Protein AF-A0A7J7FI60-F1 (afdb_monomer_lite)

Foldseek 3Di:
DVVVVVVVVVVVVVVVVVVVVVVVVVVVVVVVVVVVVVVVVVVVVVVVLVVLCVQPQDPLSLLSLLLVLVVVLVVQLVVLVVPDDDPVSVVSVVVSVVVSVVSVVVSVVSHVVSVVVVVVVVLLVLLCVQLFFDWDADPVRDIDTDDDPLSVLSVLLSVLLVQLPDLDDDPVSNLVSLVSLLVLLVVDDDPLSVVLNVLSVVVNVCVVVVNDSVVCVVSSVVSSVSSSVQSCDCVSRVSNVVVDPDDPDPVVQVVAWDAAQPVRDTDGVVQFDVPLQDPDGHHGPVVVVVCCSPPVSDNLVLLVVQLVLQVVVLVVVVPPFDQSVVDDSVLSVCLCCPLVVCAALPPRHNPSNQKHKDFCDPVDGDHSLRIGIHGPVVVVVSVPDPDNPVVDDPVSVVSSNVSSVVSCVRNCSRVVSVVVDDPPVVVVVVVVPDPDPDDPDDDDDDDDD

Radius of gyration: 32.78 Å; chains: 1; bounding box: 99×105×75 Å

Secondary structure (DSSP, 8-state):
-HHHHHHHHHHHHHHHHHHHHHHHHHHHHHHHHHHHHHHHHHHHHHHHHHHHHHS--SHHHHHHHHHHHHHHHHHHHHHHHHH--HHHHHHHHHHHHHHHHHHHHHHHHHHHHHHHHHHHHHHHHHHHHHHSPEEEE-TTS-EEEE--HHHHHHHHHHHHHHHHH-SS--HHHHHHHHHHHHHHHTTS-SHHHHHHHHHHHHHHHHHHTT--GGGGHHHHHHHHHHHHHHHTSTTT-GGGGGT----S-THHHHTTEEE-TTT--EEEGGGB---TT-S---SBHHHHHHHHHHHT----HHHHHHHHHHHHHHHTT-S---HHHH--HHHHHHIIIIISTTS-TTT----TTTEEEEESSTTS---TTSEEEEEHHHHHHHTT-S-HHHHS-HHHHHHHHHHHHHHHHHHTTSHHHHTTS-TTHHHHHHHHH----------------

InterPro domains:
  IPR037695 IQ motif and ubiquitin-like domain-containing protein [PTHR21074] (1-423)
  IPR057887 IQ motif and ubiquitin-like domain-containing protein, helical domain [PF25805] (118-252)

Structure (mmCIF, N/CA/C/O backbone):
data_AF-A0A7J7FI60-F1
#
_entry.id   AF-A0A7J7FI60-F1
#
loop_
_atom_site.group_PDB
_atom_site.id
_atom_site.type_symbol
_atom_site.label_atom_id
_atom_site.label_alt_id
_atom_site.label_comp_id
_atom_site.label_asym_id
_atom_site.label_entity_id
_atom_site.label_seq_id
_atom_site.pdbx_PDB_ins_code
_atom_site.Cartn_x
_atom_site.Cartn_y
_atom_site.Cartn_z
_atom_site.occupancy
_atom_site.B_iso_or_equiv
_atom_site.auth_seq_id
_atom_site.auth_comp_id
_atom_site.auth_asym_id
_atom_site.auth_atom_id
_atom_site.pdbx_PDB_model_num
ATOM 1 N N . VAL A 1 1 ? -60.691 -37.041 34.403 1.00 71.81 1 VAL A N 1
ATOM 2 C CA . VAL A 1 1 ? -60.273 -35.761 33.769 1.00 71.81 1 VAL A CA 1
ATOM 3 C C . VAL A 1 1 ? -59.019 -35.169 34.418 1.00 71.81 1 VAL A C 1
ATOM 5 O O . VAL A 1 1 ? -58.030 -35.018 33.716 1.00 71.81 1 VAL A O 1
ATOM 8 N N . LEU A 1 2 ? -58.993 -34.920 35.737 1.00 80.50 2 LEU A N 1
ATOM 9 C CA . LEU A 1 2 ? -57.826 -34.335 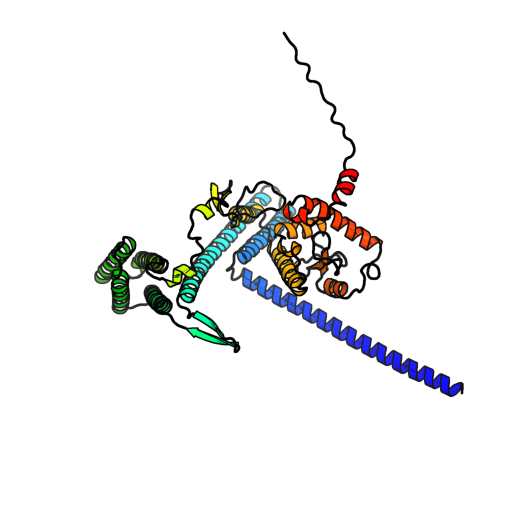36.432 1.00 80.50 2 LEU A CA 1
ATOM 10 C C . LEU A 1 2 ? -56.526 -35.156 36.303 1.00 80.50 2 LEU A C 1
ATOM 12 O O . LEU A 1 2 ? -55.473 -34.584 36.047 1.00 80.50 2 LEU A O 1
ATOM 16 N N . VAL A 1 3 ? -56.607 -36.489 36.393 1.00 85.00 3 VAL A N 1
ATOM 17 C CA . VAL A 1 3 ? -55.444 -37.394 36.257 1.00 85.00 3 VAL A CA 1
ATOM 18 C C . VAL A 1 3 ? -54.824 -37.338 34.851 1.00 85.00 3 VAL A C 1
ATOM 20 O O . VAL A 1 3 ? -53.610 -37.311 34.694 1.00 85.00 3 VAL A O 1
ATOM 23 N N . LEU A 1 4 ? -55.644 -37.255 33.800 1.00 84.19 4 LEU A N 1
ATOM 24 C CA . LEU A 1 4 ? -55.147 -37.105 32.426 1.00 84.19 4 LEU A CA 1
ATOM 25 C C . LEU A 1 4 ? -54.473 -35.740 32.218 1.00 84.19 4 LEU A C 1
ATOM 27 O O . LEU A 1 4 ? -53.428 -35.656 31.576 1.00 84.19 4 LEU A O 1
ATOM 31 N N . GLN A 1 5 ? -55.028 -34.674 32.804 1.00 86.38 5 GLN A N 1
ATOM 32 C CA . GLN A 1 5 ? -54.446 -33.332 32.733 1.00 86.38 5 GLN A CA 1
ATOM 33 C C . GLN A 1 5 ? -53.103 -33.229 33.473 1.00 86.38 5 GLN A C 1
ATOM 35 O O . GLN A 1 5 ? -52.203 -32.539 32.990 1.00 86.38 5 GLN A O 1
ATOM 40 N N . THR A 1 6 ? -52.922 -33.917 34.606 1.00 87.56 6 THR A N 1
ATOM 41 C CA . THR A 1 6 ? -51.631 -33.948 35.315 1.00 87.56 6 THR A CA 1
ATOM 42 C C . THR A 1 6 ? -50.560 -34.689 34.518 1.00 87.56 6 THR A C 1
ATOM 44 O O . THR A 1 6 ? -49.467 -34.145 34.345 1.00 87.56 6 THR A O 1
ATOM 47 N N . TYR A 1 7 ? -50.869 -35.861 33.951 1.00 90.94 7 TYR A N 1
ATOM 48 C CA . TYR A 1 7 ? -49.926 -36.578 33.082 1.00 90.94 7 TYR A CA 1
ATOM 49 C C . TYR A 1 7 ? -49.580 -35.788 31.811 1.00 90.94 7 TYR A C 1
ATOM 51 O O . TYR A 1 7 ? -48.410 -35.739 31.427 1.00 90.94 7 TYR A O 1
ATOM 59 N N . TYR A 1 8 ? -50.551 -35.101 31.198 1.00 92.31 8 TYR A N 1
ATOM 60 C CA . TYR A 1 8 ? -50.300 -34.235 30.042 1.00 92.31 8 TYR A CA 1
ATOM 61 C C . TYR A 1 8 ? -49.379 -33.054 30.387 1.00 92.31 8 TYR A C 1
ATOM 63 O O . TYR A 1 8 ? -48.394 -32.820 29.688 1.00 92.31 8 TYR A O 1
ATOM 71 N N . ARG A 1 9 ? -49.628 -32.346 31.502 1.00 92.38 9 ARG A N 1
ATOM 72 C CA . ARG A 1 9 ? -48.747 -31.259 31.977 1.00 92.38 9 ARG A CA 1
ATOM 73 C C . ARG A 1 9 ? -47.333 -31.762 32.271 1.00 92.38 9 ARG A C 1
ATOM 75 O O . ARG A 1 9 ? -46.365 -31.097 31.908 1.00 92.38 9 ARG A O 1
ATOM 82 N N . GLN A 1 10 ? -47.200 -32.946 32.872 1.00 92.50 10 GLN A N 1
ATOM 83 C CA . GLN A 1 10 ? -45.899 -33.557 33.151 1.00 92.50 10 GLN A CA 1
ATOM 84 C C . GLN A 1 10 ? -45.151 -33.938 31.862 1.00 92.50 10 GLN A C 1
ATOM 86 O O . GLN A 1 10 ? -43.949 -33.693 31.752 1.00 92.50 10 GLN A O 1
ATOM 91 N N . TRP A 1 11 ? -45.842 -34.514 30.876 1.00 93.75 11 TRP A N 1
ATOM 92 C CA . TRP A 1 11 ? -45.273 -34.824 29.562 1.00 93.75 11 TRP A CA 1
ATOM 93 C C . TRP A 1 11 ? -44.848 -33.554 28.813 1.00 93.75 11 TRP A C 1
ATOM 95 O O . TRP A 1 11 ? -43.715 -33.477 28.333 1.00 93.75 11 TRP A O 1
ATOM 105 N N . HIS A 1 12 ? -45.696 -32.523 28.802 1.00 93.62 12 HIS A N 1
ATOM 106 C CA . HIS A 1 12 ? -45.396 -31.234 28.182 1.00 93.62 12 HIS A CA 1
ATOM 107 C C . HIS A 1 12 ? -44.174 -30.566 28.834 1.00 93.62 12 HIS A C 1
ATOM 109 O O . HIS A 1 12 ? -43.252 -30.147 28.136 1.00 93.62 12 HIS A O 1
ATOM 115 N N . ALA A 1 13 ? -44.091 -30.554 30.170 1.00 92.75 13 ALA A N 1
ATOM 116 C CA . ALA A 1 13 ? -42.923 -30.047 30.892 1.00 92.75 13 ALA A CA 1
ATOM 117 C C . ALA A 1 13 ? -41.638 -30.819 30.538 1.00 92.75 13 ALA A C 1
ATOM 119 O O . ALA A 1 13 ? -40.593 -30.207 30.312 1.00 92.75 13 ALA A O 1
ATOM 120 N N . LYS A 1 14 ? -41.704 -32.153 30.411 1.00 93.38 14 LYS A N 1
ATOM 121 C CA . LYS A 1 14 ? -40.562 -32.974 29.965 1.00 93.38 14 LYS A CA 1
ATOM 122 C C . LYS A 1 14 ? -40.108 -32.606 28.548 1.00 93.38 14 LYS A C 1
ATOM 124 O O . LYS A 1 14 ? -38.901 -32.542 28.310 1.00 93.38 14 LYS A O 1
ATOM 129 N N . ILE A 1 15 ? -41.034 -32.335 27.626 1.00 94.06 15 ILE A N 1
ATOM 130 C CA . ILE A 1 15 ? -40.707 -31.890 26.262 1.00 94.06 15 ILE A CA 1
ATOM 131 C C . ILE A 1 15 ? -40.047 -30.515 26.276 1.00 94.06 15 ILE A C 1
ATOM 133 O O . ILE A 1 15 ? -38.989 -30.357 25.666 1.00 94.06 15 ILE A O 1
ATOM 137 N N . VAL A 1 16 ? -40.610 -29.550 27.008 1.00 94.44 16 VAL A N 1
ATOM 138 C CA . VAL A 1 16 ? -40.039 -28.200 27.135 1.00 94.44 16 VAL A CA 1
ATOM 139 C C . VAL A 1 16 ? -38.621 -28.270 27.703 1.00 94.44 16 VAL A C 1
ATOM 141 O O . VAL A 1 16 ? -37.694 -27.733 27.100 1.00 94.44 16 VAL A O 1
ATOM 144 N N . VAL A 1 17 ? -38.403 -29.016 28.793 1.00 94.94 17 VAL A N 1
ATOM 145 C CA . VAL A 1 17 ? -37.067 -29.194 29.391 1.00 94.94 17 VAL A CA 1
ATOM 146 C C . VAL A 1 17 ? -36.099 -29.884 28.424 1.00 94.94 17 VAL A C 1
ATOM 148 O O . VAL A 1 17 ? -34.936 -29.489 28.339 1.00 94.94 17 VAL A O 1
ATOM 151 N N . LYS A 1 18 ? -36.547 -30.890 27.660 1.00 94.25 18 LYS A N 1
ATOM 152 C CA . LYS A 1 18 ? -35.716 -31.542 26.633 1.00 94.25 18 LYS A CA 1
ATOM 153 C C . LYS A 1 18 ? -35.315 -30.555 25.532 1.00 94.25 18 LYS A C 1
ATOM 155 O O . LYS A 1 18 ? -34.154 -30.553 25.121 1.00 94.25 18 LYS A O 1
ATOM 160 N N . ASN A 1 19 ? -36.237 -29.698 25.095 1.00 93.62 19 ASN A N 1
ATOM 161 C CA . ASN A 1 19 ? -35.963 -28.673 24.089 1.00 93.62 19 ASN A CA 1
ATOM 162 C C . ASN A 1 19 ? -34.992 -27.606 24.618 1.00 93.62 19 ASN A C 1
ATOM 164 O O . ASN A 1 19 ? -34.019 -27.290 23.938 1.00 93.62 19 ASN A O 1
ATOM 168 N N . LEU A 1 20 ? -35.172 -27.144 25.860 1.00 92.56 20 LEU A N 1
ATOM 169 C CA . LEU A 1 20 ? -34.253 -26.213 26.527 1.00 92.56 20 LEU A CA 1
ATOM 170 C C . LEU A 1 20 ? -32.849 -26.811 26.695 1.00 92.56 20 LEU A C 1
ATOM 172 O O . LEU A 1 20 ? -31.855 -26.138 26.432 1.00 92.56 20 LEU A O 1
ATOM 176 N N . ARG A 1 21 ? -32.737 -28.096 27.062 1.00 93.44 21 ARG A N 1
ATOM 177 C CA . ARG A 1 21 ? -31.442 -28.801 27.110 1.00 93.44 21 ARG A CA 1
ATOM 178 C C . ARG A 1 21 ? -30.783 -28.871 25.732 1.00 93.44 21 ARG A C 1
ATOM 180 O O . ARG A 1 21 ? -29.576 -28.660 25.638 1.00 93.44 21 ARG A O 1
ATOM 187 N N . ARG A 1 22 ? -31.555 -29.126 24.667 1.00 92.56 22 ARG A N 1
ATOM 188 C CA . ARG A 1 22 ? -31.052 -29.124 23.283 1.00 92.56 22 ARG A CA 1
ATOM 189 C C . ARG A 1 22 ? -30.558 -27.738 22.872 1.00 92.56 22 ARG A C 1
ATOM 191 O O . ARG A 1 22 ? -29.455 -27.632 22.352 1.00 92.56 22 ARG A O 1
ATOM 198 N N . GLN A 1 23 ? -31.335 -26.692 23.144 1.00 89.19 23 GLN A N 1
ATOM 199 C CA . GLN A 1 23 ? -30.949 -25.305 22.870 1.00 89.19 23 GLN A CA 1
ATOM 200 C C . GLN A 1 23 ? -29.691 -24.905 23.648 1.00 89.19 23 GLN A C 1
ATOM 202 O O . GLN A 1 23 ? -28.764 -24.369 23.050 1.00 89.19 23 GLN A O 1
ATOM 207 N N . LYS A 1 24 ? -29.600 -25.246 24.943 1.00 92.38 24 LYS A N 1
ATOM 208 C CA . LYS A 1 24 ? -28.391 -25.022 25.752 1.00 92.38 24 LYS A CA 1
ATOM 209 C C . LYS A 1 24 ? -27.176 -25.746 25.167 1.00 92.38 24 LYS A C 1
ATOM 211 O O . LYS A 1 24 ? -26.115 -25.147 25.064 1.00 92.38 24 LYS A O 1
ATOM 216 N N . MET A 1 25 ? -27.320 -27.009 24.755 1.00 93.56 25 MET A N 1
ATOM 217 C CA . MET A 1 25 ? -26.232 -27.764 24.121 1.00 93.56 25 MET A CA 1
ATOM 218 C C . MET A 1 25 ? -25.783 -27.121 22.803 1.00 93.56 25 MET A C 1
ATOM 220 O O . MET A 1 25 ? -24.586 -26.998 22.572 1.00 93.56 25 MET A O 1
ATOM 224 N N . LEU A 1 26 ? -26.724 -26.720 21.942 1.00 91.06 26 LEU A N 1
ATOM 225 C CA . LEU A 1 26 ? -26.414 -26.053 20.674 1.00 91.06 26 LEU A CA 1
ATOM 226 C C . LEU A 1 26 ? -25.708 -24.716 20.907 1.00 91.06 26 LEU A C 1
ATOM 228 O O . LEU A 1 26 ? -24.706 -24.453 20.255 1.00 91.06 26 LEU A O 1
ATOM 232 N N . ARG A 1 27 ? -26.179 -23.925 21.878 1.00 87.38 27 ARG A N 1
ATOM 233 C CA . ARG A 1 27 ? -25.546 -22.668 22.280 1.00 87.38 27 ARG A CA 1
ATOM 234 C C . ARG A 1 27 ? -24.112 -22.884 22.766 1.00 87.38 27 ARG A C 1
ATOM 236 O O . ARG A 1 27 ? -23.219 -22.233 22.253 1.00 87.38 27 ARG A O 1
ATOM 243 N N . LEU A 1 28 ? -23.880 -23.835 23.675 1.00 90.69 28 LEU A N 1
ATOM 244 C CA . LEU A 1 28 ? -22.532 -24.142 24.177 1.00 90.69 28 LEU A CA 1
ATOM 245 C C . LEU A 1 28 ? -21.598 -24.650 23.068 1.00 90.69 28 LEU A C 1
ATOM 247 O O . LEU A 1 28 ? -20.424 -24.299 23.042 1.00 90.69 28 LEU A O 1
ATOM 251 N N . LYS A 1 29 ? -22.107 -25.470 22.137 1.00 91.81 29 LYS A N 1
ATOM 252 C CA . LYS A 1 29 ? -21.335 -25.915 20.965 1.00 91.81 29 LYS A CA 1
ATOM 253 C C . LYS A 1 29 ? -20.978 -24.748 20.050 1.00 91.81 29 LYS A C 1
ATOM 255 O O . LYS A 1 29 ? -19.856 -24.702 19.565 1.00 91.81 29 LYS A O 1
ATOM 260 N N . TRP A 1 30 ? -21.921 -23.839 19.822 1.00 84.81 30 TRP A N 1
ATOM 261 C CA . TRP A 1 30 ? -21.699 -22.639 19.025 1.00 84.81 30 TRP A CA 1
ATOM 262 C C . TRP A 1 30 ? -20.681 -21.704 19.694 1.00 84.81 30 TRP A C 1
ATOM 264 O O . TRP A 1 30 ? -19.717 -21.327 19.045 1.00 84.81 30 TRP A O 1
ATOM 274 N N . GLU A 1 31 ? -20.810 -21.437 20.999 1.00 84.38 31 GLU A N 1
ATOM 275 C CA . GLU A 1 31 ? -19.842 -20.649 21.783 1.00 84.38 31 GLU A CA 1
ATOM 276 C C . GLU A 1 31 ? -18.433 -21.266 21.710 1.00 84.38 31 GLU A C 1
ATOM 278 O O . GLU A 1 31 ? -17.467 -20.572 21.410 1.00 84.38 31 GLU A O 1
ATOM 283 N N . ALA A 1 32 ? -18.307 -22.587 21.881 1.00 89.75 32 ALA A N 1
ATOM 284 C CA . ALA A 1 32 ? -17.020 -23.275 21.766 1.00 89.75 32 ALA A CA 1
ATOM 285 C C . ALA A 1 32 ? -16.422 -23.211 20.347 1.00 89.75 32 ALA A C 1
ATOM 287 O O . ALA A 1 32 ? -15.210 -23.067 20.198 1.00 89.75 32 ALA A O 1
ATOM 288 N N . GLN A 1 33 ? -17.251 -23.324 19.303 1.00 88.00 33 GLN A N 1
ATOM 289 C CA . GLN A 1 33 ? -16.813 -23.184 17.909 1.00 88.00 33 GLN A CA 1
ATOM 290 C C . GLN A 1 33 ? -16.363 -21.757 17.591 1.00 88.00 33 GLN A C 1
ATOM 292 O O . GLN A 1 33 ? -15.381 -21.583 16.869 1.00 88.00 33 GLN A O 1
ATOM 297 N N . GLU A 1 34 ? -17.056 -20.760 18.135 1.00 82.31 34 GLU A N 1
ATOM 298 C CA . GLU A 1 34 ? -16.745 -19.346 17.947 1.00 82.31 34 GLU A CA 1
ATOM 299 C C . GLU A 1 34 ? -15.419 -18.975 18.621 1.00 82.31 34 GLU A C 1
ATOM 301 O O . GLU A 1 34 ? -14.564 -18.356 17.989 1.00 82.31 34 GLU A O 1
ATOM 306 N N . GLU A 1 35 ? -15.183 -19.443 19.850 1.00 85.31 35 GLU A N 1
ATOM 307 C CA . GLU A 1 35 ? -13.891 -19.282 20.530 1.00 85.31 35 GLU A CA 1
ATOM 308 C C . GLU A 1 35 ? -12.750 -19.937 19.738 1.00 85.31 35 GLU A C 1
ATOM 310 O O . GLU A 1 35 ? -11.699 -19.332 19.524 1.00 85.31 35 GLU A O 1
ATOM 315 N N . LEU A 1 36 ? -12.972 -21.138 19.197 1.00 89.19 36 LEU A N 1
ATOM 316 C CA . LEU A 1 36 ? -12.005 -21.802 18.316 1.00 89.19 36 LEU A CA 1
ATOM 317 C C . LEU A 1 36 ? -11.753 -21.014 17.024 1.00 89.19 36 LEU A C 1
ATOM 319 O O . LEU A 1 36 ? -10.621 -20.972 16.540 1.00 89.19 36 LEU A O 1
ATOM 323 N N . ARG A 1 37 ? -12.788 -20.383 16.451 1.00 87.06 37 ARG A N 1
ATOM 324 C CA . ARG A 1 37 ? -12.640 -19.503 15.285 1.00 87.06 37 ARG A CA 1
ATOM 325 C C . ARG A 1 37 ? -11.774 -18.295 15.632 1.00 87.06 37 ARG A C 1
ATOM 327 O O . ARG A 1 37 ? -10.806 -18.053 14.921 1.00 87.06 37 ARG A O 1
ATOM 334 N N . LYS A 1 38 ? -12.047 -17.620 16.751 1.00 82.81 38 LYS A N 1
ATOM 335 C CA . LYS A 1 38 ? -11.263 -16.470 17.233 1.00 82.81 38 LYS A CA 1
ATOM 336 C C . LYS A 1 38 ? -9.806 -16.830 17.496 1.00 82.81 38 LYS A C 1
ATOM 338 O O . LYS A 1 38 ? -8.918 -16.075 17.112 1.00 82.81 38 LYS A O 1
ATOM 343 N N . MET A 1 39 ? -9.547 -17.982 18.114 1.00 84.69 39 MET A N 1
ATOM 344 C CA . MET A 1 39 ? -8.180 -18.454 18.344 1.00 84.69 39 MET A CA 1
ATOM 345 C C . MET A 1 39 ? -7.440 -18.691 17.025 1.00 84.69 39 MET A C 1
ATOM 347 O O . MET A 1 39 ? -6.325 -18.201 16.865 1.00 84.69 39 MET A O 1
ATOM 351 N N . ARG A 1 40 ? -8.078 -19.347 16.045 1.00 89.00 40 ARG A N 1
ATOM 352 C CA . ARG A 1 40 ? -7.484 -19.552 14.713 1.00 89.00 40 ARG A CA 1
ATOM 353 C C . ARG A 1 40 ? -7.231 -18.243 13.971 1.00 89.00 40 ARG A C 1
ATOM 355 O O . ARG A 1 40 ? -6.133 -18.058 13.463 1.00 89.00 40 ARG A O 1
ATOM 362 N N . GLU A 1 41 ? -8.194 -17.324 13.956 1.00 85.06 41 GLU A N 1
ATOM 363 C CA . GLU A 1 41 ? -8.031 -16.003 13.329 1.00 85.06 41 GLU A CA 1
ATOM 364 C C . GLU A 1 41 ? -6.865 -15.225 13.961 1.00 85.06 41 GLU A C 1
ATOM 366 O O . GLU A 1 41 ? -6.048 -14.638 13.250 1.00 85.06 41 GLU A O 1
ATOM 371 N N . LYS A 1 42 ? -6.735 -15.263 15.295 1.00 82.75 42 LYS A N 1
ATOM 372 C CA . LYS A 1 42 ? -5.606 -14.647 16.010 1.00 82.75 42 LYS A CA 1
ATOM 373 C C . LYS A 1 42 ? -4.277 -15.310 15.660 1.00 82.75 42 LYS A C 1
ATOM 375 O O . LYS A 1 42 ? -3.297 -14.608 15.428 1.00 82.75 42 LYS A O 1
ATOM 380 N N . GLU A 1 43 ? -4.224 -16.637 15.594 1.00 87.81 43 GLU A N 1
ATOM 381 C CA . GLU A 1 43 ? -3.020 -17.373 15.193 1.00 87.81 43 GLU A CA 1
ATOM 382 C C . GLU A 1 43 ? -2.599 -17.074 13.752 1.00 87.81 43 GLU A C 1
ATOM 384 O O . GLU A 1 43 ? -1.416 -16.862 13.486 1.00 87.81 43 GLU A O 1
ATOM 389 N N . GLU A 1 44 ? -3.546 -17.041 12.818 1.00 87.19 44 GLU A N 1
ATOM 390 C CA . GLU A 1 44 ? -3.302 -16.675 11.421 1.00 87.19 44 GLU A CA 1
ATOM 391 C C . GLU A 1 44 ? -2.789 -15.241 11.309 1.00 87.19 44 GLU A C 1
ATOM 393 O O . GLU A 1 44 ? -1.817 -14.984 10.596 1.00 87.19 44 GLU A O 1
ATOM 398 N N . TRP A 1 45 ? -3.379 -14.319 12.069 1.00 82.56 45 TRP A N 1
ATOM 399 C CA . TRP A 1 45 ? -2.926 -12.937 12.115 1.00 82.56 45 TRP A CA 1
ATOM 400 C C . TRP A 1 45 ? -1.512 -12.814 12.693 1.00 82.56 45 TRP A C 1
ATOM 402 O O . TRP A 1 45 ? -0.677 -12.132 12.104 1.00 82.56 45 TRP A O 1
ATOM 412 N N . MET A 1 46 ? -1.202 -13.525 13.785 1.00 84.50 46 MET A N 1
ATOM 413 C CA . MET A 1 46 ? 0.150 -13.571 14.359 1.00 84.50 46 MET A CA 1
ATOM 414 C C . MET A 1 46 ? 1.174 -14.136 13.367 1.00 84.50 46 MET A C 1
ATOM 416 O O . MET A 1 46 ? 2.267 -13.589 13.232 1.00 84.50 46 MET A O 1
ATOM 420 N N . LYS A 1 47 ? 0.820 -15.196 12.629 1.00 88.56 47 LYS A N 1
ATOM 421 C CA . LYS A 1 47 ? 1.671 -15.763 11.569 1.00 88.56 47 LYS A CA 1
ATOM 422 C C . LYS A 1 47 ? 1.907 -14.762 10.440 1.00 88.56 47 LYS A C 1
ATOM 424 O O . LYS A 1 47 ? 3.032 -14.643 9.957 1.00 88.56 47 LYS A O 1
ATOM 429 N N . LEU A 1 48 ? 0.868 -14.039 10.026 1.00 86.00 48 LEU A N 1
ATOM 430 C CA . LEU A 1 48 ? 0.974 -13.027 8.980 1.00 86.00 48 LEU A CA 1
ATOM 431 C C . LEU A 1 48 ? 1.829 -11.837 9.432 1.00 86.00 48 LEU A C 1
ATOM 433 O O . LEU A 1 48 ? 2.696 -11.402 8.679 1.00 86.00 48 LEU A O 1
ATOM 437 N N . ASP A 1 49 ? 1.624 -11.332 10.648 1.00 84.81 49 ASP A N 1
ATOM 438 C CA . ASP A 1 49 ? 2.434 -10.253 11.223 1.00 84.81 49 ASP A CA 1
ATOM 439 C C . ASP A 1 49 ? 3.910 -10.667 11.312 1.00 84.81 49 ASP A C 1
ATOM 441 O O . ASP A 1 49 ? 4.789 -9.943 10.840 1.00 84.81 49 ASP A O 1
ATOM 445 N N . TYR A 1 50 ? 4.180 -11.884 11.794 1.00 86.88 50 TYR A N 1
ATOM 446 C CA . TYR A 1 50 ? 5.521 -12.465 11.813 1.00 86.88 50 TYR A CA 1
ATOM 447 C C . TYR A 1 50 ? 6.143 -12.513 10.410 1.00 86.88 50 TYR A C 1
ATOM 449 O O . TYR A 1 50 ? 7.256 -12.025 10.203 1.00 86.88 50 TYR A O 1
ATOM 457 N N . TYR A 1 51 ? 5.412 -13.035 9.421 1.00 89.44 51 TYR A N 1
ATOM 458 C CA . TYR A 1 51 ? 5.889 -13.108 8.042 1.00 89.44 51 TYR A CA 1
ATOM 459 C C . TYR A 1 51 ? 6.194 -11.721 7.456 1.00 89.44 51 TYR A C 1
ATOM 461 O O . TYR A 1 51 ? 7.239 -11.540 6.833 1.00 89.44 51 TYR A O 1
ATOM 469 N N . ARG A 1 52 ? 5.323 -10.729 7.686 1.00 89.88 52 ARG A N 1
ATOM 470 C CA . ARG A 1 52 ? 5.496 -9.351 7.191 1.00 89.88 52 ARG A CA 1
ATOM 471 C C . ARG A 1 52 ? 6.700 -8.652 7.816 1.00 89.88 52 ARG A C 1
ATOM 473 O O . ARG A 1 52 ? 7.394 -7.914 7.121 1.00 89.88 52 ARG A O 1
ATOM 480 N N . ARG A 1 53 ? 6.986 -8.907 9.097 1.00 87.50 53 ARG A N 1
ATOM 481 C CA . ARG A 1 53 ? 8.188 -8.386 9.770 1.00 87.50 53 ARG A CA 1
ATOM 482 C C . ARG A 1 53 ? 9.469 -9.044 9.264 1.00 87.50 53 ARG A C 1
ATOM 484 O O . ARG A 1 53 ? 10.484 -8.367 9.133 1.00 87.50 53 ARG A O 1
ATOM 491 N N . HIS A 1 54 ? 9.424 -10.341 8.964 1.00 87.44 54 HIS A N 1
ATOM 492 C CA . HIS A 1 54 ? 10.572 -11.063 8.413 1.00 87.44 54 HIS A CA 1
ATOM 493 C C . HIS A 1 54 ? 10.845 -10.728 6.942 1.00 87.44 54 HIS A C 1
ATOM 495 O O . HIS A 1 54 ? 12.003 -10.681 6.534 1.00 87.44 54 HIS A O 1
ATOM 501 N N . ASN A 1 55 ? 9.796 -10.470 6.158 1.00 89.56 55 ASN A N 1
ATOM 502 C CA . ASN A 1 55 ? 9.879 -10.216 4.721 1.00 89.56 55 ASN A CA 1
ATOM 503 C C . ASN A 1 55 ? 9.148 -8.914 4.336 1.00 89.56 55 ASN A C 1
ATOM 505 O O . ASN A 1 55 ? 8.132 -8.973 3.637 1.00 89.56 55 ASN A O 1
ATOM 509 N N . PRO A 1 56 ? 9.634 -7.735 4.765 1.00 93.31 56 PRO A N 1
ATOM 510 C CA . PRO A 1 56 ? 8.966 -6.470 4.480 1.00 93.31 56 PRO A CA 1
ATOM 511 C C . PRO A 1 56 ? 9.101 -6.096 2.998 1.00 93.31 56 PRO A C 1
ATOM 513 O O . PRO A 1 56 ? 10.209 -6.008 2.468 1.00 93.31 56 PRO A O 1
ATOM 516 N N . GLN A 1 57 ? 7.976 -5.859 2.322 1.00 91.06 57 GLN A N 1
ATOM 517 C CA . GLN A 1 57 ? 7.943 -5.524 0.890 1.00 91.06 57 GLN A CA 1
ATOM 518 C C . GLN A 1 57 ? 7.249 -4.189 0.626 1.00 91.06 57 GLN A C 1
ATOM 520 O O . GLN A 1 57 ? 7.661 -3.413 -0.239 1.00 91.06 57 GLN A O 1
ATOM 525 N N . THR A 1 58 ? 6.183 -3.917 1.367 1.00 90.00 58 THR A N 1
ATOM 526 C CA . THR A 1 58 ? 5.330 -2.740 1.203 1.00 90.00 58 THR A CA 1
ATOM 527 C C . THR A 1 58 ? 5.733 -1.628 2.165 1.00 90.00 58 THR A C 1
ATOM 529 O O . THR A 1 58 ? 6.430 -1.858 3.151 1.00 90.00 58 THR A O 1
ATOM 532 N N . LYS A 1 59 ? 5.286 -0.393 1.900 1.00 87.19 59 LYS A N 1
ATOM 533 C CA . LYS A 1 59 ? 5.543 0.743 2.807 1.00 87.19 59 LYS A CA 1
ATOM 534 C C . LYS A 1 59 ? 4.956 0.481 4.193 1.00 87.19 59 LYS A C 1
ATOM 536 O O . LYS A 1 59 ? 5.572 0.817 5.195 1.00 87.19 59 LYS A O 1
ATOM 541 N N . GLU A 1 60 ? 3.800 -0.164 4.209 1.00 86.88 60 GLU A N 1
ATOM 542 C CA . GLU A 1 60 ? 3.085 -0.617 5.388 1.00 86.88 60 GLU A CA 1
ATOM 543 C C . GLU A 1 60 ? 3.909 -1.615 6.219 1.00 86.88 60 GLU A C 1
ATOM 545 O O . GLU A 1 60 ? 3.921 -1.534 7.442 1.00 86.88 60 GLU A O 1
ATOM 550 N N . ASP A 1 61 ? 4.637 -2.535 5.585 1.00 90.81 61 ASP A N 1
ATOM 551 C CA . ASP A 1 61 ? 5.492 -3.479 6.321 1.00 90.81 61 ASP A CA 1
ATOM 552 C C . ASP A 1 61 ? 6.645 -2.760 7.032 1.00 90.81 61 ASP A C 1
ATOM 554 O O . ASP A 1 61 ? 6.969 -3.074 8.174 1.00 90.81 61 ASP A O 1
ATOM 558 N N . PHE A 1 62 ? 7.240 -1.751 6.389 1.00 91.38 62 PHE A N 1
ATOM 559 C CA . PHE A 1 62 ? 8.288 -0.943 7.020 1.00 91.38 62 PHE A CA 1
ATOM 560 C C . PHE A 1 62 ? 7.747 -0.082 8.164 1.00 91.38 62 PHE A C 1
ATOM 562 O O . PHE A 1 62 ? 8.425 0.082 9.174 1.00 91.38 62 PHE A O 1
ATOM 569 N N . GLU A 1 63 ? 6.519 0.418 8.048 1.00 89.44 63 GLU A N 1
ATOM 570 C CA . GLU A 1 63 ? 5.835 1.125 9.131 1.00 89.44 63 GLU A CA 1
ATOM 571 C C . GLU A 1 63 ? 5.622 0.225 10.363 1.00 89.44 63 GLU A C 1
ATOM 573 O O . GLU A 1 63 ? 5.853 0.674 11.485 1.00 89.44 63 GLU A O 1
ATOM 578 N N . LEU A 1 64 ? 5.277 -1.060 10.174 1.00 88.81 64 LEU A N 1
ATOM 579 C CA . LEU A 1 64 ? 5.227 -2.041 11.273 1.00 88.81 64 LEU A CA 1
ATOM 580 C C . LEU A 1 64 ? 6.580 -2.196 11.966 1.00 88.81 64 LEU A C 1
ATOM 582 O O . LEU A 1 64 ? 6.636 -2.251 13.192 1.00 88.81 64 LEU A O 1
ATOM 586 N N . LEU A 1 65 ? 7.668 -2.264 11.195 1.00 92.12 65 LEU A N 1
ATOM 587 C CA . LEU A 1 65 ? 9.014 -2.419 11.745 1.00 92.12 65 LEU A CA 1
ATOM 588 C C . LEU A 1 65 ? 9.447 -1.199 12.562 1.00 92.12 65 LEU A C 1
ATOM 590 O O . LEU A 1 65 ? 9.970 -1.366 13.662 1.00 92.12 65 LEU A O 1
ATOM 594 N N . TYR A 1 66 ? 9.194 0.015 12.066 1.00 92.81 66 TYR A N 1
ATOM 595 C CA . TYR A 1 66 ? 9.483 1.237 12.820 1.00 92.81 66 TYR A CA 1
ATOM 596 C C . TYR A 1 66 ? 8.622 1.353 14.081 1.00 92.81 66 TYR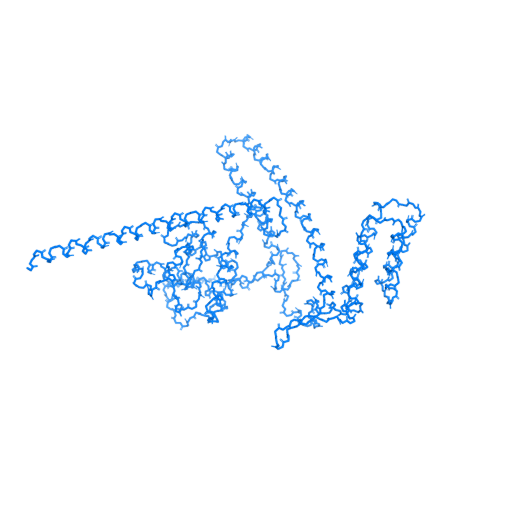 A C 1
ATOM 598 O O . TYR A 1 66 ? 9.134 1.742 15.129 1.00 92.81 66 TYR A O 1
ATOM 606 N N . ASN A 1 67 ? 7.347 0.966 14.017 1.00 91.06 67 ASN A N 1
ATOM 607 C CA . ASN A 1 67 ? 6.483 0.960 15.193 1.00 91.06 67 ASN A CA 1
ATOM 608 C C . ASN A 1 67 ? 6.923 -0.073 16.241 1.00 91.06 67 ASN A C 1
ATOM 610 O O . ASN A 1 67 ? 6.944 0.227 17.432 1.00 91.06 67 ASN A O 1
ATOM 614 N N . ALA A 1 68 ? 7.334 -1.268 15.810 1.00 91.06 68 ALA A N 1
ATOM 615 C CA . ALA A 1 68 ? 7.895 -2.280 16.699 1.00 91.06 68 ALA A CA 1
ATOM 616 C C . ALA A 1 68 ? 9.203 -1.812 17.357 1.00 91.06 68 ALA A C 1
ATOM 618 O O . ALA A 1 68 ? 9.401 -2.043 18.549 1.00 91.06 68 ALA A O 1
ATOM 619 N N . LEU A 1 69 ? 10.065 -1.121 16.600 1.00 93.31 69 LEU A N 1
ATOM 620 C CA . LEU A 1 69 ? 11.280 -0.497 17.126 1.00 93.31 69 LEU A CA 1
ATOM 621 C C . LEU A 1 69 ? 10.952 0.542 18.207 1.00 93.31 69 LEU A C 1
ATOM 623 O O . LEU A 1 69 ? 11.609 0.567 19.241 1.00 93.31 69 LEU A O 1
ATOM 627 N N . GLU A 1 70 ? 9.932 1.371 17.993 1.00 93.62 70 GLU A N 1
ATOM 628 C CA . GLU A 1 70 ? 9.511 2.389 18.960 1.00 93.62 70 GLU A CA 1
ATOM 629 C C . GLU A 1 70 ? 8.956 1.786 20.254 1.00 93.62 70 GLU A C 1
ATOM 631 O O . GLU A 1 70 ? 9.280 2.256 21.344 1.00 93.62 70 GLU A O 1
ATOM 636 N N . LEU A 1 71 ? 8.154 0.723 20.152 1.00 91.69 71 LEU A N 1
ATOM 637 C CA . LEU A 1 71 ? 7.656 -0.005 21.322 1.00 91.69 71 LEU A CA 1
ATOM 638 C C . LEU A 1 71 ? 8.812 -0.588 22.140 1.00 91.69 71 LEU A C 1
ATOM 640 O O . LEU A 1 71 ? 8.904 -0.325 23.338 1.00 91.69 71 LEU A O 1
ATOM 644 N N . TRP A 1 72 ? 9.736 -1.290 21.478 1.00 94.81 72 TRP A N 1
ATOM 645 C CA . TRP A 1 72 ? 10.938 -1.820 22.123 1.00 94.81 72 TRP A CA 1
ATOM 646 C C . TRP A 1 72 ? 11.779 -0.711 22.769 1.00 94.81 72 TRP A C 1
ATOM 648 O O . TRP A 1 72 ? 12.203 -0.844 23.917 1.00 94.81 72 TRP A O 1
ATOM 658 N N . HIS A 1 73 ? 11.976 0.408 22.068 1.00 94.62 73 HIS A N 1
ATOM 659 C CA . HIS A 1 73 ? 12.739 1.542 22.578 1.00 94.62 73 HIS A CA 1
ATOM 660 C C . HIS A 1 73 ? 12.099 2.130 23.847 1.00 94.62 73 HIS A C 1
ATOM 662 O O . HIS A 1 73 ? 12.802 2.374 24.826 1.00 94.62 73 HIS A O 1
ATOM 668 N N . ARG A 1 74 ? 10.768 2.300 23.884 1.00 94.00 74 ARG A N 1
ATOM 669 C CA . ARG A 1 74 ? 10.045 2.778 25.080 1.00 94.00 74 ARG A CA 1
ATOM 670 C C . ARG A 1 74 ? 10.161 1.814 26.257 1.00 94.00 74 ARG A C 1
ATOM 672 O O . ARG A 1 74 ? 10.381 2.263 27.381 1.00 94.00 74 ARG A O 1
ATOM 679 N N . GLU A 1 75 ? 10.026 0.514 26.012 1.00 95.06 75 GLU A N 1
ATOM 680 C CA . GLU A 1 75 ? 10.153 -0.525 27.041 1.00 95.06 75 GLU A CA 1
ATOM 681 C C . GLU A 1 75 ? 11.571 -0.583 27.628 1.00 95.06 75 GLU A C 1
ATOM 683 O O . GLU A 1 75 ? 11.744 -0.640 28.848 1.00 95.06 75 GLU A O 1
ATOM 688 N N . GLU A 1 76 ? 12.599 -0.531 26.777 1.00 95.44 76 GLU A N 1
ATOM 689 C CA . GLU A 1 76 ? 13.999 -0.522 27.207 1.00 95.44 76 GLU A CA 1
ATOM 690 C C . GLU A 1 76 ? 14.347 0.773 27.947 1.00 95.44 76 GLU A C 1
ATOM 692 O O . GLU A 1 76 ? 14.945 0.732 29.020 1.00 95.44 76 GLU A O 1
ATOM 697 N N . LEU A 1 77 ? 13.898 1.925 27.446 1.00 95.19 77 LEU A N 1
ATOM 698 C CA . LEU A 1 77 ? 14.100 3.214 28.103 1.00 95.19 77 LEU A CA 1
ATOM 699 C C . LEU A 1 77 ? 13.436 3.251 29.487 1.00 95.19 77 LEU A C 1
ATOM 701 O O . LEU A 1 77 ? 14.035 3.749 30.442 1.00 95.19 77 LEU A O 1
ATOM 705 N N . ALA A 1 78 ? 12.224 2.702 29.625 1.00 96.12 78 ALA A N 1
ATOM 706 C CA . ALA A 1 78 ? 11.545 2.587 30.912 1.00 96.12 78 ALA A CA 1
ATOM 707 C C . ALA A 1 78 ? 12.329 1.699 31.889 1.00 96.12 78 ALA A C 1
ATOM 709 O O . ALA A 1 78 ? 12.553 2.101 33.032 1.00 96.12 78 ALA A O 1
ATOM 710 N N . ARG A 1 79 ? 12.809 0.538 31.429 1.00 96.19 79 ARG A N 1
ATOM 711 C CA . ARG A 1 79 ? 13.645 -0.372 32.223 1.00 96.19 79 ARG A CA 1
ATOM 712 C C . ARG A 1 79 ? 14.959 0.282 32.651 1.00 96.19 79 ARG A C 1
ATOM 714 O O . ARG A 1 79 ? 15.277 0.262 33.834 1.00 96.19 79 ARG A O 1
ATOM 721 N N . ILE A 1 80 ? 15.680 0.938 31.741 1.00 95.62 80 ILE A N 1
ATOM 722 C CA . ILE A 1 80 ? 16.934 1.639 32.060 1.00 95.62 80 ILE A CA 1
ATOM 723 C C . ILE A 1 80 ? 16.701 2.736 33.102 1.00 95.62 80 ILE A C 1
ATOM 725 O O . ILE A 1 80 ? 17.475 2.858 34.050 1.00 95.62 80 ILE A O 1
ATOM 729 N N . ASN A 1 81 ? 15.627 3.516 32.955 1.00 94.62 81 ASN A N 1
ATOM 730 C CA . ASN A 1 81 ? 15.289 4.575 33.906 1.00 94.62 81 ASN A CA 1
ATOM 731 C C . ASN A 1 81 ? 14.917 4.041 35.297 1.00 94.62 81 ASN A C 1
ATOM 733 O O . ASN A 1 81 ? 15.101 4.760 36.275 1.00 94.62 81 ASN A O 1
ATOM 737 N N . GLN A 1 82 ? 14.386 2.819 35.390 1.00 95.19 82 GLN A N 1
ATOM 738 C CA . GLN A 1 82 ? 14.073 2.168 36.664 1.00 95.19 82 GLN A CA 1
ATOM 739 C C . GLN A 1 82 ? 15.303 1.509 37.301 1.00 95.19 82 GLN A C 1
ATOM 741 O O . GLN A 1 82 ? 15.429 1.518 38.522 1.00 95.19 82 GLN A O 1
ATOM 746 N N . SER A 1 83 ? 16.195 0.926 36.495 1.00 94.62 83 SER A N 1
ATOM 747 C CA . SER A 1 83 ? 17.312 0.106 36.983 1.00 94.62 83 SER A CA 1
ATOM 748 C C . SER A 1 83 ? 18.605 0.879 37.238 1.00 94.62 83 SER A C 1
ATOM 750 O O . SER A 1 83 ? 19.365 0.488 38.118 1.00 94.62 83 SER A O 1
ATOM 752 N N . PHE A 1 84 ? 18.875 1.955 36.494 1.00 94.06 84 PHE A N 1
ATOM 753 C CA . PHE A 1 84 ? 20.167 2.645 36.531 1.00 94.06 84 PHE A CA 1
ATOM 754 C C . PHE A 1 84 ? 20.023 4.136 36.827 1.00 94.06 84 PHE A C 1
ATOM 756 O O . PHE A 1 84 ? 19.062 4.795 36.426 1.00 94.06 84 PHE A O 1
ATOM 763 N N . THR A 1 85 ? 21.044 4.715 37.461 1.00 94.06 85 THR A N 1
ATOM 764 C CA . THR A 1 85 ? 21.130 6.162 37.713 1.00 94.06 85 THR A CA 1
ATOM 765 C C . THR A 1 85 ? 22.521 6.704 37.362 1.00 94.06 85 THR A C 1
ATOM 767 O O . THR A 1 85 ? 23.455 5.951 37.092 1.00 94.06 85 THR A O 1
ATOM 770 N N . GLY A 1 86 ? 22.663 8.032 37.281 1.00 94.69 86 GLY A N 1
ATOM 771 C CA . GLY A 1 86 ? 23.965 8.683 37.085 1.00 94.69 86 GLY A CA 1
ATOM 772 C C . GLY A 1 86 ? 24.710 8.264 35.807 1.00 94.69 86 GLY A C 1
ATOM 773 O O . GLY A 1 86 ? 24.175 8.367 34.702 1.00 94.69 86 GLY A O 1
ATOM 774 N N . ALA A 1 87 ? 25.975 7.861 35.959 1.00 94.31 87 ALA A N 1
ATOM 775 C CA . ALA A 1 87 ? 26.860 7.498 34.850 1.00 94.31 87 ALA A CA 1
ATOM 776 C C . ALA A 1 87 ? 26.480 6.162 34.190 1.00 94.31 87 ALA A C 1
ATOM 778 O O . ALA A 1 87 ? 26.506 6.066 32.966 1.00 94.31 87 ALA A O 1
ATOM 779 N N . GLU A 1 88 ? 26.054 5.171 34.976 1.00 93.06 88 GLU A N 1
ATOM 780 C CA . GLU A 1 88 ? 25.630 3.856 34.472 1.00 93.06 88 GLU A CA 1
ATOM 781 C C . GLU A 1 88 ? 24.401 3.975 33.570 1.00 93.06 88 GLU A C 1
ATOM 783 O O . GLU A 1 88 ? 24.364 3.408 32.481 1.00 93.06 88 GLU A O 1
ATOM 788 N N . ARG A 1 89 ? 23.436 4.821 33.958 1.00 96.00 89 ARG A N 1
ATOM 789 C CA . ARG A 1 89 ? 22.278 5.141 33.113 1.00 96.00 89 ARG A CA 1
ATOM 790 C C . ARG A 1 89 ? 22.701 5.743 31.778 1.00 96.00 89 ARG A C 1
ATOM 792 O O . ARG A 1 89 ? 22.147 5.384 30.747 1.00 96.00 89 ARG A O 1
ATOM 799 N N . LYS A 1 90 ? 23.665 6.668 31.782 1.00 95.12 90 LYS A N 1
ATOM 800 C CA . LYS A 1 90 ? 24.166 7.279 30.540 1.00 95.12 90 LYS A CA 1
ATOM 801 C C . LYS A 1 90 ? 24.824 6.235 29.639 1.00 95.12 90 LYS A C 1
ATOM 803 O O . LYS A 1 90 ? 24.547 6.240 28.448 1.00 95.12 90 LYS A O 1
ATOM 808 N N . ALA A 1 91 ? 25.627 5.333 30.202 1.00 96.12 91 ALA A N 1
ATOM 809 C CA . ALA A 1 91 ? 26.238 4.241 29.448 1.00 96.12 91 ALA A CA 1
ATOM 810 C C . ALA A 1 91 ? 25.177 3.308 28.832 1.00 96.12 91 ALA A C 1
ATOM 812 O O . ALA A 1 91 ? 25.225 3.047 27.633 1.00 96.12 91 ALA A O 1
ATOM 813 N N . ALA A 1 92 ? 24.169 2.902 29.612 1.00 95.31 92 ALA A N 1
ATOM 814 C CA . ALA A 1 92 ? 23.067 2.069 29.127 1.00 95.31 92 ALA A CA 1
ATOM 815 C C . ALA A 1 92 ? 22.234 2.761 28.030 1.00 95.31 92 ALA A C 1
ATOM 817 O O . ALA A 1 92 ? 21.832 2.124 27.058 1.00 95.31 92 ALA A O 1
ATOM 818 N N . LEU A 1 93 ? 21.998 4.074 28.143 1.00 95.56 93 LEU A N 1
ATOM 819 C CA . LEU A 1 93 ? 21.313 4.852 27.103 1.00 95.56 93 LEU A CA 1
ATOM 820 C C . LEU A 1 93 ? 22.144 4.973 25.816 1.00 95.56 93 LEU A C 1
ATOM 822 O O . LEU A 1 93 ? 21.571 4.940 24.730 1.00 95.56 93 LEU A O 1
ATOM 826 N N . CYS A 1 94 ? 23.473 5.086 25.913 1.00 96.38 94 CYS A N 1
ATOM 827 C CA . CYS A 1 94 ? 24.346 5.040 24.737 1.00 96.38 94 CYS A CA 1
ATOM 828 C C . CYS A 1 94 ? 24.268 3.676 24.040 1.00 96.38 94 CYS A C 1
ATOM 830 O O . CYS A 1 94 ? 24.104 3.628 22.825 1.00 96.38 94 CYS A O 1
ATOM 832 N N . GLU A 1 95 ? 24.306 2.577 24.797 1.00 96.56 95 GLU A N 1
ATOM 833 C CA . GLU A 1 95 ? 24.164 1.227 24.237 1.00 96.56 95 GLU A CA 1
ATOM 834 C C . GLU A 1 95 ? 22.789 1.022 23.574 1.00 96.56 95 GLU A C 1
ATOM 836 O O . GLU A 1 95 ? 22.688 0.431 22.496 1.00 96.56 95 GLU A O 1
ATOM 841 N N . LEU A 1 96 ? 21.718 1.545 24.186 1.00 96.56 96 LEU A N 1
ATOM 842 C CA . LEU A 1 96 ? 20.377 1.547 23.598 1.00 96.56 96 LEU A CA 1
ATOM 843 C C . LEU A 1 96 ? 20.357 2.290 22.254 1.00 96.56 96 LEU A C 1
ATOM 845 O O . LEU A 1 96 ? 19.843 1.756 21.270 1.00 96.56 96 LEU A O 1
ATOM 849 N N . LEU A 1 97 ? 20.960 3.479 22.190 1.00 95.94 97 LEU A N 1
ATOM 850 C CA . LEU A 1 97 ? 21.061 4.261 20.957 1.00 95.94 97 LEU A CA 1
ATOM 851 C C . LEU A 1 97 ? 21.870 3.526 19.876 1.00 95.94 97 LEU A C 1
ATOM 853 O O . LEU A 1 97 ? 21.481 3.513 18.710 1.00 95.94 97 LEU A O 1
ATOM 857 N N . GLU A 1 98 ? 22.977 2.877 20.237 1.00 97.19 98 GLU A N 1
ATOM 858 C CA . GLU A 1 98 ? 23.770 2.078 19.295 1.00 97.19 98 GLU A CA 1
ATOM 859 C C . GLU A 1 98 ? 22.951 0.926 18.698 1.00 97.19 98 GLU A C 1
ATOM 861 O O . GLU A 1 98 ? 22.951 0.726 17.479 1.00 97.19 98 GLU A O 1
ATOM 866 N N . LYS A 1 99 ? 22.199 0.204 19.537 1.00 97.44 99 LYS A N 1
ATOM 867 C CA . LYS A 1 99 ? 21.280 -0.856 19.095 1.00 97.44 99 LYS A CA 1
ATOM 868 C C . LYS A 1 99 ? 20.184 -0.306 18.181 1.00 97.44 99 LYS A C 1
ATOM 870 O O . LYS A 1 99 ? 19.905 -0.897 17.137 1.00 97.44 99 LYS A O 1
ATOM 875 N N . GLU A 1 100 ? 19.599 0.838 18.523 1.00 95.62 100 GLU A N 1
ATOM 876 C CA . GLU A 1 100 ? 18.602 1.512 17.690 1.00 95.62 100 GLU A CA 1
ATOM 877 C C . GLU A 1 100 ? 19.164 1.846 16.298 1.00 95.62 100 GLU A C 1
ATOM 879 O O . GLU A 1 100 ? 18.552 1.502 15.283 1.00 95.62 100 GLU A O 1
ATOM 884 N N . ILE A 1 101 ? 20.359 2.442 16.226 1.00 95.50 101 ILE A N 1
ATOM 885 C CA . ILE A 1 101 ? 21.033 2.778 14.962 1.00 95.50 101 ILE A CA 1
ATOM 886 C C . ILE A 1 101 ? 21.262 1.522 14.111 1.00 95.50 101 ILE A C 1
ATOM 888 O O . ILE A 1 101 ? 21.017 1.538 12.898 1.00 95.50 101 ILE A O 1
ATOM 892 N N . GLN A 1 102 ? 21.700 0.419 14.724 1.00 96.81 102 GLN A N 1
ATOM 893 C CA . GLN A 1 102 ? 21.898 -0.853 14.024 1.00 96.81 102 GLN A CA 1
ATOM 894 C C . GLN A 1 102 ? 20.588 -1.389 13.432 1.00 96.81 102 GLN A C 1
ATOM 896 O O . GLN A 1 102 ? 20.571 -1.822 12.273 1.00 96.81 102 GLN A O 1
ATOM 901 N N . ILE A 1 103 ? 19.485 -1.320 14.183 1.00 94.94 103 ILE A N 1
ATOM 902 C CA . ILE A 1 103 ? 18.168 -1.757 13.706 1.00 94.94 103 ILE A CA 1
ATOM 903 C C . ILE A 1 103 ? 17.679 -0.848 12.573 1.00 94.94 103 ILE A C 1
ATOM 905 O O . ILE A 1 103 ? 17.291 -1.362 11.525 1.00 94.94 103 ILE A O 1
ATOM 909 N N . ILE A 1 104 ? 17.767 0.479 12.714 1.00 94.75 104 ILE A N 1
ATOM 910 C CA . ILE A 1 104 ? 17.382 1.435 11.659 1.00 94.75 104 ILE A CA 1
ATOM 911 C C . ILE A 1 104 ? 18.184 1.183 10.377 1.00 94.75 104 ILE A C 1
ATOM 913 O O . ILE A 1 104 ? 17.613 1.148 9.285 1.00 94.75 104 ILE A O 1
ATOM 917 N N . SER A 1 105 ? 19.493 0.949 10.494 1.00 95.62 105 SER A N 1
ATOM 918 C CA . SER A 1 105 ? 20.354 0.596 9.360 1.00 95.62 105 SER A CA 1
ATOM 919 C C . SER A 1 105 ? 19.923 -0.720 8.702 1.00 95.62 105 SER A C 1
ATOM 921 O O . SER A 1 105 ? 19.859 -0.822 7.474 1.00 95.62 105 SER A O 1
ATOM 923 N N . SER A 1 106 ? 19.559 -1.727 9.501 1.00 95.56 106 SER A N 1
ATOM 924 C CA . SER A 1 106 ? 19.020 -2.996 9.001 1.00 95.56 106 SER A CA 1
ATOM 925 C C . SER A 1 106 ? 17.697 -2.816 8.250 1.00 95.56 106 SER A C 1
ATOM 927 O O . SER A 1 106 ? 17.557 -3.297 7.123 1.00 95.56 106 SER A O 1
ATOM 929 N N . ILE A 1 107 ? 16.757 -2.052 8.820 1.00 94.56 107 ILE A N 1
ATOM 930 C CA . ILE A 1 107 ? 15.483 -1.700 8.176 1.00 94.56 107 ILE A CA 1
ATOM 931 C C . ILE A 1 107 ? 15.751 -0.979 6.849 1.00 94.56 107 ILE A C 1
ATOM 933 O O . ILE A 1 107 ? 15.160 -1.327 5.826 1.00 94.56 107 ILE A O 1
ATOM 937 N N . GLY A 1 108 ? 16.691 -0.029 6.829 1.00 93.56 108 GLY A N 1
ATOM 938 C CA . GLY A 1 108 ? 17.107 0.684 5.621 1.00 93.56 108 GLY A CA 1
ATOM 939 C C . GLY A 1 108 ? 17.641 -0.242 4.522 1.00 93.56 108 GLY A C 1
ATOM 940 O O . GLY A 1 108 ? 17.252 -0.104 3.361 1.00 93.56 108 GLY A O 1
ATOM 941 N N . ARG A 1 109 ? 18.470 -1.236 4.877 1.00 94.62 109 ARG A N 1
ATOM 942 C CA . ARG A 1 109 ? 18.961 -2.259 3.933 1.00 94.62 109 ARG A CA 1
ATOM 943 C C . ARG A 1 109 ? 17.819 -3.084 3.344 1.00 94.62 109 ARG A C 1
ATOM 945 O O . ARG A 1 109 ? 17.759 -3.246 2.126 1.00 94.62 109 ARG A O 1
ATOM 952 N N . HIS A 1 110 ? 16.885 -3.552 4.173 1.00 94.62 110 HIS A N 1
ATOM 953 C CA . HIS A 1 110 ? 15.707 -4.277 3.687 1.00 94.62 110 HIS A CA 1
ATOM 954 C C . HIS A 1 110 ? 14.820 -3.407 2.792 1.00 94.62 110 HIS A C 1
ATOM 956 O O . HIS A 1 110 ? 14.375 -3.872 1.745 1.00 94.62 110 HIS A O 1
ATOM 962 N N . ARG A 1 111 ? 14.633 -2.128 3.139 1.00 94.50 111 ARG A N 1
ATOM 963 C CA . ARG A 1 111 ? 13.884 -1.163 2.324 1.00 94.50 111 ARG A CA 1
ATOM 964 C C . ARG A 1 111 ? 14.506 -0.973 0.950 1.00 94.50 111 ARG A C 1
ATOM 966 O O . ARG A 1 111 ? 13.777 -0.928 -0.037 1.00 94.50 111 ARG A O 1
ATOM 973 N N . TYR A 1 112 ? 15.832 -0.907 0.872 1.00 93.38 112 TYR A N 1
ATOM 974 C CA . TYR A 1 112 ? 16.543 -0.835 -0.401 1.00 93.38 112 TYR A CA 1
ATOM 975 C C . TYR A 1 112 ? 16.351 -2.106 -1.241 1.00 93.38 112 TYR A C 1
ATOM 977 O O . TYR A 1 112 ? 16.007 -2.009 -2.417 1.00 93.38 112 TYR A O 1
ATOM 985 N N . ILE A 1 113 ? 16.503 -3.292 -0.643 1.00 94.06 113 ILE A N 1
ATOM 986 C CA . ILE A 1 113 ? 16.306 -4.574 -1.342 1.00 94.06 113 ILE A CA 1
ATOM 987 C C . ILE A 1 113 ? 14.870 -4.688 -1.874 1.00 94.06 113 ILE A C 1
ATOM 989 O O . ILE A 1 113 ? 14.676 -4.961 -3.059 1.00 94.06 113 ILE A O 1
ATOM 993 N N . ALA A 1 114 ? 13.872 -4.416 -1.029 1.00 94.50 114 ALA A N 1
ATOM 994 C CA . ALA A 1 114 ? 12.463 -4.424 -1.414 1.00 94.50 114 ALA A CA 1
ATOM 995 C C . ALA A 1 114 ? 12.168 -3.387 -2.504 1.00 94.50 114 ALA A C 1
ATOM 997 O O . ALA A 1 114 ? 11.452 -3.675 -3.457 1.00 94.50 114 ALA A O 1
ATOM 998 N N . TYR A 1 115 ? 12.747 -2.185 -2.415 1.00 93.69 115 TYR A N 1
ATOM 999 C CA . TYR A 1 115 ? 12.610 -1.163 -3.451 1.00 93.69 115 TYR A CA 1
ATOM 1000 C C . TYR A 1 115 ? 13.136 -1.650 -4.807 1.00 93.69 115 TYR A C 1
ATOM 1002 O O . TYR A 1 115 ? 12.432 -1.512 -5.806 1.00 93.69 115 TYR A O 1
ATOM 1010 N N . MET A 1 116 ? 14.326 -2.256 -4.844 1.00 91.31 116 MET A N 1
ATOM 1011 C CA . MET A 1 116 ? 14.913 -2.783 -6.080 1.00 91.31 116 MET A CA 1
ATOM 1012 C C . MET A 1 116 ? 14.056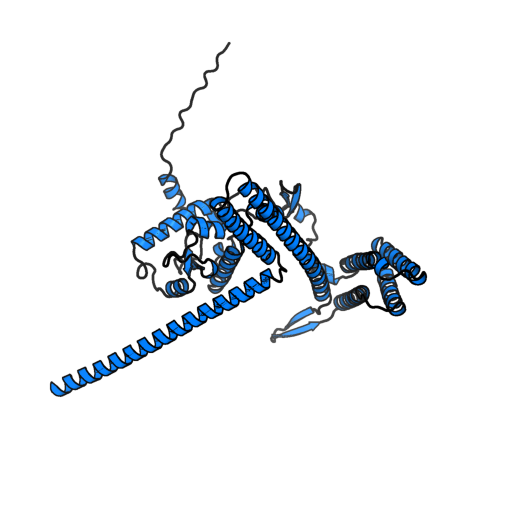 -3.906 -6.681 1.00 91.31 116 MET A C 1
ATOM 1014 O O . MET A 1 116 ? 13.749 -3.862 -7.873 1.00 91.31 116 MET A O 1
ATOM 1018 N N . ALA A 1 117 ? 13.602 -4.858 -5.859 1.00 92.81 117 ALA A N 1
ATOM 1019 C CA . ALA A 1 117 ? 12.730 -5.950 -6.298 1.00 92.81 117 ALA A CA 1
ATOM 1020 C C . ALA A 1 117 ? 11.368 -5.438 -6.803 1.00 92.81 117 ALA A C 1
ATOM 1022 O O . ALA A 1 117 ? 10.904 -5.829 -7.873 1.00 92.81 117 ALA A O 1
ATOM 1023 N N . ASN A 1 118 ? 10.749 -4.500 -6.080 1.00 93.12 118 ASN A N 1
ATOM 1024 C CA . ASN A 1 118 ? 9.491 -3.871 -6.482 1.00 93.12 118 ASN A CA 1
ATOM 1025 C C . ASN A 1 118 ? 9.637 -3.051 -7.769 1.00 93.12 118 ASN A C 1
ATOM 1027 O O . ASN A 1 118 ? 8.710 -2.999 -8.578 1.00 93.12 118 ASN A O 1
ATOM 1031 N N . GLN A 1 119 ? 10.781 -2.393 -7.974 1.00 91.25 119 GLN A N 1
ATOM 1032 C CA . GLN A 1 119 ? 11.064 -1.663 -9.205 1.00 91.25 119 GLN A CA 1
ATOM 1033 C C . GLN A 1 119 ? 11.155 -2.622 -10.398 1.00 91.25 119 GLN A C 1
ATOM 1035 O O . GLN A 1 119 ? 10.535 -2.356 -11.427 1.00 91.25 119 GLN A O 1
ATOM 1040 N N . GLU A 1 120 ? 11.868 -3.739 -10.254 1.00 90.81 120 GLU A N 1
ATOM 1041 C CA . GLU A 1 120 ? 11.964 -4.784 -11.280 1.00 90.81 120 GLU A CA 1
ATOM 1042 C C . GLU A 1 120 ? 10.590 -5.402 -11.587 1.00 90.81 120 GLU A C 1
ATOM 1044 O O . GLU A 1 120 ? 10.176 -5.443 -12.746 1.00 90.81 120 GLU A O 1
ATOM 1049 N N . ALA A 1 121 ? 9.821 -5.756 -10.554 1.00 93.25 121 ALA A N 1
ATOM 1050 C CA . ALA A 1 121 ? 8.459 -6.267 -10.702 1.00 93.25 121 ALA A CA 1
ATOM 1051 C C . ALA A 1 121 ? 7.518 -5.253 -11.378 1.00 93.25 121 ALA A C 1
ATOM 1053 O O . ALA A 1 121 ? 6.703 -5.625 -12.218 1.00 93.25 121 ALA A O 1
ATOM 1054 N N . SER A 1 122 ? 7.645 -3.961 -11.061 1.00 91.69 122 SER A N 1
ATOM 1055 C CA . SER A 1 122 ? 6.857 -2.884 -11.674 1.00 91.69 122 SER A CA 1
ATOM 1056 C C . SER A 1 122 ? 7.199 -2.681 -13.152 1.00 91.69 122 SER A C 1
ATOM 1058 O O . SER A 1 122 ? 6.303 -2.479 -13.974 1.00 91.69 122 SER A O 1
ATOM 1060 N N . ILE A 1 123 ? 8.484 -2.771 -13.511 1.00 91.88 123 ILE A N 1
ATOM 1061 C CA . ILE A 1 123 ? 8.931 -2.754 -14.908 1.00 91.88 123 ILE A CA 1
ATOM 1062 C C . ILE A 1 123 ? 8.331 -3.945 -15.655 1.00 91.88 123 ILE A C 1
ATOM 1064 O O . ILE A 1 123 ? 7.727 -3.754 -16.710 1.00 91.88 123 ILE A O 1
ATOM 1068 N N . GLN A 1 124 ? 8.439 -5.148 -15.091 1.00 92.81 124 GLN A N 1
ATOM 1069 C CA . GLN A 1 124 ? 7.917 -6.361 -15.709 1.00 92.81 124 GLN A CA 1
ATOM 1070 C C . GLN A 1 124 ? 6.392 -6.294 -15.881 1.00 92.81 124 GLN A C 1
ATOM 1072 O O . GLN A 1 124 ? 5.904 -6.456 -16.996 1.00 92.81 124 GLN A O 1
ATOM 1077 N N . ALA A 1 125 ? 5.656 -5.910 -14.834 1.00 93.62 125 ALA A N 1
ATOM 1078 C CA . ALA A 1 125 ? 4.207 -5.725 -14.885 1.00 93.62 125 ALA A CA 1
ATOM 1079 C C . ALA A 1 125 ? 3.781 -4.662 -15.911 1.00 93.62 125 ALA A C 1
ATOM 1081 O O . ALA A 1 125 ? 2.756 -4.810 -16.576 1.00 93.62 125 ALA A O 1
ATOM 1082 N N . PHE A 1 126 ? 4.558 -3.585 -16.070 1.00 92.69 126 PHE A N 1
ATOM 1083 C CA . PHE A 1 126 ? 4.310 -2.585 -17.107 1.00 92.69 126 PHE A CA 1
ATOM 1084 C C . PHE A 1 126 ? 4.479 -3.169 -18.516 1.00 92.69 126 PHE A C 1
ATOM 1086 O O . PHE A 1 126 ? 3.633 -2.926 -19.376 1.00 92.69 126 PHE A O 1
ATOM 1093 N N . LEU A 1 127 ? 5.535 -3.951 -18.752 1.00 92.75 127 LEU A N 1
ATOM 1094 C CA . LEU A 1 127 ? 5.773 -4.606 -20.040 1.00 92.75 127 LEU A CA 1
ATOM 1095 C C . LEU A 1 127 ? 4.711 -5.672 -20.348 1.00 92.75 127 LEU A C 1
ATOM 1097 O O . LEU A 1 127 ? 4.226 -5.738 -21.477 1.00 92.75 127 LEU A O 1
ATOM 1101 N N . ASP A 1 128 ? 4.309 -6.462 -19.350 1.00 93.19 128 ASP A N 1
ATOM 1102 C CA . ASP A 1 128 ? 3.233 -7.453 -19.479 1.00 93.19 128 ASP A CA 1
ATOM 1103 C C . ASP A 1 128 ? 1.907 -6.770 -19.823 1.00 93.19 128 ASP A C 1
ATOM 1105 O O . ASP A 1 128 ? 1.187 -7.205 -20.715 1.00 93.19 128 ASP A O 1
ATOM 1109 N N . LYS A 1 129 ? 1.622 -5.621 -19.202 1.00 91.00 129 LYS A N 1
ATOM 1110 C CA . LYS A 1 129 ? 0.421 -4.841 -19.509 1.00 91.00 129 LYS A CA 1
ATOM 1111 C C . LYS A 1 129 ? 0.398 -4.318 -20.950 1.00 91.00 129 LYS A C 1
ATOM 1113 O O . LYS A 1 129 ? -0.663 -4.318 -21.561 1.00 91.00 129 LYS A O 1
ATOM 1118 N N . CYS A 1 130 ? 1.541 -3.882 -21.484 1.00 89.62 130 CYS A N 1
ATOM 1119 C CA . CYS A 1 130 ? 1.631 -3.372 -22.859 1.00 89.62 130 CYS A CA 1
ATOM 1120 C C . CYS A 1 130 ? 1.568 -4.486 -23.918 1.00 89.62 130 CYS A C 1
ATOM 1122 O O . CYS A 1 130 ? 1.137 -4.240 -25.040 1.00 89.62 130 CYS A O 1
ATOM 1124 N N . SER A 1 131 ? 2.045 -5.685 -23.583 1.00 91.38 131 SER A N 1
ATOM 1125 C CA . SER A 1 131 ? 2.120 -6.839 -24.493 1.00 91.38 131 SER A CA 1
ATOM 1126 C C . SER A 1 131 ? 0.899 -7.763 -24.421 1.00 91.38 131 SER A C 1
ATOM 1128 O O . SER A 1 131 ? 0.751 -8.654 -25.267 1.00 91.38 131 SER A O 1
ATOM 1130 N N . ALA A 1 132 ? 0.028 -7.562 -23.428 1.00 91.31 132 ALA A N 1
ATOM 1131 C CA . ALA A 1 132 ? -1.203 -8.318 -23.263 1.00 91.31 132 ALA A CA 1
ATOM 1132 C C . ALA A 1 132 ? -2.172 -8.087 -24.440 1.00 91.31 132 ALA A C 1
ATOM 1134 O O . ALA A 1 132 ? -2.304 -6.953 -24.919 1.00 91.31 132 ALA A O 1
ATOM 1135 N N . PRO A 1 133 ? -2.876 -9.137 -24.901 1.00 90.81 133 PRO A N 1
ATOM 1136 C CA . PRO A 1 133 ? -3.909 -8.988 -25.914 1.00 90.81 133 PRO A CA 1
ATOM 1137 C C . PRO A 1 133 ? -5.065 -8.141 -25.374 1.00 90.81 133 PRO A C 1
ATOM 1139 O O . PRO A 1 133 ? -5.331 -8.080 -24.169 1.00 90.81 133 PRO A O 1
ATOM 1142 N N . LYS A 1 134 ? -5.797 -7.490 -26.278 1.00 86.75 134 LYS A N 1
ATOM 1143 C CA . LYS A 1 134 ? -7.029 -6.794 -25.902 1.00 86.75 134 LYS A CA 1
ATOM 1144 C C . LYS A 1 134 ? -8.100 -7.812 -25.563 1.00 86.75 134 LYS A C 1
ATOM 1146 O O . LYS A 1 134 ? -8.363 -8.688 -26.378 1.00 86.75 134 LYS A O 1
ATOM 1151 N N . THR A 1 135 ? -8.760 -7.640 -24.422 1.00 89.75 135 THR A N 1
ATOM 1152 C CA . THR A 1 135 ? -9.856 -8.510 -23.998 1.00 89.75 135 THR A CA 1
ATOM 1153 C C . THR A 1 135 ? -11.154 -7.725 -23.852 1.00 89.75 135 THR A C 1
ATOM 1155 O O . THR A 1 135 ? -11.183 -6.627 -23.292 1.00 89.75 135 THR A O 1
ATOM 1158 N N . TRP A 1 136 ? -12.247 -8.270 -24.382 1.00 89.81 136 TRP A N 1
ATOM 1159 C CA . TRP A 1 136 ? -13.594 -7.747 -24.155 1.00 89.81 136 TRP A CA 1
ATOM 1160 C C . TRP A 1 136 ? -14.601 -8.885 -24.032 1.00 89.81 136 TRP A C 1
ATOM 1162 O O . TRP A 1 136 ? -14.407 -9.981 -24.560 1.00 89.81 136 TRP A O 1
ATOM 1172 N N . ARG A 1 137 ? -15.689 -8.621 -23.304 1.00 90.56 137 ARG A N 1
ATOM 1173 C CA . ARG A 1 137 ? -16.814 -9.549 -23.186 1.00 90.56 137 ARG A CA 1
ATOM 1174 C C . ARG A 1 137 ? -17.799 -9.276 -24.314 1.00 90.56 137 ARG A C 1
ATOM 1176 O O . ARG A 1 137 ? -18.224 -8.140 -24.507 1.00 90.56 137 ARG A O 1
ATOM 1183 N N . THR A 1 138 ? -18.132 -10.316 -25.063 1.00 87.00 138 THR A N 1
ATOM 1184 C CA . THR A 1 138 ? -19.236 -10.284 -26.030 1.00 87.00 138 THR A CA 1
ATOM 1185 C C . THR A 1 138 ? -20.582 -10.297 -25.306 1.00 87.00 138 THR A C 1
ATOM 1187 O O . THR A 1 138 ? -20.652 -10.625 -24.121 1.00 87.00 138 THR A O 1
ATOM 1190 N N . PHE A 1 139 ? -21.653 -9.945 -26.024 1.00 82.81 139 PHE A N 1
ATOM 1191 C CA . PHE A 1 139 ? -23.026 -9.974 -25.507 1.00 82.81 139 PHE A CA 1
ATOM 1192 C C . PHE A 1 139 ? -23.411 -11.358 -24.946 1.00 82.81 139 PHE A C 1
ATOM 1194 O O . PHE A 1 139 ? -24.090 -11.442 -23.930 1.00 82.81 139 PHE A O 1
ATOM 1201 N N . ASP A 1 140 ? -22.856 -12.429 -25.521 1.00 84.44 140 ASP A N 1
ATOM 1202 C CA . ASP A 1 140 ? -23.055 -13.819 -25.082 1.00 84.44 140 ASP A CA 1
ATOM 1203 C C . ASP A 1 140 ? -22.204 -14.217 -23.854 1.00 84.44 140 ASP A C 1
ATOM 1205 O O . ASP A 1 140 ? -22.109 -15.393 -23.505 1.00 84.44 140 ASP A O 1
ATOM 1209 N N . GLY A 1 141 ? -21.507 -13.267 -23.221 1.00 87.88 141 GLY A N 1
ATOM 1210 C CA . GLY A 1 141 ? -20.674 -13.498 -22.036 1.00 87.88 141 GLY A CA 1
ATOM 1211 C C . GLY A 1 141 ? -19.301 -14.128 -22.305 1.00 87.88 141 GLY A C 1
ATOM 1212 O O . GLY A 1 141 ? -18.512 -14.280 -21.371 1.00 87.88 141 GLY A O 1
ATOM 1213 N N . LYS A 1 142 ? -18.961 -14.457 -23.559 1.00 89.56 142 LYS A N 1
ATOM 1214 C CA . LYS A 1 142 ? -17.641 -15.002 -23.925 1.00 89.56 142 LYS A CA 1
ATOM 1215 C C . LYS A 1 142 ? -16.583 -13.897 -23.955 1.00 89.56 142 LYS A C 1
ATOM 1217 O O . LYS A 1 142 ? -16.822 -12.812 -24.491 1.00 89.56 142 LYS A O 1
ATOM 1222 N N . ILE A 1 143 ? -15.403 -14.180 -23.406 1.00 90.06 143 ILE A N 1
ATOM 1223 C CA . ILE A 1 143 ? -14.241 -13.286 -23.476 1.00 90.06 143 ILE A CA 1
ATOM 1224 C C . ILE A 1 143 ? -13.532 -13.544 -24.807 1.00 90.06 143 ILE A C 1
ATOM 1226 O O . ILE A 1 143 ? -13.168 -14.681 -25.095 1.00 90.06 143 ILE A O 1
ATOM 1230 N N . VAL A 1 144 ? -13.364 -12.500 -25.615 1.00 88.56 144 VAL A N 1
ATOM 1231 C CA . VAL A 1 144 ? -12.593 -12.545 -26.863 1.00 88.56 144 VAL A CA 1
ATOM 1232 C C . VAL A 1 144 ? -11.274 -11.824 -26.635 1.00 88.56 144 VAL A C 1
ATOM 1234 O O . VAL A 1 144 ? -11.264 -10.721 -26.087 1.00 88.56 144 VAL A O 1
ATOM 1237 N N . GLU A 1 145 ? -10.181 -12.454 -27.060 1.00 92.25 145 GLU A N 1
ATOM 1238 C CA . GLU A 1 145 ? -8.837 -11.885 -27.029 1.00 92.25 145 GLU A CA 1
ATOM 1239 C C . GLU A 1 145 ? -8.388 -11.541 -28.451 1.00 92.25 145 GLU A C 1
ATOM 1241 O O . GLU A 1 145 ? -8.578 -12.329 -29.379 1.00 92.25 145 GLU A O 1
ATOM 1246 N N . MET A 1 146 ? -7.796 -10.363 -28.636 1.00 89.75 146 MET A N 1
ATOM 1247 C CA . MET A 1 146 ? -7.290 -9.917 -29.931 1.00 89.75 146 MET A CA 1
ATOM 1248 C C . MET A 1 146 ? -5.907 -9.305 -29.793 1.00 89.75 146 MET A C 1
ATOM 1250 O O . MET A 1 146 ? -5.707 -8.318 -29.076 1.00 89.75 146 MET A O 1
ATOM 1254 N N . ASP A 1 147 ? -4.981 -9.841 -30.578 1.00 90.00 147 ASP A N 1
ATOM 1255 C CA . ASP A 1 147 ? -3.712 -9.191 -30.844 1.00 90.00 147 ASP A CA 1
ATOM 1256 C C . ASP A 1 147 ? -3.852 -8.138 -31.946 1.00 90.00 147 ASP A C 1
ATOM 1258 O O . ASP A 1 147 ? -4.491 -8.330 -32.979 1.00 90.00 147 ASP A O 1
ATOM 1262 N N . THR A 1 148 ? -3.230 -6.991 -31.704 1.00 91.19 148 THR A N 1
ATOM 1263 C CA . THR A 1 148 ? -3.083 -5.902 -32.666 1.00 91.19 148 THR A CA 1
ATOM 1264 C C . THR A 1 148 ? -1.619 -5.803 -33.072 1.00 91.19 148 THR A C 1
ATOM 1266 O O . THR A 1 148 ? -0.737 -6.253 -32.343 1.00 91.19 148 THR A O 1
ATOM 1269 N N . GLN A 1 149 ? -1.324 -5.143 -34.191 1.00 91.69 149 GLN A N 1
ATOM 1270 C CA . GLN A 1 149 ? 0.066 -4.877 -34.584 1.00 91.69 149 GLN A CA 1
ATOM 1271 C C . GLN A 1 149 ? 0.854 -4.164 -33.471 1.00 91.69 149 GLN A C 1
ATOM 1273 O O . GLN A 1 149 ? 2.039 -4.422 -33.279 1.00 91.69 149 GLN A O 1
ATOM 1278 N N . PHE A 1 150 ? 0.184 -3.318 -32.682 1.00 91.62 150 PHE A N 1
ATOM 1279 C CA . PHE A 1 150 ? 0.815 -2.610 -31.574 1.00 91.62 150 PHE A CA 1
ATOM 1280 C C . PHE A 1 150 ? 1.110 -3.523 -30.370 1.00 91.62 150 PHE A C 1
ATOM 1282 O O . PHE A 1 150 ? 2.184 -3.401 -29.785 1.00 91.62 150 PHE A O 1
ATOM 1289 N N . THR A 1 151 ? 0.217 -4.461 -30.016 1.00 92.62 151 THR A N 1
ATOM 1290 C CA . THR A 1 151 ? 0.473 -5.434 -28.928 1.00 92.62 151 THR A CA 1
ATOM 1291 C C . THR A 1 151 ? 1.548 -6.448 -29.324 1.00 92.62 151 THR A C 1
ATOM 1293 O O . THR A 1 151 ? 2.385 -6.800 -28.493 1.00 92.62 151 THR A O 1
ATOM 1296 N N . ILE A 1 152 ? 1.597 -6.848 -30.601 1.00 92.69 152 ILE A N 1
ATOM 1297 C CA . ILE A 1 152 ? 2.671 -7.687 -31.159 1.00 92.69 152 ILE A CA 1
ATOM 1298 C C . ILE A 1 152 ? 4.015 -6.957 -31.060 1.00 92.69 152 ILE A C 1
ATOM 1300 O O . ILE A 1 152 ? 4.956 -7.491 -30.475 1.00 92.69 152 ILE A O 1
ATOM 1304 N N . ARG A 1 153 ? 4.091 -5.700 -31.517 1.00 93.19 153 ARG A N 1
ATOM 1305 C CA . ARG A 1 153 ? 5.312 -4.889 -31.399 1.00 93.19 153 ARG A CA 1
ATOM 1306 C C . ARG A 1 153 ? 5.742 -4.697 -29.941 1.00 93.19 153 ARG A C 1
ATOM 1308 O O . ARG A 1 153 ? 6.923 -4.813 -29.622 1.00 93.19 153 ARG A O 1
ATOM 1315 N N . ALA A 1 154 ? 4.804 -4.440 -29.030 1.00 93.56 154 ALA A N 1
ATOM 1316 C CA . ALA A 1 154 ? 5.105 -4.334 -27.603 1.00 93.56 154 ALA A CA 1
ATOM 1317 C C . ALA A 1 154 ? 5.684 -5.643 -27.030 1.00 93.56 154 ALA A C 1
ATOM 1319 O O . ALA A 1 154 ? 6.590 -5.599 -26.196 1.00 93.56 154 ALA A O 1
ATOM 1320 N N . ARG A 1 155 ? 5.201 -6.800 -27.502 1.00 94.75 155 ARG A N 1
ATOM 1321 C CA . ARG A 1 155 ? 5.705 -8.130 -27.131 1.00 94.75 155 ARG A CA 1
ATOM 1322 C C . ARG A 1 155 ? 7.110 -8.390 -27.673 1.00 94.75 155 ARG A C 1
ATOM 1324 O O . ARG A 1 155 ? 7.957 -8.879 -26.931 1.00 94.75 155 ARG A O 1
ATOM 1331 N N . GLU A 1 156 ? 7.394 -8.008 -28.916 1.00 94.31 156 GLU A N 1
ATOM 1332 C CA . GLU A 1 156 ? 8.746 -8.073 -29.493 1.00 94.31 156 GLU A CA 1
ATOM 1333 C C . GLU A 1 156 ? 9.745 -7.255 -28.663 1.00 94.31 156 GLU A C 1
ATOM 1335 O O . GLU A 1 156 ? 10.775 -7.771 -28.225 1.00 94.31 156 GLU A O 1
ATOM 1340 N N . LEU A 1 157 ? 9.403 -5.998 -28.365 1.00 95.38 157 LEU A N 1
ATOM 1341 C CA . LEU A 1 157 ? 10.231 -5.110 -27.549 1.00 95.38 157 LEU A CA 1
ATOM 1342 C C . LEU A 1 157 ? 10.434 -5.649 -26.126 1.00 95.38 157 LEU A C 1
ATOM 1344 O O . LEU A 1 157 ? 11.537 -5.569 -25.578 1.00 95.38 157 LEU A O 1
ATOM 1348 N N . GLN A 1 158 ? 9.390 -6.231 -25.531 1.00 95.06 158 GLN A N 1
ATOM 1349 C CA . GLN A 1 158 ? 9.489 -6.900 -24.238 1.00 95.06 158 GLN A CA 1
ATOM 1350 C C . GLN A 1 158 ? 10.457 -8.089 -24.289 1.00 95.06 158 GLN A C 1
ATOM 1352 O O . GLN A 1 158 ? 11.269 -8.244 -23.377 1.00 95.06 158 GLN A O 1
ATOM 1357 N N . ASN A 1 159 ? 10.384 -8.925 -25.325 1.00 95.56 159 ASN A N 1
ATOM 1358 C CA . ASN A 1 159 ? 11.261 -10.087 -25.467 1.00 95.56 159 ASN A CA 1
ATOM 1359 C C . ASN A 1 159 ? 12.727 -9.659 -25.575 1.00 95.56 159 ASN A C 1
ATOM 1361 O O . ASN A 1 159 ? 13.572 -10.199 -24.864 1.00 95.56 159 ASN A O 1
ATOM 1365 N N . ILE A 1 160 ? 13.019 -8.620 -26.361 1.00 95.06 160 ILE A N 1
ATOM 1366 C CA . ILE A 1 160 ? 14.370 -8.048 -26.454 1.00 95.06 160 ILE A CA 1
ATOM 1367 C C . ILE A 1 160 ? 14.833 -7.535 -25.085 1.00 95.06 160 ILE A C 1
ATOM 1369 O O . ILE A 1 160 ? 15.959 -7.808 -24.671 1.00 95.06 160 ILE A O 1
ATOM 1373 N N . TYR A 1 161 ? 13.963 -6.843 -24.340 1.00 95.69 161 TYR A N 1
ATOM 1374 C CA . TYR A 1 161 ? 14.290 -6.357 -22.997 1.00 95.69 161 TYR A CA 1
ATOM 1375 C C . TYR A 1 161 ? 14.628 -7.502 -22.035 1.00 95.69 161 TYR A C 1
ATOM 1377 O O . TYR A 1 161 ? 15.635 -7.433 -21.327 1.00 95.69 161 TYR A O 1
ATOM 1385 N N . LYS A 1 162 ? 13.831 -8.579 -22.050 1.00 94.19 162 LYS A N 1
ATOM 1386 C CA . LYS A 1 162 ? 14.088 -9.794 -21.263 1.00 94.19 162 LYS A CA 1
ATOM 1387 C C . LYS A 1 162 ? 15.441 -10.407 -21.628 1.00 94.19 162 LYS A C 1
ATOM 1389 O O . LYS A 1 162 ? 16.218 -10.702 -20.726 1.00 94.19 162 LYS A O 1
ATOM 1394 N N . CYS A 1 163 ? 15.771 -10.507 -22.917 1.00 93.88 163 CYS A N 1
ATOM 1395 C CA . CYS A 1 163 ? 17.071 -11.007 -23.369 1.00 93.88 163 CYS A CA 1
ATOM 1396 C C . CYS A 1 163 ? 18.243 -10.132 -22.894 1.00 93.88 163 CYS A C 1
ATOM 1398 O O . CYS A 1 163 ? 19.281 -10.654 -22.492 1.00 93.88 163 CYS A O 1
ATOM 1400 N N . ILE A 1 164 ? 18.086 -8.803 -22.879 1.00 92.94 164 ILE A N 1
ATOM 1401 C CA . ILE A 1 164 ? 19.129 -7.883 -22.395 1.00 92.94 164 ILE A CA 1
ATOM 1402 C C . ILE A 1 164 ? 19.404 -8.070 -20.897 1.00 92.94 164 ILE A C 1
ATOM 1404 O O . ILE A 1 164 ? 20.546 -7.881 -20.474 1.00 92.94 164 ILE A O 1
ATOM 1408 N N . MET A 1 165 ? 18.378 -8.427 -20.117 1.00 91.62 165 MET A N 1
ATOM 1409 C CA . MET A 1 165 ? 18.446 -8.636 -18.665 1.00 91.62 165 MET A CA 1
ATOM 1410 C C . MET A 1 165 ? 19.116 -9.950 -18.243 1.00 91.62 165 MET A C 1
ATOM 1412 O O . MET A 1 165 ? 19.496 -10.087 -17.077 1.00 91.62 165 MET A O 1
ATOM 1416 N N . LEU A 1 166 ? 19.273 -10.916 -19.152 1.00 91.19 166 LEU A N 1
ATOM 1417 C CA . LEU A 1 166 ? 19.874 -12.210 -18.833 1.00 91.19 166 LEU A CA 1
ATOM 1418 C C . LEU A 1 166 ? 21.351 -12.044 -18.434 1.00 91.19 166 LEU A C 1
ATOM 1420 O O . LEU A 1 166 ? 22.156 -11.467 -19.165 1.00 91.19 166 LEU A O 1
ATOM 1424 N N . LYS A 1 167 ? 21.713 -12.552 -17.249 1.00 84.88 167 LYS A N 1
ATOM 1425 C CA . LYS A 1 167 ? 23.060 -12.389 -16.664 1.00 84.88 167 LYS A CA 1
ATOM 1426 C C . LYS A 1 167 ? 24.057 -13.460 -17.114 1.00 84.88 167 LYS A C 1
ATOM 1428 O O . LYS A 1 167 ? 25.243 -13.164 -17.226 1.00 84.88 167 LYS A O 1
ATOM 1433 N N . ASN A 1 168 ? 23.574 -14.670 -17.390 1.00 83.69 168 ASN A N 1
ATOM 1434 C CA . ASN A 1 168 ? 24.395 -15.857 -17.641 1.00 83.69 168 ASN A CA 1
ATOM 1435 C C . ASN A 1 168 ? 24.377 -16.233 -19.127 1.00 83.69 168 ASN A C 1
ATOM 1437 O O . ASN A 1 168 ? 23.990 -17.342 -19.476 1.00 83.69 168 ASN A O 1
ATOM 1441 N N . LEU A 1 169 ? 24.733 -15.280 -19.986 1.00 87.62 169 LEU A N 1
ATOM 1442 C CA . LEU A 1 169 ? 24.869 -15.506 -21.423 1.00 87.62 169 LEU A CA 1
ATOM 1443 C C . LEU A 1 169 ? 26.331 -15.770 -21.771 1.00 87.62 169 LEU A C 1
ATOM 1445 O O . LEU A 1 169 ? 27.230 -15.126 -21.218 1.00 87.62 169 LEU A O 1
ATOM 1449 N N . SER A 1 170 ? 26.555 -16.669 -22.724 1.00 90.69 170 SER A N 1
ATOM 1450 C CA . SER A 1 170 ? 27.837 -16.773 -23.416 1.00 90.69 170 SER A CA 1
ATOM 1451 C C . SER A 1 170 ? 28.141 -15.489 -24.200 1.00 90.69 170 SER A C 1
ATOM 1453 O O . SER A 1 170 ? 27.274 -14.635 -24.422 1.00 90.69 170 SER A O 1
ATOM 1455 N N . GLN A 1 171 ? 29.401 -15.323 -24.605 1.00 89.81 171 GLN A N 1
ATOM 1456 C CA . GLN A 1 171 ? 29.814 -14.170 -25.403 1.00 89.81 171 GLN A CA 1
ATOM 1457 C C . GLN A 1 171 ? 29.041 -14.095 -26.728 1.00 89.81 171 GLN A C 1
ATOM 1459 O O . GLN A 1 171 ? 28.569 -13.013 -27.071 1.00 89.81 171 GLN A O 1
ATOM 1464 N N . ASP A 1 172 ? 28.850 -15.228 -27.404 1.00 92.06 172 ASP A N 1
ATOM 1465 C CA . ASP A 1 172 ? 28.160 -15.302 -28.696 1.00 92.06 172 ASP A CA 1
ATOM 1466 C C . ASP A 1 172 ? 26.663 -14.998 -28.553 1.00 92.06 172 ASP A C 1
ATOM 1468 O O . ASP A 1 172 ? 26.150 -14.102 -29.220 1.00 92.06 172 ASP A O 1
ATOM 1472 N N . GLU A 1 173 ? 25.978 -15.617 -27.582 1.00 93.75 173 GLU A N 1
ATOM 1473 C CA . GLU A 1 173 ? 24.566 -15.312 -27.300 1.00 93.75 173 GLU A CA 1
ATOM 1474 C C . GLU A 1 173 ? 24.366 -13.831 -26.952 1.00 93.75 173 GLU A C 1
ATOM 1476 O O . GLU A 1 173 ? 23.383 -13.202 -27.349 1.00 93.75 173 GLU A O 1
ATOM 1481 N N . ARG A 1 174 ? 25.305 -13.232 -26.205 1.00 94.31 174 ARG A N 1
ATOM 1482 C CA . ARG A 1 174 ? 25.232 -11.806 -25.875 1.00 94.31 174 ARG A CA 1
ATOM 1483 C C . ARG A 1 174 ? 25.412 -10.933 -27.116 1.00 94.31 174 ARG A C 1
ATOM 1485 O O . ARG A 1 174 ? 24.718 -9.920 -27.220 1.00 94.31 174 ARG A O 1
ATOM 1492 N N . LEU A 1 175 ? 26.310 -11.298 -28.031 1.00 94.06 175 LEU A N 1
ATOM 1493 C CA . LEU A 1 175 ? 26.484 -10.591 -29.301 1.00 94.06 175 LEU A CA 1
ATOM 1494 C C . LEU A 1 175 ? 25.202 -10.648 -30.140 1.00 94.06 175 LEU A C 1
ATOM 1496 O O . LEU A 1 175 ? 24.772 -9.605 -30.630 1.00 94.06 175 LEU A O 1
ATOM 1500 N N . ASP A 1 176 ? 24.528 -11.796 -30.208 1.00 94.94 176 ASP A N 1
ATOM 1501 C CA . ASP A 1 176 ? 23.255 -11.943 -30.926 1.00 94.94 176 ASP A CA 1
ATOM 1502 C C . ASP A 1 176 ? 22.144 -11.058 -30.343 1.00 94.94 176 ASP A C 1
ATOM 1504 O O . ASP A 1 176 ? 21.408 -10.380 -31.075 1.00 94.94 176 ASP A O 1
ATOM 1508 N N . VAL A 1 177 ? 22.050 -10.982 -29.010 1.00 95.12 177 VAL A N 1
ATOM 1509 C CA . VAL A 1 177 ? 21.111 -10.074 -28.330 1.00 95.12 177 VAL A CA 1
ATOM 1510 C C . VAL A 1 177 ? 21.421 -8.613 -28.664 1.00 95.12 177 VAL A C 1
ATOM 1512 O O . VAL A 1 177 ? 20.509 -7.840 -28.970 1.00 95.12 177 VAL A O 1
ATOM 1515 N N . LEU A 1 178 ? 22.698 -8.221 -28.635 1.00 95.19 178 LEU A N 1
ATOM 1516 C CA . LEU A 1 178 ? 23.128 -6.859 -28.963 1.00 95.19 178 LEU A CA 1
ATOM 1517 C C . LEU A 1 178 ? 22.887 -6.514 -30.436 1.00 95.19 178 LEU A C 1
ATOM 1519 O O . LEU A 1 178 ? 22.475 -5.393 -30.735 1.00 95.19 178 LEU A O 1
ATOM 1523 N N . LEU A 1 179 ? 23.082 -7.464 -31.350 1.00 95.44 179 LEU A N 1
ATOM 1524 C CA . LEU A 1 179 ? 22.764 -7.306 -32.767 1.00 95.44 179 LEU A CA 1
ATOM 1525 C C . LEU A 1 179 ? 21.259 -7.127 -32.978 1.00 95.44 179 LEU A C 1
ATOM 1527 O O . LEU A 1 179 ? 20.857 -6.210 -33.696 1.00 95.44 179 LEU A O 1
ATOM 1531 N N . THR A 1 180 ? 20.427 -7.931 -32.318 1.00 95.44 180 THR A N 1
ATOM 1532 C CA . THR A 1 180 ? 18.960 -7.805 -32.376 1.00 95.44 180 THR A CA 1
ATOM 1533 C C . THR A 1 180 ? 18.504 -6.434 -31.866 1.00 95.44 180 THR A C 1
ATOM 1535 O O . THR A 1 180 ? 17.718 -5.735 -32.512 1.00 95.44 180 THR A O 1
ATOM 1538 N N . LEU A 1 181 ? 19.060 -5.988 -30.736 1.00 95.31 181 LEU A N 1
ATOM 1539 C CA . LEU A 1 181 ? 18.809 -4.655 -30.192 1.00 95.31 181 LEU A CA 1
ATOM 1540 C C . LEU A 1 181 ? 19.264 -3.548 -31.161 1.00 95.31 181 LEU A C 1
ATOM 1542 O O . LEU A 1 181 ? 18.538 -2.583 -31.392 1.00 95.31 181 LEU A O 1
ATOM 1546 N N . LYS A 1 182 ? 20.446 -3.692 -31.765 1.00 94.31 182 LYS A N 1
ATOM 1547 C CA . LYS A 1 182 ? 20.989 -2.732 -32.733 1.00 94.31 182 LYS A CA 1
ATOM 1548 C C . LYS A 1 182 ? 20.083 -2.581 -33.955 1.00 94.31 182 LYS A C 1
ATOM 1550 O O . LYS A 1 182 ? 19.893 -1.461 -34.417 1.00 94.31 182 LYS A O 1
ATOM 1555 N N . HIS A 1 183 ? 19.517 -3.673 -34.468 1.00 94.19 183 HIS A N 1
ATOM 1556 C CA . HIS A 1 183 ? 18.604 -3.626 -35.614 1.00 94.19 183 HIS A CA 1
ATOM 1557 C C . HIS A 1 183 ? 17.280 -2.938 -35.272 1.00 94.19 183 HIS A C 1
ATOM 1559 O O . HIS A 1 183 ? 16.854 -2.063 -36.017 1.00 94.19 183 HIS A O 1
ATOM 1565 N N . THR A 1 184 ? 16.677 -3.256 -34.125 1.00 93.38 184 THR A N 1
ATOM 1566 C CA . THR A 1 184 ? 15.392 -2.650 -33.724 1.00 93.38 184 THR A CA 1
ATOM 1567 C C . THR A 1 184 ? 15.502 -1.158 -33.419 1.00 93.38 184 THR A C 1
ATOM 1569 O O . THR A 1 184 ? 14.644 -0.367 -33.800 1.00 93.38 184 THR A O 1
ATOM 1572 N N . VAL A 1 185 ? 16.592 -0.731 -32.780 1.00 92.69 185 VAL A N 1
ATOM 1573 C CA . VAL A 1 185 ? 16.815 0.679 -32.429 1.00 92.69 185 VAL A CA 1
ATOM 1574 C C . VAL A 1 185 ? 17.154 1.538 -33.656 1.00 92.69 185 VAL A C 1
ATOM 1576 O O . VAL A 1 185 ? 16.846 2.728 -33.664 1.00 92.69 185 VAL A O 1
ATOM 1579 N N . LYS A 1 186 ? 17.732 0.946 -34.712 1.00 91.56 186 LYS A N 1
ATOM 1580 C CA . LYS A 1 186 ? 18.044 1.630 -35.982 1.00 91.56 186 LYS A CA 1
ATOM 1581 C C . LYS A 1 186 ? 16.819 2.054 -36.792 1.00 91.56 186 LYS A C 1
ATOM 1583 O O . LYS A 1 186 ? 16.965 2.877 -37.685 1.00 91.56 186 LYS A O 1
ATOM 1588 N N . GLU A 1 187 ? 15.634 1.533 -36.486 1.00 88.31 187 GLU A N 1
ATOM 1589 C CA . GLU A 1 187 ? 14.390 1.920 -37.166 1.00 88.31 187 GLU A CA 1
ATOM 1590 C C . GLU A 1 187 ? 14.056 3.415 -36.993 1.00 88.31 187 GLU A C 1
ATOM 1592 O O . GLU A 1 187 ? 13.313 3.983 -37.793 1.00 88.31 187 GLU A O 1
ATOM 1597 N N . HIS A 1 188 ? 14.616 4.071 -35.966 1.00 86.31 188 HIS A N 1
ATOM 1598 C CA . HIS A 1 188 ? 14.388 5.486 -35.691 1.00 86.31 188 HIS A CA 1
ATOM 1599 C C . HIS A 1 188 ? 15.685 6.227 -35.368 1.00 86.31 188 HIS A C 1
ATOM 1601 O O . HIS A 1 188 ? 16.438 5.845 -34.470 1.00 86.31 188 HIS A O 1
ATOM 1607 N N . GLU A 1 189 ? 15.911 7.359 -36.030 1.00 87.88 189 GLU A N 1
ATOM 1608 C CA . GLU A 1 189 ? 17.070 8.213 -35.774 1.00 87.88 189 GLU A CA 1
ATOM 1609 C C . GLU A 1 189 ? 16.719 9.332 -34.787 1.00 87.88 189 GLU A C 1
ATOM 1611 O O . GLU A 1 189 ? 16.021 10.292 -35.113 1.00 87.88 189 GLU A O 1
ATOM 1616 N N . CYS A 1 190 ? 17.198 9.219 -33.548 1.00 91.88 190 CYS A N 1
ATOM 1617 C CA . CYS A 1 190 ? 17.114 10.287 -32.560 1.00 91.88 190 CYS A CA 1
ATOM 1618 C C . CYS A 1 190 ? 18.259 10.185 -31.543 1.00 91.88 190 CYS A C 1
ATOM 1620 O O . CYS A 1 190 ? 18.994 9.200 -31.493 1.00 91.88 190 CYS A O 1
ATOM 1622 N N . LYS A 1 191 ? 18.401 11.199 -30.683 1.00 92.69 191 LYS A N 1
ATOM 1623 C CA . LYS A 1 191 ? 19.465 11.232 -29.668 1.00 92.69 191 LYS A CA 1
ATOM 1624 C C . LYS A 1 191 ? 19.470 9.984 -28.770 1.00 92.69 191 LYS A C 1
ATOM 1626 O O . LYS A 1 191 ? 20.531 9.442 -28.483 1.00 92.69 191 LYS A O 1
ATOM 1631 N N . LEU A 1 192 ? 18.292 9.503 -28.364 1.00 92.38 192 LEU A N 1
ATOM 1632 C CA . LEU A 1 192 ? 18.171 8.312 -27.517 1.00 92.38 192 LEU A CA 1
ATOM 1633 C C . LEU A 1 192 ? 18.691 7.053 -28.227 1.00 92.38 192 LEU A C 1
ATOM 1635 O O . LEU A 1 192 ? 19.424 6.274 -27.623 1.00 92.38 192 LEU A O 1
ATOM 1639 N N . THR A 1 193 ? 18.334 6.855 -29.500 1.00 93.50 193 THR A N 1
ATOM 1640 C CA . THR A 1 193 ? 18.772 5.682 -30.268 1.00 93.50 193 THR A CA 1
ATOM 1641 C C . THR A 1 193 ? 20.267 5.741 -30.568 1.00 93.50 193 THR A C 1
ATOM 1643 O O . THR A 1 193 ? 20.951 4.734 -30.407 1.00 93.50 193 THR A O 1
ATOM 1646 N N . GLN A 1 194 ? 20.814 6.922 -30.871 1.00 94.19 194 GLN A N 1
ATOM 1647 C CA . GLN A 1 194 ? 22.259 7.134 -31.026 1.00 94.19 194 GLN A CA 1
ATOM 1648 C C . GLN A 1 194 ? 23.045 6.799 -29.751 1.00 94.19 194 GLN A C 1
ATOM 1650 O O . GLN A 1 194 ? 24.063 6.112 -29.824 1.00 94.19 194 GLN A O 1
ATOM 1655 N N . GLU A 1 195 ? 22.570 7.234 -28.580 1.00 95.75 195 GLU A N 1
ATOM 1656 C CA . GLU A 1 195 ? 23.206 6.896 -27.302 1.00 95.75 195 GLU A CA 1
ATOM 1657 C C . GLU A 1 195 ? 23.189 5.383 -27.040 1.00 95.75 195 GLU A C 1
ATOM 1659 O O . GLU A 1 195 ? 24.203 4.822 -26.629 1.00 95.75 195 GLU A O 1
ATOM 1664 N N . ILE A 1 196 ? 22.070 4.703 -27.317 1.00 95.62 196 ILE A N 1
ATOM 1665 C CA . ILE A 1 196 ? 21.979 3.241 -27.192 1.00 95.62 196 ILE A CA 1
ATOM 1666 C C . ILE A 1 196 ? 22.986 2.559 -28.127 1.00 95.62 196 ILE A C 1
ATOM 1668 O O . ILE A 1 196 ? 23.734 1.693 -27.677 1.00 95.62 196 ILE A O 1
ATOM 1672 N N . LEU A 1 197 ? 23.052 2.973 -29.396 1.00 95.69 197 LEU A N 1
ATOM 1673 C CA . LEU A 1 197 ? 23.970 2.407 -30.390 1.00 95.69 197 LEU A CA 1
ATOM 1674 C C . LEU A 1 197 ? 25.439 2.558 -29.972 1.00 95.69 197 LEU A C 1
ATOM 1676 O O . LEU A 1 197 ? 26.181 1.580 -30.005 1.00 95.69 197 LEU A O 1
ATOM 1680 N N . GLN A 1 198 ? 25.840 3.738 -29.490 1.00 96.12 198 GLN A N 1
ATOM 1681 C CA . GLN A 1 198 ? 27.201 3.972 -28.991 1.00 96.12 198 GLN A CA 1
ATOM 1682 C C . GLN A 1 198 ? 27.553 3.072 -27.799 1.00 96.12 198 GLN A C 1
ATOM 1684 O O . GLN A 1 198 ? 28.684 2.598 -27.689 1.00 96.12 198 GLN A O 1
ATOM 1689 N N . LEU A 1 199 ? 26.604 2.834 -26.886 1.00 97.00 199 LEU A N 1
ATOM 1690 C CA . LEU A 1 199 ? 26.838 1.944 -25.749 1.00 97.00 199 LEU A CA 1
ATOM 1691 C C . LEU A 1 199 ? 26.909 0.473 -26.167 1.00 97.00 199 LEU A C 1
ATOM 1693 O O . LEU A 1 199 ? 27.702 -0.259 -25.580 1.00 97.00 199 LEU A O 1
ATOM 1697 N N . ILE A 1 200 ? 26.121 0.056 -27.163 1.00 96.25 200 ILE A N 1
ATOM 1698 C CA . ILE A 1 200 ? 26.199 -1.291 -27.744 1.00 96.25 200 ILE A CA 1
ATOM 1699 C C . ILE A 1 200 ? 27.577 -1.508 -28.360 1.00 96.25 200 ILE A C 1
ATOM 1701 O O . ILE A 1 200 ? 28.251 -2.467 -27.996 1.00 96.25 200 ILE A O 1
ATOM 1705 N N . ASP A 1 201 ? 28.021 -0.598 -29.230 1.00 96.06 201 ASP A N 1
ATOM 1706 C CA . ASP A 1 201 ? 29.325 -0.708 -29.891 1.00 96.06 201 ASP A CA 1
ATOM 1707 C C . ASP A 1 201 ? 30.461 -0.732 -28.854 1.00 96.06 201 ASP A C 1
ATOM 1709 O O . ASP A 1 201 ? 31.364 -1.564 -28.924 1.00 96.06 201 ASP A O 1
ATOM 1713 N N . ARG A 1 202 ? 30.350 0.079 -27.794 1.00 96.56 202 ARG A N 1
ATOM 1714 C CA . ARG A 1 202 ? 31.289 0.050 -26.665 1.00 96.56 202 ARG A CA 1
ATOM 1715 C C . ARG A 1 202 ? 31.259 -1.264 -25.876 1.00 96.56 202 ARG A C 1
ATOM 1717 O O . ARG A 1 202 ? 32.309 -1.689 -25.399 1.00 96.56 202 ARG A O 1
ATOM 1724 N N . GLU A 1 203 ? 30.095 -1.885 -25.671 1.00 95.31 203 GLU A N 1
ATOM 1725 C CA . GLU A 1 203 ? 30.013 -3.191 -24.999 1.00 95.31 203 GLU A CA 1
ATOM 1726 C C . GLU A 1 203 ? 30.708 -4.262 -25.841 1.00 95.31 203 GLU A C 1
ATOM 1728 O O . GLU A 1 203 ? 31.530 -5.005 -25.304 1.00 95.31 203 GLU A O 1
ATOM 1733 N N . VAL A 1 204 ? 30.438 -4.282 -27.151 1.00 95.12 204 VAL A N 1
ATOM 1734 C CA . VAL A 1 204 ? 31.076 -5.200 -28.103 1.00 95.12 204 VAL A CA 1
ATOM 1735 C C . VAL A 1 204 ? 32.594 -5.026 -28.072 1.00 95.12 204 VAL A C 1
ATOM 1737 O O . VAL A 1 204 ? 33.304 -5.997 -27.828 1.00 95.12 204 VAL A O 1
ATOM 1740 N N . ASP A 1 205 ? 33.104 -3.801 -28.206 1.00 95.81 205 ASP A N 1
ATOM 1741 C CA . ASP A 1 205 ? 34.546 -3.529 -28.193 1.00 95.81 205 ASP A CA 1
ATOM 1742 C C . ASP A 1 205 ? 35.229 -4.012 -26.907 1.00 95.81 205 ASP A C 1
ATOM 1744 O O . ASP A 1 205 ? 36.312 -4.599 -26.946 1.00 95.81 205 ASP A O 1
ATOM 1748 N N . LEU A 1 206 ? 34.614 -3.765 -25.746 1.00 95.06 206 LEU A N 1
ATOM 1749 C CA . LEU A 1 206 ? 35.172 -4.185 -24.459 1.00 95.06 206 LEU A CA 1
ATOM 1750 C C . LEU A 1 206 ? 35.112 -5.707 -24.282 1.00 95.06 206 LEU A C 1
ATOM 1752 O O . LEU A 1 206 ? 36.048 -6.287 -23.730 1.00 95.06 206 LEU A O 1
ATOM 1756 N N . MET A 1 207 ? 34.055 -6.359 -24.770 1.00 93.31 207 MET A N 1
ATOM 1757 C CA . MET A 1 207 ? 33.953 -7.819 -24.780 1.00 93.31 207 MET A CA 1
ATOM 1758 C C . MET A 1 207 ? 35.019 -8.448 -25.681 1.00 93.31 207 MET A C 1
ATOM 1760 O O . MET A 1 207 ? 35.722 -9.354 -25.240 1.00 93.31 207 MET A O 1
ATOM 1764 N N . MET A 1 208 ? 35.219 -7.917 -26.890 1.00 92.31 208 MET A N 1
ATOM 1765 C CA . MET A 1 208 ? 36.248 -8.399 -27.821 1.00 92.31 208 MET A CA 1
ATOM 1766 C C . MET A 1 208 ? 37.673 -8.214 -27.278 1.00 92.31 208 MET A C 1
ATOM 1768 O O . MET A 1 208 ? 38.573 -8.971 -27.627 1.00 92.31 208 MET A O 1
ATOM 1772 N N . ARG A 1 209 ? 37.884 -7.248 -26.374 1.00 94.44 209 ARG A N 1
ATOM 1773 C CA . ARG A 1 209 ? 39.150 -7.039 -25.645 1.00 94.44 209 ARG A CA 1
ATOM 1774 C C . ARG A 1 209 ? 39.312 -7.927 -24.402 1.00 94.44 209 ARG A C 1
ATOM 1776 O O . ARG A 1 209 ? 40.290 -7.769 -23.676 1.00 94.44 209 ARG A O 1
ATOM 1783 N N . GLY A 1 210 ? 38.367 -8.824 -24.120 1.00 91.25 210 GLY A N 1
ATOM 1784 C CA . GLY A 1 210 ? 38.440 -9.758 -22.993 1.00 91.25 210 GLY A CA 1
ATOM 1785 C C . GLY A 1 210 ? 38.137 -9.139 -21.623 1.00 91.25 210 GLY A C 1
ATOM 1786 O O . GLY A 1 210 ? 38.574 -9.662 -20.595 1.00 91.25 210 GLY A O 1
ATOM 1787 N N . VAL A 1 211 ? 37.405 -8.019 -21.564 1.00 93.25 211 VAL A N 1
ATOM 1788 C CA . VAL A 1 211 ? 36.995 -7.424 -20.281 1.00 93.25 211 VAL A CA 1
ATOM 1789 C C . VAL A 1 211 ? 36.018 -8.353 -19.554 1.00 93.25 211 VAL A C 1
ATOM 1791 O O . VAL A 1 211 ? 35.008 -8.785 -20.105 1.00 93.25 211 VAL A O 1
ATOM 1794 N N . LYS A 1 212 ? 36.294 -8.627 -18.273 1.00 90.50 212 LYS A N 1
ATOM 1795 C CA . LYS A 1 212 ? 35.474 -9.516 -17.434 1.00 90.50 212 LYS A CA 1
ATOM 1796 C C . LYS A 1 212 ? 34.035 -9.005 -17.282 1.00 90.50 212 LYS A C 1
ATOM 1798 O O . LYS A 1 212 ? 33.814 -7.814 -17.066 1.00 90.50 212 LYS A O 1
ATOM 1803 N N . HIS A 1 213 ? 33.066 -9.923 -17.272 1.00 88.94 213 HIS A N 1
ATOM 1804 C CA . HIS A 1 213 ? 31.631 -9.604 -17.235 1.00 88.94 213 HIS A CA 1
ATOM 1805 C C . HIS A 1 213 ? 31.192 -8.681 -16.085 1.00 88.94 213 HIS A C 1
ATOM 1807 O O . HIS A 1 213 ? 30.381 -7.788 -16.318 1.00 88.94 213 HIS A O 1
ATOM 1813 N N . HIS A 1 214 ? 31.740 -8.837 -14.873 1.00 89.19 214 HIS A N 1
ATOM 1814 C CA . HIS A 1 214 ? 31.374 -7.991 -13.724 1.00 89.19 214 HIS A CA 1
ATOM 1815 C C . HIS A 1 214 ? 31.733 -6.509 -13.936 1.00 89.19 214 HIS A C 1
ATOM 1817 O O . HIS A 1 214 ? 31.019 -5.624 -13.472 1.00 89.19 214 HIS A O 1
ATOM 1823 N N . ASN A 1 215 ? 32.785 -6.215 -14.710 1.00 92.25 215 ASN A N 1
ATOM 1824 C CA . ASN A 1 215 ? 33.179 -4.840 -15.034 1.00 92.25 215 ASN A CA 1
ATOM 1825 C C . ASN A 1 215 ? 32.246 -4.184 -16.066 1.00 92.25 215 ASN A C 1
ATOM 1827 O O . ASN A 1 215 ? 32.256 -2.964 -16.223 1.00 92.25 215 ASN A O 1
ATOM 1831 N N . LEU A 1 216 ? 31.423 -4.975 -16.762 1.00 92.62 216 LEU A N 1
ATOM 1832 C CA . LEU A 1 216 ? 30.457 -4.498 -17.754 1.00 92.62 216 LEU A CA 1
ATOM 1833 C C . LEU A 1 216 ? 29.056 -4.281 -17.163 1.00 92.62 216 LEU A C 1
ATOM 1835 O O . LEU A 1 216 ? 28.180 -3.775 -17.862 1.00 92.62 216 LEU A O 1
ATOM 1839 N N . GLU A 1 217 ? 28.817 -4.608 -15.887 1.00 92.31 217 GLU A N 1
ATOM 1840 C CA . GLU A 1 217 ? 27.486 -4.503 -15.272 1.00 92.31 217 GLU A CA 1
ATOM 1841 C C . GLU A 1 217 ? 26.889 -3.097 -15.357 1.00 92.31 217 GLU A C 1
ATOM 1843 O O . GLU A 1 217 ? 25.709 -2.944 -15.672 1.00 92.31 217 GLU A O 1
ATOM 1848 N N . GLY A 1 218 ? 27.695 -2.063 -15.097 1.00 93.81 218 GLY A N 1
ATOM 1849 C CA . GLY A 1 218 ? 27.244 -0.673 -15.187 1.00 93.81 218 GLY A CA 1
ATOM 1850 C C . GLY A 1 218 ? 26.830 -0.288 -16.610 1.00 93.81 218 GLY A C 1
ATOM 1851 O O . GLY A 1 218 ? 25.787 0.337 -16.805 1.00 93.81 218 GLY A O 1
ATOM 1852 N N . LEU A 1 219 ? 27.607 -0.721 -17.610 1.00 94.88 219 LEU A N 1
ATOM 1853 C CA . LEU A 1 219 ? 27.315 -0.490 -19.026 1.00 94.88 219 LEU A CA 1
ATOM 1854 C C . LEU A 1 219 ? 26.024 -1.207 -19.446 1.00 94.88 219 LEU A C 1
ATOM 1856 O O . LEU A 1 219 ? 25.136 -0.578 -20.020 1.00 94.88 219 LEU A O 1
ATOM 1860 N N . ARG A 1 220 ? 25.875 -2.482 -19.070 1.00 95.19 220 ARG A N 1
ATOM 1861 C CA . ARG A 1 220 ? 24.681 -3.298 -19.346 1.00 95.19 220 ARG A CA 1
ATOM 1862 C C . ARG A 1 220 ? 23.423 -2.718 -18.700 1.00 95.19 220 ARG A C 1
ATOM 1864 O O . ARG A 1 220 ? 22.397 -2.590 -19.366 1.00 95.19 220 ARG A O 1
ATOM 1871 N N . LYS A 1 221 ? 23.508 -2.285 -17.434 1.00 93.69 221 LYS A N 1
ATOM 1872 C CA . LYS A 1 221 ? 22.414 -1.585 -16.732 1.00 93.69 221 LYS A CA 1
ATOM 1873 C C . LYS A 1 221 ? 22.023 -0.293 -17.449 1.00 93.69 221 LYS A C 1
ATOM 1875 O O . LYS A 1 221 ? 20.834 0.003 -17.567 1.00 93.69 221 LYS A O 1
ATOM 1880 N N . ARG A 1 222 ? 22.998 0.466 -17.961 1.00 96.38 222 ARG A N 1
ATOM 1881 C CA . ARG A 1 222 ? 22.736 1.698 -18.717 1.00 96.38 222 ARG A CA 1
ATOM 1882 C C . ARG A 1 222 ? 22.047 1.414 -20.054 1.00 96.38 222 ARG A C 1
ATOM 1884 O O . ARG A 1 222 ? 21.031 2.046 -20.324 1.00 96.38 222 ARG A O 1
ATOM 1891 N N . ILE A 1 223 ? 22.536 0.445 -20.835 1.00 96.31 223 ILE A N 1
ATOM 1892 C CA . ILE A 1 223 ? 21.903 0.010 -22.098 1.00 96.31 223 ILE A CA 1
ATOM 1893 C C . ILE A 1 223 ? 20.450 -0.381 -21.847 1.00 96.31 223 ILE A C 1
ATOM 1895 O O . ILE A 1 223 ? 19.547 0.126 -22.504 1.00 96.31 223 ILE A O 1
ATOM 1899 N N . ALA A 1 224 ? 20.211 -1.219 -20.843 1.00 95.56 224 ALA A N 1
ATOM 1900 C CA . ALA A 1 224 ? 18.868 -1.631 -20.488 1.00 95.56 224 ALA A CA 1
ATOM 1901 C C . ALA A 1 224 ? 17.955 -0.484 -20.040 1.00 95.56 224 ALA A C 1
ATOM 1903 O O . ALA A 1 224 ? 16.777 -0.461 -20.386 1.00 95.56 224 ALA A O 1
ATOM 1904 N N . THR A 1 225 ? 18.483 0.462 -19.261 1.00 95.12 225 THR A N 1
ATOM 1905 C CA . THR A 1 225 ? 17.718 1.624 -18.788 1.00 95.12 225 THR A CA 1
ATOM 1906 C C . THR A 1 225 ? 17.297 2.509 -19.960 1.00 95.12 225 THR A C 1
ATOM 1908 O O . THR A 1 225 ? 16.132 2.894 -20.048 1.00 95.12 225 THR A O 1
ATOM 1911 N N . LEU A 1 226 ? 18.217 2.783 -20.890 1.00 95.75 226 LEU A N 1
ATOM 1912 C CA . LEU A 1 226 ? 17.916 3.553 -22.098 1.00 95.75 226 LEU A CA 1
ATOM 1913 C C . LEU A 1 226 ? 16.968 2.797 -23.032 1.00 95.75 226 LEU A C 1
ATOM 1915 O O . LEU A 1 226 ? 16.035 3.392 -23.565 1.00 95.75 226 LEU A O 1
ATOM 1919 N N . PHE A 1 227 ? 17.140 1.483 -23.188 1.00 96.31 227 PHE A N 1
ATOM 1920 C CA . PHE A 1 227 ? 16.210 0.684 -23.980 1.00 96.31 227 PHE A CA 1
ATOM 1921 C C . PHE A 1 227 ? 14.812 0.654 -23.347 1.00 96.31 227 PHE A C 1
ATOM 1923 O O . PHE A 1 227 ? 13.817 0.800 -24.044 1.00 96.31 227 PHE A O 1
ATOM 1930 N N . PHE A 1 228 ? 14.696 0.587 -22.020 1.00 94.69 228 PHE A N 1
ATOM 1931 C CA . PHE A 1 228 ? 13.399 0.727 -21.359 1.00 94.69 228 PHE A CA 1
ATOM 1932 C C . PHE A 1 228 ? 12.764 2.109 -21.583 1.00 94.69 228 PHE A C 1
ATOM 1934 O O . PHE A 1 228 ? 11.550 2.211 -21.761 1.00 94.69 228 PHE A O 1
ATOM 1941 N N . GLN A 1 229 ? 13.566 3.178 -21.616 1.00 92.81 229 GLN A N 1
ATOM 1942 C CA . GLN A 1 229 ? 13.091 4.512 -21.993 1.00 92.81 229 GLN A CA 1
ATOM 1943 C C . GLN A 1 229 ? 12.608 4.556 -23.450 1.00 92.81 229 GLN A C 1
ATOM 1945 O O . GLN A 1 229 ? 11.573 5.164 -23.731 1.00 92.81 229 GLN A O 1
ATOM 1950 N N . TYR A 1 230 ? 13.307 3.873 -24.358 1.00 94.12 230 TYR A N 1
ATOM 1951 C CA . TYR A 1 230 ? 12.869 3.687 -25.739 1.00 94.12 230 TYR A CA 1
ATOM 1952 C C . TYR A 1 230 ? 11.504 2.980 -25.776 1.00 94.12 230 TYR A C 1
ATOM 1954 O O . TYR A 1 230 ? 10.556 3.526 -26.333 1.00 94.12 230 TYR A O 1
ATOM 1962 N N . ILE A 1 231 ? 11.339 1.860 -25.060 1.00 93.25 231 ILE A N 1
ATOM 1963 C CA . ILE A 1 231 ? 10.053 1.144 -24.965 1.00 93.25 231 ILE A CA 1
ATOM 1964 C C . ILE A 1 231 ? 8.942 2.038 -24.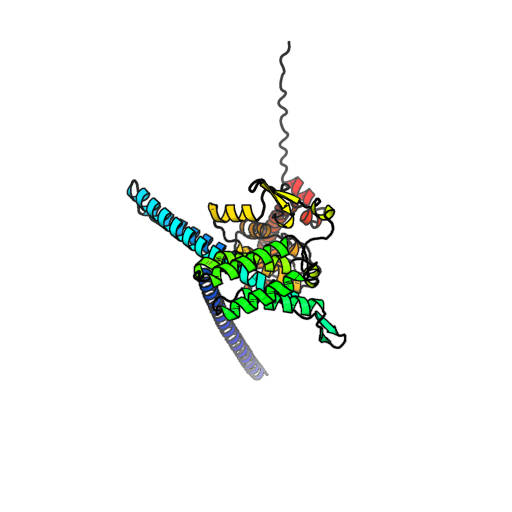403 1.00 93.25 231 ILE A C 1
ATOM 1966 O O . ILE A 1 231 ? 7.804 1.933 -24.839 1.00 93.25 231 ILE A O 1
ATOM 1970 N N . LYS A 1 232 ? 9.240 2.923 -23.447 1.00 90.69 232 LYS A N 1
ATOM 1971 C CA . LYS A 1 232 ? 8.258 3.843 -22.845 1.00 90.69 232 LYS A CA 1
ATOM 1972 C C . LYS A 1 232 ? 7.831 5.004 -23.743 1.00 90.69 232 LYS A C 1
ATOM 1974 O O . LYS A 1 232 ? 6.934 5.757 -23.361 1.00 90.69 232 LYS A O 1
ATOM 1979 N N . THR A 1 233 ? 8.469 5.190 -24.890 1.00 90.00 233 THR A N 1
ATOM 1980 C CA . THR A 1 233 ? 8.178 6.308 -25.786 1.00 90.00 233 THR A CA 1
ATOM 1981 C C . THR A 1 233 ? 7.068 5.901 -26.764 1.00 90.00 233 THR A C 1
ATOM 1983 O O . THR A 1 233 ? 7.283 4.982 -27.555 1.00 90.00 233 THR A O 1
ATOM 1986 N N . PRO A 1 234 ? 5.901 6.581 -26.780 1.00 89.25 234 PRO A N 1
ATOM 1987 C CA . PRO A 1 234 ? 4.772 6.210 -27.643 1.00 89.25 234 PRO A CA 1
ATOM 1988 C C . PRO A 1 234 ? 5.089 6.153 -29.139 1.00 89.25 234 PRO A C 1
ATOM 1990 O O . PRO A 1 234 ? 4.448 5.405 -29.867 1.00 89.25 234 PRO A O 1
ATOM 1993 N N . LEU A 1 235 ? 6.084 6.926 -29.589 1.00 87.56 235 LEU A N 1
ATOM 1994 C CA . LEU A 1 235 ? 6.570 6.908 -30.969 1.00 87.56 235 LEU A CA 1
ATOM 1995 C C . LEU A 1 235 ? 7.101 5.524 -31.382 1.00 87.56 235 LEU A C 1
ATOM 1997 O O . LEU A 1 235 ? 6.912 5.120 -32.520 1.00 87.56 235 LEU A O 1
ATOM 2001 N N . PHE A 1 236 ? 7.748 4.809 -30.457 1.00 88.31 236 PHE A N 1
ATOM 2002 C CA . PHE A 1 236 ? 8.397 3.516 -30.709 1.00 88.31 236 PHE A CA 1
ATOM 2003 C C . PHE A 1 236 ? 7.543 2.332 -30.246 1.00 88.31 236 PHE A C 1
ATOM 2005 O O . PHE A 1 236 ? 7.654 1.224 -30.771 1.00 88.31 236 PHE A O 1
ATOM 2012 N N . ASN A 1 237 ? 6.678 2.568 -29.257 1.00 89.31 237 ASN A N 1
ATOM 2013 C CA . ASN A 1 237 ? 5.714 1.603 -28.752 1.00 89.31 237 ASN A CA 1
ATOM 2014 C C . ASN A 1 237 ? 4.327 2.259 -28.616 1.00 89.31 237 ASN A C 1
ATOM 2016 O O . ASN A 1 237 ? 4.010 2.826 -27.562 1.00 89.31 237 ASN A O 1
ATOM 2020 N N . PRO A 1 238 ? 3.482 2.169 -29.657 1.00 87.75 238 PRO A N 1
ATOM 2021 C CA . PRO A 1 238 ? 2.181 2.835 -29.675 1.00 87.75 238 PRO A CA 1
ATOM 2022 C C . PRO A 1 238 ? 1.232 2.405 -28.545 1.00 87.75 238 PRO A C 1
ATOM 2024 O O . PRO A 1 238 ? 0.419 3.213 -28.094 1.00 87.75 238 PRO A O 1
ATOM 2027 N N . GLU A 1 239 ? 1.345 1.173 -28.030 1.00 87.38 239 GLU A N 1
ATOM 2028 C CA . GLU A 1 239 ? 0.495 0.699 -26.924 1.00 87.38 239 GLU A CA 1
ATOM 2029 C C . GLU A 1 239 ? 0.733 1.465 -25.615 1.00 87.38 239 GLU A C 1
ATOM 2031 O O . GLU A 1 239 ? -0.188 1.645 -24.812 1.00 87.38 239 GLU A O 1
ATOM 2036 N N . VAL A 1 240 ? 1.934 2.015 -25.412 1.00 87.44 240 VAL A N 1
ATOM 2037 C CA . VAL A 1 240 ? 2.265 2.748 -24.181 1.00 87.44 240 VAL A CA 1
ATOM 2038 C C . VAL A 1 240 ? 1.399 3.991 -23.998 1.00 87.44 240 VAL A C 1
ATOM 2040 O O . VAL A 1 240 ? 1.086 4.343 -22.859 1.00 87.44 240 VAL A O 1
ATOM 2043 N N . ALA A 1 241 ? 0.925 4.612 -25.083 1.00 83.88 241 ALA A N 1
ATOM 2044 C CA . ALA A 1 241 ? 0.056 5.787 -25.017 1.00 83.88 241 ALA A CA 1
ATOM 2045 C C . ALA A 1 241 ? -1.194 5.563 -24.143 1.00 83.88 241 ALA A C 1
ATOM 2047 O O . ALA A 1 241 ? -1.635 6.488 -23.465 1.00 83.88 241 ALA A O 1
ATOM 2048 N N . ARG A 1 242 ? -1.731 4.334 -24.088 1.00 80.75 242 ARG A N 1
ATOM 2049 C CA . ARG A 1 242 ? -2.900 3.992 -23.252 1.00 80.75 242 ARG A CA 1
ATOM 2050 C C . ARG A 1 242 ? -2.583 3.871 -21.766 1.00 80.75 242 ARG A C 1
ATOM 2052 O O . ARG A 1 242 ? -3.485 3.890 -20.931 1.00 80.75 242 ARG A O 1
ATOM 2059 N N . HIS A 1 243 ? -1.316 3.675 -21.426 1.00 80.19 243 HIS A N 1
ATOM 2060 C CA . HIS A 1 243 ? -0.869 3.412 -20.062 1.00 80.19 243 HIS A CA 1
ATOM 2061 C C . HIS A 1 243 ? -0.121 4.592 -19.439 1.00 80.19 243 HIS A C 1
ATOM 2063 O O . HIS A 1 243 ? 0.073 4.614 -18.219 1.00 80.19 243 HIS A O 1
ATOM 2069 N N . LEU A 1 244 ? 0.258 5.594 -20.236 1.00 74.81 244 LEU A N 1
ATOM 2070 C CA . LEU A 1 244 ? 0.786 6.852 -19.725 1.00 74.81 244 LEU A CA 1
ATOM 2071 C C . LEU A 1 244 ? -0.323 7.631 -19.008 1.00 74.81 244 LEU A C 1
ATOM 2073 O O . LEU A 1 244 ? -1.332 8.009 -19.590 1.00 74.81 244 LEU A O 1
ATOM 2077 N N . LYS A 1 245 ? -0.109 7.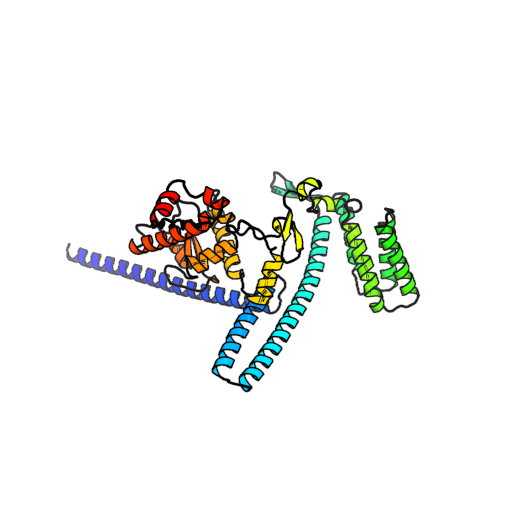905 -17.718 1.00 62.22 245 LYS A N 1
ATOM 2078 C CA . LYS A 1 245 ? -1.037 8.660 -16.857 1.00 62.22 245 LYS A CA 1
ATOM 2079 C C . LYS A 1 245 ? -1.015 10.179 -17.101 1.00 62.22 245 LYS A C 1
ATOM 2081 O O . LYS A 1 245 ? -1.647 10.911 -16.345 1.00 62.22 245 LYS A O 1
ATOM 2086 N N . ALA A 1 246 ? -0.252 10.667 -18.079 1.00 58.09 246 ALA A N 1
ATOM 2087 C CA . ALA A 1 246 ? -0.091 12.096 -18.326 1.00 58.09 246 ALA A CA 1
ATOM 2088 C C . ALA A 1 246 ? -1.260 12.626 -19.180 1.00 58.09 246 ALA A C 1
ATOM 2090 O O . ALA A 1 246 ? -1.437 12.159 -20.306 1.00 58.09 246 ALA A O 1
ATOM 2091 N N . PRO A 1 247 ? -2.052 13.598 -18.685 1.00 56.25 247 PRO A N 1
ATOM 2092 C CA . PRO A 1 247 ? -2.990 14.335 -19.524 1.00 56.25 247 PRO A CA 1
ATOM 2093 C C . PRO A 1 247 ? -2.223 15.008 -20.667 1.00 56.25 247 PRO A C 1
ATOM 2095 O O . PRO A 1 247 ? -1.203 15.646 -20.418 1.00 56.25 247 PRO A O 1
ATOM 2098 N N . GLN A 1 248 ? -2.713 14.892 -21.902 1.00 56.81 248 GLN A N 1
ATOM 2099 C CA . GLN A 1 248 ? -2.059 15.483 -23.078 1.00 56.81 248 GLN A CA 1
ATOM 2100 C C . GLN A 1 248 ? -2.063 17.030 -23.064 1.00 56.81 248 GLN A C 1
ATOM 2102 O O . GLN A 1 248 ? -1.293 17.637 -23.798 1.00 56.81 248 GLN A O 1
ATOM 2107 N N . ASP A 1 249 ? -2.863 17.664 -22.191 1.00 58.03 249 ASP A N 1
ATOM 2108 C CA . ASP A 1 249 ? -2.940 19.123 -22.018 1.00 58.03 249 ASP A CA 1
ATOM 2109 C C . ASP A 1 249 ? -2.050 19.642 -20.865 1.00 58.03 249 ASP A C 1
ATOM 2111 O O . ASP A 1 249 ? -2.382 19.423 -19.690 1.00 58.03 249 ASP A O 1
ATOM 2115 N N . PRO A 1 250 ? -1.010 20.452 -21.147 1.00 61.47 250 PRO A N 1
ATOM 2116 C CA . PRO A 1 250 ? -0.170 21.093 -20.128 1.00 61.47 250 PRO A CA 1
ATOM 2117 C C . PRO A 1 250 ? -0.949 22.044 -19.206 1.00 61.47 250 PRO A C 1
ATOM 2119 O O . PRO A 1 250 ? -0.640 22.182 -18.026 1.00 61.47 250 PRO A O 1
ATOM 2122 N N . LEU A 1 251 ? -2.015 22.676 -19.707 1.00 65.19 251 LEU A N 1
ATOM 2123 C CA . LEU A 1 251 ? -2.810 23.651 -18.949 1.00 65.19 251 LEU A CA 1
ATOM 2124 C C . LEU A 1 251 ? -3.632 23.019 -17.810 1.00 65.19 251 LEU A C 1
ATOM 2126 O O . LEU A 1 251 ? -3.981 23.701 -16.845 1.00 65.19 251 LEU A O 1
ATOM 2130 N N . LYS A 1 252 ? -3.911 21.708 -17.878 1.00 61.00 252 LYS A N 1
ATOM 2131 C CA . LYS A 1 252 ? -4.592 20.970 -16.799 1.00 61.00 252 LYS A CA 1
ATOM 2132 C C . LYS A 1 252 ? -3.670 20.698 -15.603 1.00 61.00 252 LYS A C 1
ATOM 2134 O O . LYS A 1 252 ? -4.183 20.499 -14.503 1.00 61.00 252 LYS A O 1
ATOM 2139 N N . PHE A 1 253 ? -2.344 20.742 -15.786 1.00 57.25 253 PHE A N 1
ATOM 2140 C CA . PHE A 1 253 ? -1.373 20.586 -14.697 1.00 57.25 253 PHE A CA 1
ATOM 2141 C C . PHE A 1 253 ? -1.390 21.778 -13.736 1.00 57.25 253 PHE A C 1
ATOM 2143 O O . PHE A 1 253 ? -1.466 21.585 -12.526 1.00 57.25 253 PHE A O 1
ATOM 2150 N N . TYR A 1 254 ? -1.382 23.010 -14.250 1.00 60.56 254 TYR A N 1
ATOM 2151 C CA . TYR A 1 254 ? -1.175 24.207 -13.424 1.00 60.56 254 TYR A CA 1
ATOM 2152 C C . TYR A 1 254 ? -2.292 24.488 -12.409 1.00 60.56 254 TYR A C 1
ATOM 2154 O O . TYR A 1 254 ? -2.048 25.140 -11.400 1.00 60.56 254 TYR A O 1
ATOM 2162 N N . LYS A 1 255 ? -3.509 23.969 -12.623 1.00 58.41 255 LYS A N 1
ATOM 2163 C CA . LYS A 1 255 ? -4.658 24.245 -11.742 1.00 58.41 255 LYS A CA 1
ATOM 2164 C C . LYS A 1 255 ? -4.659 23.451 -10.425 1.00 58.41 255 LYS A C 1
ATOM 2166 O O . LYS A 1 255 ? -5.496 23.729 -9.574 1.00 58.41 255 LYS A O 1
ATOM 2171 N N . LYS A 1 256 ? -3.787 22.446 -10.251 1.00 69.69 256 LYS A N 1
ATOM 2172 C CA . LYS A 1 256 ? -3.805 21.533 -9.083 1.00 69.69 256 LYS A CA 1
ATOM 2173 C C . LYS A 1 256 ? -2.409 21.195 -8.551 1.00 69.69 256 LYS A C 1
ATOM 2175 O O . LYS A 1 256 ? -2.168 20.061 -8.131 1.00 69.69 256 LYS A O 1
ATOM 2180 N N . ILE A 1 257 ? -1.486 22.149 -8.598 1.00 77.56 257 ILE A N 1
ATOM 2181 C CA . ILE A 1 257 ? -0.135 22.000 -8.049 1.00 77.56 257 ILE A CA 1
ATOM 2182 C C . ILE A 1 257 ? -0.027 22.859 -6.791 1.00 77.56 257 ILE A C 1
ATOM 2184 O O . ILE A 1 257 ? -0.411 24.024 -6.794 1.00 77.56 257 ILE A O 1
ATOM 2188 N N . TYR A 1 258 ? 0.500 22.271 -5.724 1.00 80.50 258 TYR A N 1
ATOM 2189 C CA . TYR A 1 258 ? 0.716 22.919 -4.436 1.00 80.50 258 TYR A CA 1
ATOM 2190 C C . TYR A 1 258 ? 2.199 22.862 -4.078 1.00 80.50 258 TYR A C 1
ATOM 2192 O O . TYR A 1 258 ? 2.916 21.935 -4.466 1.00 80.50 258 TYR A O 1
ATOM 2200 N N . PHE A 1 259 ? 2.657 23.858 -3.329 1.00 83.94 259 PHE A N 1
ATOM 2201 C CA . PHE A 1 259 ? 4.028 23.926 -2.847 1.00 83.94 259 PHE A CA 1
ATOM 2202 C C . PHE A 1 259 ? 4.141 23.264 -1.473 1.00 83.94 259 PHE A C 1
ATOM 2204 O O . PHE A 1 259 ? 3.406 23.599 -0.546 1.00 83.94 259 PHE A O 1
ATOM 2211 N N . CYS A 1 260 ? 5.071 22.323 -1.330 1.00 87.88 260 CYS A N 1
ATOM 2212 C CA . CYS A 1 260 ? 5.385 21.740 -0.033 1.00 87.88 260 CYS A CA 1
ATOM 2213 C C . CYS A 1 260 ? 6.512 22.528 0.643 1.00 87.88 260 CYS A C 1
ATOM 2215 O O . CYS A 1 260 ? 7.628 22.555 0.136 1.00 87.88 260 CYS A O 1
ATOM 2217 N N . HIS A 1 261 ? 6.281 23.059 1.844 1.00 86.12 261 HIS A N 1
ATOM 2218 C CA . HIS A 1 261 ? 7.291 23.829 2.583 1.00 86.12 261 HIS A CA 1
ATOM 2219 C C . HIS A 1 261 ? 8.451 22.981 3.118 1.00 86.12 261 HIS A C 1
ATOM 2221 O O . HIS A 1 261 ? 9.541 23.503 3.319 1.00 86.12 261 HIS A O 1
ATOM 2227 N N . SER A 1 262 ? 8.235 21.680 3.339 1.00 86.81 262 SER A N 1
ATOM 2228 C CA . SER A 1 262 ? 9.274 20.785 3.864 1.00 86.81 262 SER A CA 1
ATOM 2229 C C . SER A 1 262 ? 10.283 20.345 2.799 1.00 86.81 262 SER A C 1
ATOM 2231 O O . SER A 1 262 ? 11.478 20.503 3.008 1.00 86.81 262 SER A O 1
ATOM 2233 N N . CYS A 1 263 ? 9.832 19.808 1.657 1.00 89.69 263 CYS A N 1
ATOM 2234 C CA . CYS A 1 263 ? 10.735 19.396 0.571 1.00 89.69 263 CYS A CA 1
ATOM 2235 C C . CYS A 1 263 ? 10.985 20.474 -0.491 1.00 89.69 263 CYS A C 1
ATOM 2237 O O . CYS A 1 263 ? 11.773 20.235 -1.397 1.00 89.69 263 CYS A O 1
ATOM 2239 N N . GLN A 1 264 ? 10.311 21.625 -0.408 1.00 89.44 264 GLN A N 1
ATOM 2240 C CA . GLN A 1 264 ? 10.421 22.734 -1.364 1.00 89.44 264 GLN A CA 1
ATOM 2241 C C . GLN A 1 264 ? 10.098 22.345 -2.819 1.00 89.44 264 GLN A C 1
ATOM 2243 O O . GLN A 1 264 ? 10.559 22.978 -3.767 1.00 89.44 264 GLN A O 1
ATOM 2248 N N . LEU A 1 265 ? 9.277 21.306 -3.008 1.00 87.44 265 LEU A N 1
ATOM 2249 C CA . LEU A 1 265 ? 8.842 20.836 -4.321 1.00 87.44 265 LEU A CA 1
ATOM 2250 C C . LEU A 1 265 ? 7.402 21.262 -4.616 1.00 87.44 265 LEU A C 1
ATOM 2252 O O . LEU A 1 265 ? 6.524 21.223 -3.747 1.00 87.44 265 LEU A O 1
ATOM 2256 N N . TYR A 1 266 ? 7.159 21.584 -5.885 1.00 85.44 266 TYR A N 1
ATOM 2257 C CA . TYR A 1 266 ? 5.825 21.722 -6.454 1.00 85.44 266 TYR A CA 1
ATOM 2258 C C . TYR A 1 266 ? 5.280 20.339 -6.801 1.00 85.44 266 TYR A C 1
ATOM 2260 O O . TYR A 1 266 ? 5.843 19.626 -7.631 1.00 85.44 266 TYR A O 1
ATOM 2268 N N . LEU A 1 267 ? 4.192 19.943 -6.148 1.00 84.56 267 LEU A N 1
ATOM 2269 C CA . LEU A 1 267 ? 3.623 18.604 -6.262 1.00 84.56 267 LEU A CA 1
ATOM 2270 C C . LEU A 1 267 ? 2.126 18.674 -6.595 1.00 84.56 267 LEU A C 1
ATOM 2272 O O . LEU A 1 267 ? 1.460 19.647 -6.240 1.00 84.56 267 LEU A O 1
ATOM 2276 N N . PRO A 1 268 ? 1.563 17.654 -7.267 1.00 81.06 268 PRO A N 1
ATOM 2277 C CA . PRO A 1 268 ? 0.133 17.614 -7.548 1.00 81.06 268 PRO A CA 1
ATOM 2278 C C . PRO A 1 268 ? -0.683 17.489 -6.256 1.00 81.06 268 PRO A C 1
ATOM 2280 O O . PRO A 1 268 ? -0.201 16.956 -5.258 1.00 81.06 268 PRO A O 1
ATOM 2283 N N . SER A 1 269 ? -1.955 17.892 -6.292 1.00 78.06 269 SER A N 1
ATOM 2284 C CA . SER A 1 269 ? -2.895 17.788 -5.162 1.00 78.06 269 SER A CA 1
ATOM 2285 C C . SER A 1 269 ? -2.952 16.388 -4.534 1.00 78.06 269 SER A C 1
ATOM 2287 O O . SER A 1 269 ? -3.084 16.247 -3.324 1.00 78.06 269 SER A O 1
ATOM 2289 N N . THR A 1 270 ? -2.783 15.338 -5.342 1.00 77.50 270 THR A N 1
ATOM 2290 C CA . THR A 1 270 ? -2.756 13.933 -4.906 1.00 77.50 270 THR A CA 1
ATOM 2291 C C . THR A 1 270 ? -1.546 13.578 -4.040 1.00 77.50 270 THR A C 1
ATOM 2293 O O . THR A 1 270 ? -1.555 12.551 -3.363 1.00 77.50 270 THR A O 1
ATOM 2296 N N . ALA A 1 271 ? -0.495 14.394 -4.041 1.00 80.94 271 ALA A N 1
ATOM 2297 C CA . ALA A 1 271 ? 0.678 14.193 -3.200 1.00 80.94 271 ALA A CA 1
ATOM 2298 C C . ALA A 1 271 ? 0.484 14.720 -1.772 1.00 80.94 271 ALA A C 1
ATOM 2300 O O . ALA A 1 271 ? 1.329 14.469 -0.914 1.00 80.94 271 ALA A O 1
ATOM 2301 N N . PHE A 1 272 ? -0.610 15.428 -1.499 1.00 79.56 272 PHE A N 1
ATOM 2302 C CA . PHE A 1 272 ? -0.916 15.995 -0.195 1.00 79.56 272 PHE A CA 1
ATOM 2303 C C . PHE A 1 272 ? -2.070 15.234 0.455 1.00 79.56 272 PHE A C 1
ATOM 2305 O O . PHE A 1 272 ? -2.985 14.759 -0.219 1.00 79.56 272 PHE A O 1
ATOM 2312 N N . ALA A 1 273 ? -2.007 15.067 1.775 1.00 68.31 273 ALA A N 1
ATOM 2313 C CA . ALA A 1 273 ? -3.191 14.700 2.532 1.00 68.31 273 ALA A CA 1
ATOM 2314 C C . ALA A 1 273 ? -4.054 15.958 2.590 1.00 68.31 273 ALA A C 1
ATOM 2316 O O . ALA A 1 273 ? -3.578 17.008 3.025 1.00 68.31 273 ALA A O 1
ATOM 2317 N N . VAL A 1 274 ? -5.283 15.880 2.090 1.00 62.62 274 VAL A N 1
ATOM 2318 C CA . VAL A 1 274 ? -6.230 16.980 2.241 1.00 62.62 274 VAL A CA 1
ATOM 2319 C C . VAL A 1 274 ? -6.726 16.863 3.671 1.00 62.62 274 VAL A C 1
ATOM 2321 O O . VAL A 1 274 ? -7.749 16.239 3.903 1.00 62.62 274 VAL A O 1
ATOM 2324 N N . SER A 1 275 ? -5.949 17.365 4.636 1.00 55.53 275 SER A N 1
ATOM 2325 C CA . SER A 1 275 ? -6.417 17.428 6.017 1.00 55.53 275 SER A CA 1
ATOM 2326 C C . SER A 1 275 ? -7.708 18.222 5.997 1.00 55.53 275 SER A C 1
ATOM 2328 O O . SER A 1 275 ? -7.721 19.401 5.644 1.00 55.53 275 SER A O 1
ATOM 2330 N N . SER A 1 276 ? -8.786 17.526 6.316 1.00 50.16 276 SER A N 1
ATOM 2331 C CA . SER A 1 276 ? -10.140 18.014 6.176 1.00 50.16 276 SER A CA 1
ATOM 2332 C C . SER A 1 276 ? -10.341 19.327 6.959 1.00 50.16 276 SER A C 1
ATOM 2334 O O . SER A 1 276 ? -11.111 20.190 6.543 1.00 50.16 276 SER A O 1
ATOM 2336 N N . THR A 1 277 ? -9.596 19.506 8.055 1.00 50.47 277 THR A N 1
ATOM 2337 C CA . THR A 1 277 ? -9.668 20.633 8.998 1.00 50.47 277 THR A CA 1
ATOM 2338 C C . THR A 1 277 ? -8.610 21.722 8.780 1.00 50.47 277 THR A C 1
ATOM 2340 O O . THR A 1 277 ? -8.695 22.789 9.388 1.00 50.47 277 THR A O 1
ATOM 2343 N N . SER A 1 278 ? -7.609 21.512 7.917 1.00 56.06 278 SER A N 1
ATOM 2344 C CA . SER A 1 278 ? -6.556 22.507 7.686 1.00 56.06 278 SER A CA 1
ATOM 2345 C C . SER A 1 278 ? -6.783 23.262 6.381 1.00 56.06 278 SER A C 1
ATOM 2347 O O . SER A 1 278 ? -6.562 22.739 5.291 1.00 56.06 278 SER A O 1
ATOM 2349 N N . HIS A 1 279 ? -7.124 24.549 6.480 1.00 50.97 279 HIS A N 1
ATOM 2350 C CA . HIS A 1 279 ? -7.222 25.456 5.327 1.00 50.97 279 HIS A CA 1
ATOM 2351 C C . HIS A 1 279 ? -5.896 25.662 4.572 1.00 50.97 279 HIS A C 1
ATOM 2353 O O . HIS A 1 279 ? -5.861 26.384 3.575 1.00 50.97 279 HIS A O 1
ATOM 2359 N N . ARG A 1 280 ? -4.784 25.080 5.040 1.00 56.88 280 ARG A N 1
ATOM 2360 C CA . ARG A 1 280 ? -3.460 25.291 4.461 1.00 56.88 280 ARG A CA 1
ATOM 2361 C C . ARG A 1 280 ? -2.696 23.975 4.331 1.00 56.88 280 ARG A C 1
ATOM 2363 O O . ARG A 1 280 ? -2.202 23.393 5.293 1.00 56.88 280 ARG A O 1
ATOM 2370 N N . ILE A 1 281 ? -2.574 23.528 3.086 1.00 63.84 281 ILE A N 1
ATOM 2371 C CA . ILE A 1 281 ? -1.794 22.358 2.694 1.00 63.84 281 ILE A CA 1
ATOM 2372 C C . ILE A 1 281 ? -0.311 22.751 2.684 1.00 63.84 281 ILE A C 1
ATOM 2374 O O . ILE A 1 281 ? 0.175 23.324 1.714 1.00 63.84 281 ILE A O 1
ATOM 2378 N N . TYR A 1 282 ? 0.413 22.467 3.769 1.00 73.69 282 TYR A N 1
ATOM 2379 C CA . TYR A 1 282 ? 1.819 22.879 3.897 1.00 73.69 282 TYR A CA 1
ATOM 2380 C C . TYR A 1 282 ? 2.842 21.771 3.626 1.00 73.69 282 TYR A C 1
ATOM 2382 O O . TYR A 1 282 ? 3.987 22.066 3.276 1.00 73.69 282 TYR A O 1
ATOM 2390 N N . ARG A 1 283 ? 2.470 20.498 3.821 1.00 82.44 283 ARG A N 1
ATOM 2391 C CA . ARG A 1 283 ? 3.399 19.358 3.756 1.00 82.44 283 ARG A CA 1
ATOM 2392 C C . ARG A 1 283 ? 2.829 18.227 2.912 1.00 82.44 283 ARG A C 1
ATOM 2394 O O . ARG A 1 283 ? 1.672 17.848 3.078 1.00 82.44 283 ARG A O 1
ATOM 2401 N N . CYS A 1 284 ? 3.644 17.668 2.024 1.00 86.81 284 CYS A N 1
ATOM 2402 C CA . CYS A 1 284 ? 3.253 16.512 1.225 1.00 86.81 284 CYS A CA 1
ATOM 2403 C C . CYS A 1 284 ? 3.249 15.226 2.068 1.00 86.81 284 CYS A C 1
ATOM 2405 O O . CYS A 1 284 ? 3.936 15.131 3.085 1.00 86.81 284 CYS A O 1
ATOM 2407 N N . ARG A 1 285 ? 2.516 14.204 1.609 1.00 84.06 285 ARG A N 1
ATOM 2408 C CA . ARG A 1 285 ? 2.416 12.881 2.256 1.00 84.06 285 ARG A CA 1
ATOM 2409 C C . ARG A 1 285 ? 3.782 12.248 2.496 1.00 84.06 285 ARG A C 1
ATOM 2411 O O . ARG A 1 285 ? 3.984 11.600 3.509 1.00 84.06 285 ARG A O 1
ATOM 2418 N N . HIS A 1 286 ? 4.729 12.455 1.581 1.00 86.69 286 HIS A N 1
ATOM 2419 C CA . HIS A 1 286 ? 6.081 11.933 1.749 1.00 86.69 286 HIS A CA 1
ATOM 2420 C C . HIS A 1 286 ? 6.790 12.558 2.956 1.00 86.69 286 HIS A C 1
ATOM 2422 O O . HIS A 1 286 ? 7.319 11.826 3.784 1.00 86.69 286 HIS A O 1
ATOM 2428 N N . CYS A 1 287 ? 6.750 13.886 3.092 1.00 87.94 287 CYS A N 1
ATOM 2429 C CA . CYS A 1 287 ? 7.342 14.575 4.237 1.00 87.94 287 CYS A CA 1
ATOM 2430 C C . CYS A 1 287 ? 6.626 14.244 5.547 1.00 87.94 287 CYS A C 1
ATOM 2432 O O . CYS A 1 287 ? 7.294 14.100 6.560 1.00 87.94 287 CYS A O 1
ATOM 2434 N N . VAL A 1 288 ? 5.297 14.099 5.532 1.00 84.56 288 VAL A N 1
ATOM 2435 C CA . VAL A 1 288 ? 4.533 13.669 6.717 1.00 84.56 288 VAL A CA 1
ATOM 2436 C C . VAL A 1 288 ? 4.954 12.264 7.152 1.00 84.56 288 VAL A C 1
ATOM 2438 O O . VAL A 1 288 ? 5.243 12.051 8.323 1.00 84.56 288 VAL A O 1
ATOM 2441 N N . ASN A 1 289 ? 5.066 11.323 6.213 1.00 85.00 289 ASN A N 1
ATOM 2442 C CA . ASN A 1 289 ? 5.502 9.964 6.530 1.00 85.00 289 ASN A CA 1
ATOM 2443 C C . ASN A 1 289 ? 6.947 9.929 7.044 1.00 85.00 289 ASN A C 1
ATOM 2445 O O . ASN A 1 289 ? 7.231 9.198 7.984 1.00 85.00 289 ASN A O 1
ATOM 2449 N N . LEU A 1 290 ? 7.844 10.730 6.461 1.00 86.44 290 LEU A N 1
ATOM 2450 C CA . LEU A 1 290 ? 9.228 10.847 6.924 1.00 86.44 290 LEU A CA 1
ATOM 2451 C C . LEU A 1 290 ? 9.303 11.432 8.346 1.00 86.44 290 LEU A C 1
ATOM 2453 O O . LEU A 1 290 ? 10.071 10.955 9.177 1.00 86.44 290 LEU A O 1
ATOM 2457 N N . ASP A 1 291 ? 8.492 12.448 8.642 1.00 86.56 291 ASP A N 1
ATOM 2458 C CA . ASP A 1 291 ? 8.403 13.046 9.980 1.00 86.56 291 ASP A CA 1
ATOM 2459 C C . ASP A 1 291 ? 7.896 12.020 11.007 1.00 86.56 291 ASP A C 1
ATOM 2461 O O . ASP A 1 291 ? 8.468 11.894 12.087 1.00 86.56 291 ASP A O 1
ATOM 2465 N N . ASN A 1 292 ? 6.901 11.203 10.641 1.00 86.12 292 ASN A N 1
ATOM 2466 C CA . ASN A 1 292 ? 6.450 10.095 11.480 1.00 86.12 292 ASN A CA 1
ATOM 2467 C C . ASN A 1 292 ? 7.560 9.051 11.692 1.00 86.12 292 ASN A C 1
ATOM 2469 O O . ASN A 1 292 ? 7.900 8.770 12.834 1.00 86.12 292 ASN A O 1
ATOM 2473 N N . GLU A 1 293 ? 8.179 8.529 10.625 1.00 85.56 293 GLU A N 1
ATOM 2474 C CA . GLU A 1 293 ? 9.269 7.535 10.709 1.00 85.56 293 GLU A CA 1
ATOM 2475 C C . GLU A 1 293 ? 10.437 8.015 11.600 1.00 85.56 293 GLU A C 1
ATOM 2477 O O . GLU A 1 293 ? 11.088 7.215 12.275 1.00 85.56 293 GLU A O 1
ATOM 2482 N N . THR A 1 294 ? 10.702 9.324 11.627 1.00 83.50 294 THR A N 1
ATOM 2483 C CA . THR A 1 294 ? 11.818 9.905 12.389 1.00 83.50 294 THR A CA 1
ATOM 2484 C C . THR A 1 294 ? 11.462 10.298 13.820 1.00 83.50 294 THR A C 1
ATOM 2486 O O . THR A 1 294 ? 12.344 10.236 14.674 1.00 83.50 294 THR A O 1
ATOM 2489 N N . ARG A 1 295 ? 10.213 10.695 14.102 1.00 83.38 295 ARG A N 1
ATOM 2490 C CA . ARG A 1 295 ? 9.813 11.223 15.419 1.00 83.38 295 ARG A CA 1
ATOM 2491 C C . ARG A 1 295 ? 8.928 10.284 16.225 1.00 83.38 295 ARG A C 1
ATOM 2493 O O . ARG A 1 295 ? 9.254 9.985 17.364 1.00 83.38 295 ARG A O 1
ATOM 2500 N N . GLN A 1 296 ? 7.775 9.914 15.672 1.00 80.88 296 GLN A N 1
ATOM 2501 C CA . GLN A 1 296 ? 6.696 9.266 16.429 1.00 80.88 296 GLN A CA 1
ATOM 2502 C C . GLN A 1 296 ? 6.635 7.757 16.193 1.00 80.88 296 GLN A C 1
ATOM 2504 O O . GLN A 1 296 ? 6.254 7.014 17.096 1.00 80.88 296 GLN A O 1
ATOM 2509 N N . ARG A 1 297 ? 7.023 7.316 14.989 1.00 86.25 297 ARG A N 1
ATOM 2510 C CA . ARG A 1 297 ? 7.004 5.925 14.513 1.00 86.25 297 ARG A CA 1
ATOM 2511 C C . ARG A 1 297 ? 5.661 5.249 14.787 1.00 86.25 297 ARG A C 1
ATOM 2513 O O . ARG A 1 297 ? 5.580 4.076 15.159 1.00 86.25 297 ARG A O 1
ATOM 2520 N N . GLU A 1 298 ? 4.586 6.007 14.620 1.00 81.62 298 GLU A N 1
ATOM 2521 C CA . GLU A 1 298 ? 3.228 5.511 14.780 1.00 81.62 298 GLU A CA 1
ATOM 2522 C C . GLU A 1 298 ? 2.849 4.636 13.588 1.00 81.62 298 GLU A C 1
ATOM 2524 O O . GLU A 1 298 ? 3.280 4.887 12.462 1.00 81.62 298 GLU A O 1
ATOM 2529 N N . SER A 1 299 ? 2.046 3.600 13.844 1.00 79.44 299 SER A N 1
ATOM 2530 C CA . SER A 1 299 ? 1.471 2.772 12.787 1.00 79.44 299 SER A CA 1
ATOM 2531 C C . SER A 1 299 ? 0.012 3.138 12.557 1.00 79.44 299 SER A C 1
ATOM 2533 O O . SER A 1 299 ? -0.846 2.893 13.406 1.00 79.44 299 SER A O 1
ATOM 2535 N N . PHE A 1 300 ? -0.292 3.639 11.365 1.00 80.69 300 PHE A N 1
ATOM 2536 C CA . PHE A 1 300 ? -1.647 3.945 10.923 1.00 80.69 300 PHE A CA 1
ATOM 2537 C C . PHE A 1 300 ? -2.373 2.737 10.320 1.00 80.69 300 PHE A C 1
ATOM 2539 O O . PHE A 1 300 ? -3.523 2.846 9.891 1.00 80.69 300 PHE A O 1
ATOM 2546 N N . LEU A 1 301 ? -1.737 1.563 10.280 1.00 81.44 301 LEU A N 1
ATOM 2547 C CA . LEU A 1 301 ? -2.305 0.374 9.641 1.00 81.44 301 LEU A CA 1
ATOM 2548 C C . LEU A 1 301 ? -3.611 -0.076 10.268 1.00 81.44 301 LEU A C 1
ATOM 2550 O O . LEU A 1 301 ? -4.525 -0.469 9.548 1.00 81.44 301 LEU A O 1
ATOM 2554 N N . LYS A 1 302 ? -3.719 0.019 11.594 1.00 82.75 302 LYS A N 1
ATOM 2555 C CA . LYS A 1 302 ? -4.936 -0.362 12.314 1.00 82.75 302 LYS A CA 1
ATOM 2556 C C . LYS A 1 302 ? -6.116 0.514 11.882 1.00 82.75 302 LYS A C 1
ATOM 2558 O O . LYS A 1 302 ? -7.176 -0.009 11.548 1.00 82.75 302 LYS A O 1
ATOM 2563 N N . TYR A 1 303 ? -5.896 1.823 11.753 1.00 86.50 303 TYR A N 1
ATOM 2564 C CA . TYR A 1 303 ? -6.897 2.768 11.248 1.00 86.50 303 TYR A CA 1
ATOM 2565 C C . TYR A 1 303 ? -7.198 2.565 9.762 1.00 86.50 303 TYR A C 1
ATOM 2567 O O . TYR A 1 303 ? -8.349 2.668 9.348 1.00 86.50 303 TYR A O 1
ATOM 2575 N N . LYS A 1 304 ? -6.192 2.208 8.953 1.00 86.12 304 LYS A N 1
ATOM 2576 C CA . LYS A 1 304 ? -6.381 1.892 7.530 1.00 86.12 304 LYS A CA 1
ATOM 2577 C C . LYS A 1 304 ? -7.255 0.651 7.347 1.00 86.12 304 LYS A C 1
ATOM 2579 O O . LYS A 1 304 ? -8.159 0.671 6.520 1.00 86.12 304 LYS A O 1
ATOM 2584 N N . CYS A 1 305 ? -7.019 -0.400 8.131 1.00 86.38 305 CYS A N 1
ATOM 2585 C CA . CYS A 1 305 ? -7.850 -1.602 8.141 1.00 86.38 305 CYS A CA 1
ATOM 2586 C C . CYS A 1 305 ? -9.279 -1.292 8.602 1.00 86.38 305 CYS A C 1
ATOM 2588 O O . CYS A 1 305 ? -10.230 -1.776 7.992 1.00 86.38 305 CYS A O 1
ATOM 2590 N N . LEU A 1 306 ? -9.439 -0.465 9.640 1.00 88.88 306 LEU A N 1
ATOM 2591 C CA . LEU A 1 306 ? -10.751 -0.032 10.121 1.00 88.88 306 LEU A CA 1
ATOM 2592 C C . LEU A 1 306 ? -11.527 0.735 9.037 1.00 88.88 306 LEU A C 1
ATOM 2594 O O . LEU A 1 306 ? -12.680 0.410 8.769 1.00 88.88 306 LEU A O 1
ATOM 2598 N N . LEU A 1 307 ? -10.870 1.681 8.358 1.00 90.44 307 LEU A N 1
ATOM 2599 C CA . LEU A 1 307 ? -11.448 2.441 7.247 1.00 90.44 307 LEU A CA 1
ATOM 2600 C C . LEU A 1 307 ? -11.804 1.541 6.053 1.00 90.44 307 LEU A C 1
ATOM 2602 O O . LEU A 1 307 ? -12.868 1.687 5.466 1.00 90.44 307 LEU A O 1
ATOM 2606 N N . GLN A 1 308 ? -10.946 0.576 5.708 1.00 89.00 308 GLN A N 1
ATOM 2607 C CA . GLN A 1 308 ? -11.237 -0.387 4.641 1.00 89.00 308 GLN A CA 1
ATOM 2608 C C . GLN A 1 308 ? -12.461 -1.247 4.962 1.00 89.00 308 GLN A C 1
ATOM 2610 O O . GLN A 1 308 ? -13.298 -1.447 4.089 1.00 89.00 308 GLN A O 1
ATOM 2615 N N . ARG A 1 309 ? -12.590 -1.737 6.201 1.00 89.06 309 ARG A N 1
ATOM 2616 C CA . ARG A 1 309 ? -13.775 -2.499 6.630 1.00 89.06 309 ARG A CA 1
ATOM 2617 C C . ARG A 1 309 ? -15.044 -1.669 6.524 1.00 89.06 309 ARG A C 1
ATOM 2619 O O . ARG A 1 309 ? -16.044 -2.195 6.062 1.00 89.06 309 ARG A O 1
ATOM 2626 N N . LEU A 1 310 ? -14.968 -0.397 6.906 1.00 90.12 310 LEU A N 1
ATOM 2627 C CA . LEU A 1 310 ? -16.070 0.545 6.772 1.00 90.12 310 LEU A CA 1
ATOM 2628 C C . LEU A 1 310 ? -16.474 0.741 5.306 1.00 90.12 310 LEU A C 1
ATOM 2630 O O . LEU A 1 310 ? -17.656 0.691 4.992 1.00 90.12 310 LEU A O 1
ATOM 2634 N N . TYR A 1 311 ? -15.515 0.878 4.386 1.00 89.31 311 TYR A N 1
ATOM 2635 C CA . TYR A 1 311 ? -15.829 0.947 2.954 1.00 89.31 311 TYR A CA 1
ATOM 2636 C C . TYR A 1 311 ? -16.514 -0.314 2.444 1.00 89.31 311 TYR A C 1
ATOM 2638 O O . TYR A 1 311 ? -17.493 -0.211 1.710 1.00 89.31 311 TYR A O 1
ATOM 2646 N N . TYR A 1 312 ? -16.027 -1.494 2.835 1.00 87.94 312 TYR A N 1
ATOM 2647 C CA . TYR A 1 312 ? -16.662 -2.747 2.438 1.00 87.94 312 TYR A CA 1
ATOM 2648 C C . TYR A 1 312 ? -18.082 -2.855 2.994 1.00 87.94 312 TYR A C 1
ATOM 2650 O O . TYR A 1 312 ? -18.997 -3.112 2.224 1.00 87.94 312 TYR A O 1
ATOM 2658 N N . SER A 1 313 ? -18.283 -2.574 4.286 1.00 86.81 313 SER A N 1
ATOM 2659 C CA . SER A 1 313 ? -19.611 -2.663 4.895 1.00 86.81 313 SER A CA 1
ATOM 2660 C C . SER A 1 313 ? -20.604 -1.666 4.310 1.00 86.81 313 SER A C 1
ATOM 2662 O O . SER A 1 313 ? -21.776 -1.989 4.213 1.00 86.81 313 SER A O 1
ATOM 2664 N N . GLU A 1 314 ? -20.161 -0.464 3.934 1.00 88.44 314 GLU A N 1
ATOM 2665 C CA . GLU A 1 314 ? -21.037 0.556 3.342 1.00 88.44 314 GLU A CA 1
ATOM 2666 C C . GLU A 1 314 ? -21.368 0.264 1.876 1.00 88.44 314 GLU A C 1
ATOM 2668 O O . GLU A 1 314 ? -22.463 0.579 1.422 1.00 88.44 314 GLU A O 1
ATOM 2673 N N . THR A 1 315 ? -20.471 -0.408 1.148 1.00 85.75 315 THR A N 1
ATOM 2674 C CA . THR A 1 315 ? -20.744 -0.834 -0.236 1.00 85.75 315 THR A CA 1
ATOM 2675 C C . THR A 1 315 ? -21.907 -1.834 -0.300 1.00 85.75 315 THR A C 1
ATOM 2677 O O . THR A 1 315 ? -22.651 -1.831 -1.276 1.00 85.75 315 THR A O 1
ATOM 2680 N N . ASP A 1 316 ? -22.104 -2.640 0.748 1.00 84.69 316 ASP A N 1
ATOM 2681 C CA . ASP A 1 316 ? -23.163 -3.657 0.812 1.00 84.69 316 ASP A CA 1
ATOM 2682 C C . ASP A 1 316 ? -24.587 -3.071 0.941 1.00 84.69 316 ASP A C 1
ATOM 2684 O O . ASP A 1 316 ? -25.558 -3.791 0.714 1.00 84.69 316 ASP A O 1
ATOM 2688 N N . TYR A 1 317 ? -24.742 -1.790 1.310 1.00 79.94 317 TYR A N 1
ATOM 2689 C CA . TYR A 1 317 ? -26.063 -1.168 1.499 1.00 79.94 317 TYR A CA 1
ATOM 2690 C C . TYR A 1 317 ? -26.702 -0.646 0.201 1.00 79.94 317 TYR A C 1
ATOM 2692 O O . TYR A 1 317 ? -27.901 -0.376 0.207 1.00 79.94 317 TYR A O 1
ATOM 2700 N N . GLU A 1 318 ? -25.936 -0.510 -0.892 1.00 76.12 318 GLU A N 1
ATOM 2701 C CA . GLU A 1 318 ? -26.394 -0.003 -2.206 1.00 76.12 318 GLU A CA 1
ATOM 2702 C C . GLU A 1 318 ? -27.216 1.311 -2.143 1.00 76.12 318 GLU A C 1
ATOM 2704 O O . GLU A 1 318 ? -28.049 1.584 -3.004 1.00 76.12 318 GLU A O 1
ATOM 2709 N N . ASP A 1 319 ? -26.983 2.151 -1.129 1.00 78.00 319 ASP A N 1
ATOM 2710 C CA . ASP A 1 319 ? -27.807 3.323 -0.799 1.00 78.00 319 ASP A CA 1
ATOM 2711 C C . ASP A 1 319 ? -27.200 4.666 -1.240 1.00 78.00 319 ASP A C 1
ATOM 2713 O O . ASP A 1 319 ? -27.592 5.726 -0.751 1.00 78.00 319 ASP A O 1
ATOM 2717 N N . ASP A 1 320 ? -26.232 4.628 -2.161 1.00 77.62 320 ASP A N 1
ATOM 2718 C CA . ASP A 1 320 ? -25.469 5.788 -2.642 1.00 77.62 320 ASP A CA 1
ATOM 2719 C C . ASP A 1 320 ? -24.836 6.633 -1.515 1.00 77.62 320 ASP A C 1
ATOM 2721 O O . ASP A 1 320 ? -24.590 7.831 -1.701 1.00 77.62 320 ASP A O 1
ATOM 2725 N N . SER A 1 321 ? -24.539 6.026 -0.358 1.00 80.56 321 SER A N 1
ATOM 2726 C CA . SER A 1 321 ? -23.879 6.682 0.776 1.00 80.56 321 SER A CA 1
ATOM 2727 C C . SER A 1 321 ? -22.555 7.327 0.358 1.00 80.56 321 SER A C 1
ATOM 2729 O O . SER A 1 321 ? -21.697 6.714 -0.280 1.00 80.56 321 SER A O 1
ATOM 2731 N N . LYS A 1 322 ? -22.370 8.610 0.698 1.00 84.62 322 LYS A N 1
ATOM 2732 C CA . LYS A 1 322 ? -21.206 9.398 0.226 1.00 84.62 322 LYS A CA 1
ATOM 2733 C C . LYS A 1 322 ? -20.240 9.730 1.342 1.00 84.62 322 LYS A C 1
ATOM 2735 O O . LYS A 1 322 ? -19.031 9.770 1.113 1.00 84.62 322 LYS A O 1
ATOM 2740 N N . ILE A 1 323 ? -20.761 9.959 2.546 1.00 85.19 323 ILE A N 1
ATOM 2741 C CA . ILE A 1 323 ? -19.983 10.467 3.679 1.00 85.19 323 ILE A CA 1
ATOM 2742 C C . ILE A 1 323 ? -18.874 9.488 4.072 1.00 85.19 323 ILE A C 1
ATOM 2744 O O . ILE A 1 323 ? -17.739 9.916 4.274 1.00 85.19 323 ILE A O 1
ATOM 2748 N N . ALA A 1 324 ? -19.172 8.186 4.103 1.00 85.25 324 ALA A N 1
ATOM 2749 C CA . ALA A 1 324 ? -18.197 7.134 4.376 1.00 85.25 324 ALA A CA 1
ATOM 2750 C C . ALA A 1 324 ? -16.943 7.282 3.501 1.00 85.25 324 ALA A C 1
ATOM 2752 O O . ALA A 1 324 ? -15.842 7.421 4.025 1.00 85.25 324 ALA A O 1
ATOM 2753 N N . PHE A 1 325 ? -17.112 7.361 2.179 1.00 86.00 325 PHE A N 1
ATOM 2754 C CA . PHE A 1 325 ? -16.017 7.414 1.200 1.00 86.00 325 PHE A CA 1
ATOM 2755 C C . PHE A 1 325 ? -15.272 8.756 1.140 1.00 86.00 325 PHE A C 1
ATOM 2757 O O . PHE A 1 325 ? -14.216 8.846 0.508 1.00 86.00 325 PHE A O 1
ATOM 2764 N N . LEU A 1 326 ? -15.797 9.798 1.790 1.00 84.69 326 LEU A N 1
ATOM 2765 C CA . LEU A 1 326 ? -15.113 11.083 1.945 1.00 84.69 326 LEU A CA 1
ATOM 2766 C C . LEU A 1 326 ? -14.111 11.078 3.111 1.00 84.69 326 LEU A C 1
ATOM 2768 O O . LEU A 1 326 ? -13.241 11.952 3.158 1.00 84.69 326 LEU A O 1
ATOM 2772 N N . MET A 1 327 ? -14.206 10.108 4.025 1.00 84.44 327 MET A N 1
ATOM 2773 C CA . MET A 1 327 ? -13.342 10.017 5.202 1.00 84.44 327 MET A CA 1
ATOM 2774 C C . MET A 1 327 ? -11.892 9.706 4.834 1.00 84.44 327 MET A C 1
ATOM 2776 O O . MET A 1 327 ? -11.595 8.822 4.031 1.00 84.44 327 MET A O 1
ATOM 2780 N N . GLN A 1 328 ? -10.952 10.397 5.475 1.00 82.88 328 GLN A N 1
ATOM 2781 C CA . GLN A 1 328 ? -9.528 10.094 5.350 1.00 82.88 328 GLN A CA 1
ATOM 2782 C C . GLN A 1 328 ? -8.996 9.314 6.551 1.00 82.88 328 GLN A C 1
ATOM 2784 O O . GLN A 1 328 ? -9.644 9.152 7.582 1.00 82.88 328 GLN A O 1
ATOM 2789 N N . LEU A 1 329 ? -7.760 8.830 6.421 1.00 82.44 329 LEU A N 1
ATOM 2790 C CA . LEU A 1 329 ? -7.091 8.058 7.465 1.00 82.44 329 LEU A CA 1
ATOM 2791 C C . LEU A 1 329 ? -6.974 8.841 8.783 1.00 82.44 329 LEU A C 1
ATOM 2793 O O . LEU A 1 329 ? -7.243 8.288 9.844 1.00 82.44 329 LEU A O 1
ATOM 2797 N N . GLN A 1 330 ? -6.625 10.130 8.704 1.00 80.88 330 GLN A N 1
ATOM 2798 C CA . GLN A 1 330 ? -6.532 11.014 9.871 1.00 80.88 330 GLN A CA 1
ATOM 2799 C C . GLN A 1 330 ? -7.897 11.246 10.529 1.00 80.88 330 GLN A C 1
ATOM 2801 O O . GLN A 1 330 ? -7.987 11.335 11.750 1.00 80.88 330 GLN A O 1
ATOM 2806 N N . ASP A 1 331 ? -8.958 11.307 9.726 1.00 84.88 331 ASP A N 1
ATOM 2807 C CA . ASP A 1 331 ? -10.318 11.517 10.211 1.00 84.88 331 ASP A CA 1
ATOM 2808 C C . ASP A 1 331 ? -10.797 10.310 11.034 1.00 84.88 331 ASP A C 1
ATOM 2810 O O . ASP A 1 331 ? -11.355 10.472 12.119 1.00 84.88 331 ASP A O 1
ATOM 2814 N N . ILE A 1 332 ? -10.510 9.088 10.565 1.00 89.50 332 ILE A N 1
ATOM 2815 C CA . ILE A 1 332 ? -10.799 7.854 11.312 1.00 89.50 332 ILE A CA 1
ATOM 2816 C C . ILE A 1 332 ? -9.929 7.722 12.556 1.00 89.50 332 ILE A C 1
ATOM 2818 O O . ILE A 1 332 ? -10.433 7.286 13.591 1.00 89.50 332 ILE A O 1
ATOM 2822 N N . GLN A 1 333 ? -8.652 8.103 12.489 1.00 87.50 333 GLN A N 1
ATOM 2823 C CA . GLN A 1 333 ? -7.794 8.125 13.671 1.00 87.50 333 GLN A CA 1
ATOM 2824 C C . GLN A 1 333 ? -8.379 9.052 14.741 1.00 87.50 333 GLN A C 1
ATOM 2826 O O . GLN A 1 333 ? -8.596 8.611 15.866 1.00 87.50 333 GLN A O 1
ATOM 2831 N N . TYR A 1 334 ? -8.726 10.292 14.379 1.00 86.94 334 TYR A N 1
ATOM 2832 C CA . TYR A 1 334 ? -9.335 11.249 15.303 1.00 86.94 334 TYR A CA 1
ATOM 2833 C C . TYR A 1 334 ? -10.650 10.720 15.885 1.00 86.94 334 TYR A C 1
ATOM 2835 O O . TYR A 1 334 ? -10.864 10.770 17.096 1.00 86.94 334 TYR A O 1
ATOM 2843 N N . LEU A 1 335 ? -11.525 10.176 15.033 1.00 90.25 335 LEU A N 1
ATOM 2844 C CA . LEU A 1 335 ? -12.789 9.584 15.460 1.00 90.25 335 LEU A CA 1
ATOM 2845 C C . LEU A 1 335 ? -12.549 8.442 16.457 1.00 90.25 335 LEU A C 1
ATOM 2847 O O . LEU A 1 335 ? -13.200 8.374 17.497 1.00 90.25 335 LEU A O 1
ATOM 2851 N N . THR A 1 336 ? -11.576 7.578 16.190 1.00 89.50 336 THR A N 1
ATOM 2852 C CA . THR A 1 336 ? -11.266 6.431 17.047 1.00 89.50 336 THR A CA 1
ATOM 2853 C C . THR A 1 336 ? -10.643 6.862 18.374 1.00 89.50 336 THR A C 1
ATOM 2855 O O . THR A 1 336 ? -11.158 6.492 19.426 1.00 89.50 336 THR A O 1
ATOM 2858 N N . GLU A 1 337 ? -9.583 7.669 18.348 1.00 88.44 337 GLU A N 1
ATOM 2859 C CA . GLU A 1 337 ? -8.803 8.043 19.534 1.00 88.44 337 GLU A CA 1
ATOM 2860 C C . GLU A 1 337 ? -9.514 9.091 20.397 1.00 88.44 337 GLU A C 1
ATOM 2862 O O . GLU A 1 337 ? -9.614 8.922 21.609 1.00 88.44 337 GLU A O 1
ATOM 2867 N N . ASN A 1 338 ? -10.063 10.148 19.794 1.00 87.19 338 ASN A N 1
ATOM 2868 C CA . ASN A 1 338 ? -10.558 11.302 20.551 1.00 87.19 338 ASN A CA 1
ATOM 2869 C C . ASN A 1 338 ? -12.057 11.229 20.860 1.00 87.19 338 ASN A C 1
ATOM 2871 O O . ASN A 1 338 ? -12.491 11.717 21.901 1.00 87.19 338 ASN A O 1
ATOM 2875 N N . ILE A 1 339 ? -12.862 10.616 19.986 1.00 89.31 339 ILE A N 1
ATOM 2876 C CA . ILE A 1 339 ? -14.320 10.512 20.188 1.00 89.31 339 ILE A CA 1
ATOM 2877 C C . ILE A 1 339 ? -14.669 9.169 20.843 1.00 89.31 339 ILE A C 1
ATOM 2879 O O . ILE A 1 339 ? -15.442 9.097 21.811 1.00 89.31 339 ILE A O 1
ATOM 2883 N N . TRP A 1 340 ? -14.078 8.081 20.349 1.00 90.25 340 TRP A N 1
ATOM 2884 C CA . TRP A 1 340 ? -14.351 6.734 20.847 1.00 90.25 340 TRP A CA 1
ATOM 2885 C C . TRP A 1 340 ? -13.351 6.219 21.893 1.00 90.25 340 TRP A C 1
ATOM 2887 O O . TRP A 1 340 ? -13.655 5.209 22.521 1.00 90.25 340 TRP A O 1
ATOM 2897 N N . ALA A 1 341 ? -12.259 6.941 22.176 1.00 89.06 341 ALA A N 1
ATOM 2898 C CA . ALA A 1 341 ? -11.227 6.560 23.153 1.00 89.06 341 ALA A CA 1
ATOM 2899 C C . ALA A 1 341 ? -10.560 5.199 22.865 1.00 89.06 341 ALA A C 1
ATOM 2901 O O . ALA A 1 341 ? -10.132 4.501 23.782 1.00 89.06 341 ALA A O 1
ATOM 2902 N N . SER A 1 342 ? -10.494 4.811 21.587 1.00 86.12 342 SER A N 1
ATOM 2903 C CA . SER A 1 342 ? -9.905 3.556 21.097 1.00 86.12 342 SER A CA 1
ATOM 2904 C C . SER A 1 342 ? -10.482 2.296 21.751 1.00 86.12 342 SER A C 1
ATOM 2906 O O . SER A 1 342 ? -9.777 1.304 21.928 1.00 86.12 342 SER A O 1
ATOM 2908 N N . GLN A 1 343 ? -11.766 2.337 22.122 1.00 90.06 343 GLN A N 1
ATOM 2909 C CA . GLN A 1 343 ? -12.451 1.254 22.823 1.00 90.06 343 GLN A CA 1
ATOM 2910 C C . GLN A 1 343 ? -13.843 0.984 22.248 1.00 90.06 343 GLN A C 1
ATOM 2912 O O . GLN A 1 343 ? -14.545 1.912 21.840 1.00 90.06 343 GLN A O 1
ATOM 2917 N N . SER A 1 344 ? -14.278 -0.282 22.284 1.00 90.38 344 SER A N 1
ATOM 2918 C CA . SER A 1 344 ? -15.696 -0.610 22.096 1.00 90.38 344 SER A CA 1
ATOM 2919 C C . SER A 1 344 ? -16.535 0.075 23.172 1.00 90.38 344 SER A C 1
ATOM 2921 O O . SER A 1 344 ? -16.201 0.055 24.356 1.00 90.38 344 SER A O 1
ATOM 2923 N N . VAL A 1 345 ? -17.666 0.652 22.776 1.00 87.31 345 VAL A N 1
ATOM 2924 C CA . VAL A 1 345 ? -18.543 1.361 23.716 1.00 87.31 345 VAL A CA 1
ATOM 2925 C C . VAL A 1 345 ? -19.260 0.415 24.682 1.00 87.31 345 VAL A C 1
ATOM 2927 O O . VAL A 1 345 ? -19.649 0.852 25.765 1.00 87.31 345 VAL A O 1
ATOM 2930 N N . LEU A 1 346 ? -19.444 -0.853 24.300 1.00 86.19 346 LEU A N 1
ATOM 2931 C CA . LEU A 1 346 ? -20.183 -1.836 25.096 1.00 86.19 346 LEU A CA 1
ATOM 2932 C C . LEU A 1 346 ? -19.256 -2.621 26.027 1.00 86.19 346 LEU A C 1
ATOM 2934 O O . LEU A 1 346 ? -19.441 -2.594 27.239 1.00 86.19 346 LEU A O 1
ATOM 2938 N N . SER A 1 347 ? -18.239 -3.282 25.474 1.00 84.81 347 SER A N 1
ATOM 2939 C CA . SER A 1 347 ? -17.304 -4.126 26.234 1.00 84.81 347 SER A CA 1
ATOM 2940 C C . SER A 1 347 ? -16.047 -3.413 26.732 1.00 84.81 347 SER A C 1
ATOM 2942 O O . SER A 1 347 ? -15.257 -4.035 27.438 1.00 84.81 347 SER A O 1
ATOM 2944 N N . ALA A 1 348 ? -15.821 -2.146 26.359 1.00 87.69 348 ALA A N 1
ATOM 2945 C CA . ALA A 1 348 ? -14.556 -1.434 26.587 1.00 87.69 348 ALA A CA 1
ATOM 2946 C C . ALA A 1 348 ? -13.324 -2.145 25.981 1.00 87.69 348 ALA A C 1
ATOM 2948 O O . ALA A 1 348 ? -12.191 -1.932 26.414 1.00 87.69 348 ALA A O 1
ATOM 2949 N N . TRP A 1 349 ? -13.533 -2.987 24.962 1.00 84.38 349 TRP A N 1
ATOM 2950 C CA . TRP A 1 349 ? -12.465 -3.723 24.286 1.00 84.38 349 TRP A CA 1
ATOM 2951 C C . TRP A 1 349 ? -11.517 -2.782 23.535 1.00 84.38 349 TRP A C 1
ATOM 2953 O O . TRP A 1 349 ? -11.977 -1.964 22.741 1.00 84.38 349 TRP A O 1
ATOM 2963 N N . THR A 1 350 ? -10.208 -2.906 23.767 1.00 85.56 350 THR A N 1
ATOM 2964 C CA . THR A 1 350 ? -9.174 -1.970 23.280 1.00 85.56 350 THR A CA 1
ATOM 2965 C C . THR A 1 350 ? -8.458 -2.414 22.005 1.00 85.56 350 THR A C 1
ATOM 2967 O O . THR A 1 350 ? -7.737 -1.618 21.399 1.00 85.56 350 THR A O 1
ATOM 2970 N N . ASP A 1 351 ? -8.604 -3.672 21.576 1.00 82.88 351 ASP A N 1
ATOM 2971 C CA . ASP A 1 351 ? -7.898 -4.143 20.383 1.00 82.88 351 ASP A CA 1
ATOM 2972 C C . ASP A 1 351 ? -8.584 -3.653 19.102 1.00 82.88 351 ASP A C 1
ATOM 2974 O O . ASP A 1 351 ? -9.569 -4.230 18.639 1.00 82.88 351 ASP A O 1
ATOM 2978 N N . LEU A 1 352 ? -8.011 -2.604 18.503 1.00 82.81 352 LEU A N 1
ATOM 2979 C CA . LEU A 1 352 ? -8.457 -2.001 17.243 1.00 82.81 352 LEU A CA 1
ATOM 2980 C C . LEU A 1 352 ? -8.602 -3.015 16.094 1.00 82.81 352 LEU A C 1
ATOM 2982 O O . LEU A 1 352 ? -9.389 -2.783 15.177 1.00 82.81 352 LEU A O 1
ATOM 2986 N N . ASN A 1 353 ? -7.874 -4.138 16.117 1.00 81.00 353 ASN A N 1
ATOM 2987 C CA . ASN A 1 353 ? -7.994 -5.161 15.077 1.00 81.00 353 ASN A CA 1
ATOM 2988 C C . ASN A 1 353 ? -9.358 -5.859 15.078 1.00 81.00 353 ASN A C 1
ATOM 2990 O O . ASN A 1 353 ? -9.792 -6.313 14.016 1.00 81.00 353 ASN A O 1
ATOM 2994 N N . ASP A 1 354 ? -10.041 -5.915 16.218 1.00 85.38 354 ASP A N 1
ATOM 2995 C CA . ASP A 1 354 ? -11.367 -6.520 16.356 1.00 85.38 354 ASP A CA 1
ATOM 2996 C C . ASP A 1 354 ? -12.502 -5.499 16.385 1.00 85.38 354 ASP A C 1
ATOM 2998 O O . ASP A 1 354 ? -13.672 -5.888 16.372 1.00 85.38 354 ASP A O 1
ATOM 3002 N N . LEU A 1 355 ? -12.175 -4.205 16.352 1.00 89.69 355 LEU A N 1
ATOM 3003 C CA . LEU A 1 355 ? -13.164 -3.142 16.271 1.00 89.69 355 LEU A CA 1
ATOM 3004 C C . LEU A 1 355 ? -13.612 -2.877 14.826 1.00 89.69 355 LEU A C 1
ATOM 3006 O O . LEU A 1 355 ? -12.873 -3.065 13.852 1.00 89.69 355 LEU A O 1
ATOM 3010 N N . VAL A 1 356 ? -14.859 -2.433 14.709 1.00 91.19 356 VAL A N 1
ATOM 3011 C CA . VAL A 1 356 ? -15.546 -2.039 13.481 1.00 91.19 356 VAL A CA 1
ATOM 3012 C C . VAL A 1 356 ? -16.406 -0.814 13.790 1.00 91.19 356 VAL A C 1
ATOM 3014 O O . VAL A 1 356 ? -17.009 -0.717 14.860 1.00 91.19 356 VAL A O 1
ATOM 3017 N N . MET A 1 357 ? -16.451 0.130 12.853 1.00 91.88 357 MET A N 1
ATOM 3018 C CA . MET A 1 357 ? -17.392 1.246 12.895 1.00 91.88 357 MET A CA 1
ATOM 3019 C C . MET A 1 357 ? -18.614 0.892 12.058 1.00 91.88 357 MET A C 1
ATOM 3021 O O . MET A 1 357 ? -18.478 0.638 10.866 1.00 91.88 357 MET A O 1
ATOM 3025 N N . VAL A 1 358 ? -19.789 0.886 12.679 1.00 91.44 358 VAL A N 1
ATOM 3026 C CA . VAL A 1 358 ? -21.069 0.621 12.004 1.00 91.44 358 VAL A CA 1
ATOM 3027 C C . VAL A 1 358 ? -22.026 1.793 12.176 1.00 91.44 358 VAL A C 1
ATOM 3029 O O . VAL A 1 358 ? -21.804 2.656 13.030 1.00 91.44 358 VAL A O 1
ATOM 3032 N N . ARG A 1 359 ? -23.077 1.833 11.350 1.00 92.12 359 ARG A N 1
ATOM 3033 C CA . ARG A 1 359 ? -24.179 2.793 11.477 1.00 92.12 359 ARG A CA 1
ATOM 3034 C C . ARG A 1 359 ? -24.833 2.645 12.845 1.00 92.12 359 ARG A C 1
ATOM 3036 O O . ARG A 1 359 ? -25.112 1.523 13.256 1.00 92.12 359 ARG A O 1
ATOM 3043 N N . TRP A 1 360 ? -25.047 3.761 13.537 1.00 90.81 360 TRP A N 1
ATOM 3044 C CA . TRP A 1 360 ? -25.803 3.770 14.792 1.00 90.81 360 TRP A CA 1
ATOM 3045 C C . TRP A 1 360 ? -27.301 3.600 14.521 1.00 90.81 360 TRP A C 1
ATOM 3047 O O . TRP A 1 360 ? -27.946 2.735 15.106 1.00 90.81 360 TRP A O 1
ATOM 3057 N N . ASP A 1 361 ? -27.831 4.393 13.590 1.00 88.12 361 ASP A N 1
ATOM 3058 C CA . ASP A 1 361 ? -29.153 4.221 13.004 1.00 88.12 361 ASP A CA 1
ATOM 3059 C C . ASP A 1 361 ? -29.029 3.679 11.583 1.00 88.12 361 ASP A C 1
ATOM 3061 O O . ASP A 1 361 ? -28.380 4.281 10.728 1.00 88.12 361 ASP A O 1
ATOM 3065 N N . LYS A 1 362 ? -29.661 2.526 11.346 1.00 85.31 362 LYS A N 1
ATOM 3066 C CA . LYS A 1 362 ? -29.637 1.807 10.065 1.00 85.31 362 LYS A CA 1
ATOM 3067 C C . LYS A 1 362 ? -30.400 2.530 8.970 1.00 85.31 362 LYS A C 1
ATOM 3069 O O . LYS A 1 362 ? -30.115 2.306 7.800 1.00 85.31 362 LYS A O 1
ATOM 3074 N N . SER A 1 363 ? -31.390 3.334 9.351 1.00 84.31 363 SER A N 1
ATOM 3075 C CA . SER A 1 363 ? -32.223 4.072 8.403 1.00 84.31 363 SER A CA 1
ATOM 3076 C C . SER A 1 363 ? -31.487 5.253 7.770 1.00 84.31 363 SER A C 1
ATOM 3078 O O . SER A 1 363 ? -31.893 5.737 6.717 1.00 84.31 363 SER A O 1
ATOM 3080 N N . LEU A 1 364 ? -30.399 5.700 8.399 1.00 86.69 364 LEU A N 1
ATOM 3081 C CA . LEU A 1 364 ? -29.592 6.826 7.961 1.00 86.69 364 LEU A CA 1
ATOM 3082 C C . LEU A 1 364 ? -28.256 6.336 7.398 1.00 86.69 364 LEU A C 1
ATOM 3084 O O . LEU A 1 364 ? -27.729 5.301 7.814 1.00 86.69 364 LEU A O 1
ATOM 3088 N N . GLU A 1 365 ? -27.681 7.103 6.471 1.00 89.31 365 GLU A N 1
ATOM 3089 C CA . GLU A 1 365 ? -26.346 6.810 5.949 1.00 89.31 365 GLU A CA 1
ATOM 3090 C C . GLU A 1 365 ? -25.289 6.880 7.060 1.00 89.31 365 GLU A C 1
ATOM 3092 O O . GLU A 1 365 ? -25.450 7.573 8.079 1.00 89.31 365 GLU A O 1
ATOM 3097 N N . TRP A 1 366 ? -24.183 6.160 6.877 1.00 92.56 366 TRP A N 1
ATOM 3098 C CA . TRP A 1 366 ? -23.074 6.257 7.811 1.00 92.56 366 TRP A CA 1
ATOM 3099 C C . TRP A 1 366 ? -22.474 7.660 7.793 1.00 92.56 366 TRP A C 1
ATOM 3101 O O . TRP A 1 366 ? -22.167 8.220 6.742 1.00 92.56 366 TRP A O 1
ATOM 3111 N N . SER A 1 367 ? -22.236 8.212 8.978 1.00 90.56 367 SER A N 1
ATOM 3112 C CA . SER A 1 367 ? -21.521 9.472 9.146 1.00 90.56 367 SER A CA 1
ATOM 3113 C C . SER A 1 367 ? -20.779 9.491 10.483 1.00 90.56 367 SER A C 1
ATOM 3115 O O . SER A 1 367 ? -21.119 8.716 11.384 1.00 90.56 367 SER A O 1
ATOM 3117 N N . PRO A 1 368 ? -19.813 10.406 10.692 1.00 89.75 368 PRO A N 1
ATOM 3118 C CA . PRO A 1 368 ? -19.154 10.557 11.990 1.00 89.75 368 PRO A CA 1
ATOM 3119 C C . PRO A 1 368 ? -20.131 10.795 13.155 1.00 89.75 368 PRO A C 1
ATOM 3121 O O . PRO A 1 368 ? -19.819 10.484 14.303 1.00 89.75 368 PRO A O 1
ATOM 3124 N N . TRP A 1 369 ? -21.328 11.306 12.861 1.00 90.81 369 TRP A N 1
ATOM 3125 C CA . TRP A 1 369 ? -22.408 11.561 13.814 1.00 90.81 369 TRP A CA 1
ATOM 3126 C C . TRP A 1 369 ? -23.587 10.582 13.721 1.00 90.81 369 TRP A C 1
ATOM 3128 O O . TRP A 1 369 ? -24.615 10.809 14.349 1.00 90.81 369 TRP A O 1
ATOM 3138 N N . ASN A 1 370 ? -23.432 9.499 12.963 1.00 91.75 370 ASN A N 1
ATOM 3139 C CA . ASN A 1 370 ? -24.320 8.340 12.924 1.00 91.75 370 ASN A CA 1
ATOM 3140 C C . ASN A 1 370 ? -23.488 7.042 12.953 1.00 91.75 370 ASN A C 1
ATOM 3142 O O . ASN A 1 370 ? -23.765 6.080 12.241 1.00 91.75 370 ASN A O 1
ATOM 3146 N N . CYS A 1 371 ? -22.419 7.014 13.751 1.00 93.00 371 CYS A N 1
ATOM 3147 C CA . CYS A 1 371 ? -21.539 5.850 13.859 1.00 93.00 371 CYS A CA 1
ATOM 3148 C C . CYS A 1 371 ? -21.456 5.316 15.289 1.00 93.00 371 CYS A C 1
ATOM 3150 O O . CYS A 1 371 ? -21.693 6.040 16.254 1.00 93.00 371 CYS A O 1
ATOM 3152 N N . ILE A 1 372 ? -21.080 4.053 15.441 1.00 93.25 372 ILE A N 1
ATOM 3153 C CA . ILE A 1 372 ? -20.702 3.470 16.726 1.00 93.25 372 ILE A CA 1
ATOM 3154 C C . ILE A 1 372 ? -19.505 2.535 16.544 1.00 93.25 372 ILE A C 1
ATOM 3156 O O . ILE A 1 372 ? -19.440 1.781 15.573 1.00 93.25 372 ILE A O 1
ATOM 3160 N N . LEU A 1 373 ? -18.547 2.605 17.473 1.00 93.12 373 LEU A N 1
ATOM 3161 C CA . LEU A 1 373 ? -17.372 1.733 17.496 1.00 93.12 373 LEU A CA 1
ATOM 3162 C C . LEU A 1 373 ? -17.645 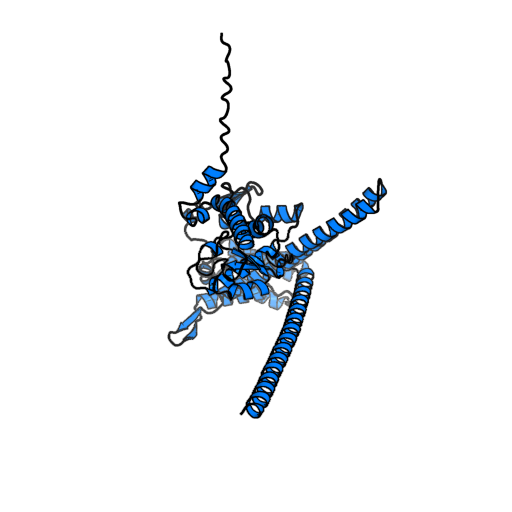0.509 18.379 1.00 93.12 373 LEU A C 1
ATOM 3164 O O . LEU A 1 373 ? -17.820 0.638 19.591 1.00 93.12 373 LEU A O 1
ATOM 3168 N N . LEU A 1 374 ? -17.681 -0.672 17.768 1.00 92.94 374 LEU A N 1
ATOM 3169 C CA . LEU A 1 374 ? -18.021 -1.943 18.413 1.00 92.94 374 LEU A CA 1
ATOM 3170 C C . LEU A 1 374 ? -17.029 -3.032 18.007 1.00 92.94 374 LEU A C 1
ATOM 3172 O O . LEU A 1 374 ? -16.332 -2.898 17.006 1.00 92.94 374 LEU A O 1
ATOM 3176 N N . THR A 1 375 ? -16.977 -4.135 18.748 1.00 90.94 375 THR A N 1
ATOM 3177 C CA . THR A 1 375 ? -16.328 -5.362 18.258 1.00 90.94 375 THR A CA 1
ATOM 3178 C C . THR A 1 375 ? -17.137 -5.971 17.107 1.00 90.94 375 THR A C 1
ATOM 3180 O O . THR A 1 375 ? -18.337 -5.721 16.992 1.00 90.94 375 THR A O 1
ATOM 3183 N N . LYS A 1 376 ? -16.515 -6.801 16.258 1.00 88.88 376 LYS A N 1
ATOM 3184 C CA . LYS A 1 376 ? -17.211 -7.512 15.160 1.00 88.88 376 LYS A CA 1
ATOM 3185 C C . LYS A 1 376 ? -18.485 -8.237 15.626 1.00 88.88 376 LYS A C 1
ATOM 3187 O O . LYS A 1 376 ? -19.510 -8.178 14.948 1.00 88.88 376 LYS A O 1
ATOM 3192 N N . ASP A 1 377 ? -18.435 -8.874 16.795 1.00 86.19 377 ASP A N 1
ATOM 3193 C CA . ASP A 1 377 ? -19.563 -9.628 17.352 1.00 86.19 377 ASP A CA 1
ATOM 3194 C C . ASP A 1 377 ? -20.679 -8.698 17.839 1.00 86.19 377 ASP A C 1
ATOM 3196 O O . ASP A 1 377 ? -21.852 -8.898 17.524 1.00 86.19 377 ASP A O 1
ATOM 3200 N N . GLU A 1 378 ? -20.316 -7.644 18.574 1.00 90.31 378 GLU A N 1
ATOM 3201 C CA . GLU A 1 378 ? -21.260 -6.623 19.038 1.00 90.31 378 GLU A CA 1
ATOM 3202 C C . GLU A 1 378 ? -21.924 -5.904 17.864 1.00 90.31 378 GLU A C 1
ATOM 3204 O O . GLU A 1 378 ? -23.131 -5.672 17.891 1.00 90.31 378 GLU A O 1
ATOM 3209 N N . ALA A 1 379 ? -21.161 -5.600 16.813 1.00 89.50 379 ALA A N 1
ATOM 3210 C CA . ALA A 1 379 ? -21.672 -5.017 15.584 1.00 89.50 379 ALA A CA 1
ATOM 3211 C C . ALA A 1 379 ? -22.700 -5.943 14.917 1.00 89.50 379 ALA A C 1
ATOM 3213 O O . ALA A 1 379 ? -23.780 -5.490 14.545 1.00 89.50 379 ALA A O 1
ATOM 3214 N N . ALA A 1 380 ? -22.434 -7.250 14.836 1.00 88.69 380 ALA A N 1
ATOM 3215 C CA . ALA A 1 380 ? -23.385 -8.214 14.283 1.00 88.69 380 ALA A CA 1
ATOM 3216 C C . ALA A 1 380 ? -24.686 -8.317 15.104 1.00 88.69 380 ALA A C 1
ATOM 3218 O O . ALA A 1 380 ? -25.753 -8.569 14.541 1.00 88.69 380 ALA A O 1
ATOM 3219 N N . VAL A 1 381 ? -24.619 -8.124 16.425 1.00 87.06 381 VAL A N 1
ATOM 3220 C CA . VAL A 1 381 ? -25.806 -8.061 17.295 1.00 87.06 381 VAL A CA 1
ATOM 3221 C C . VAL A 1 381 ? -26.553 -6.744 17.096 1.00 87.06 381 VAL A C 1
ATOM 3223 O O . VAL A 1 381 ? -27.765 -6.761 16.892 1.00 87.06 381 VAL A O 1
ATOM 3226 N N . HIS A 1 382 ? -25.839 -5.618 17.076 1.00 89.31 382 HIS A N 1
ATOM 3227 C CA . HIS A 1 382 ? -26.403 -4.293 16.819 1.00 89.31 382 HIS A CA 1
ATOM 3228 C C . HIS A 1 382 ? -27.157 -4.257 15.478 1.00 89.31 382 HIS A C 1
ATOM 3230 O O . HIS A 1 382 ? -28.312 -3.830 15.391 1.00 89.31 382 HIS A O 1
ATOM 3236 N N . LEU A 1 383 ? -26.564 -4.848 14.438 1.00 86.62 383 LEU A N 1
ATOM 3237 C CA . LEU A 1 383 ? -27.168 -4.962 13.113 1.00 86.62 383 LEU A CA 1
ATOM 3238 C C . LEU A 1 383 ? -28.412 -5.866 13.055 1.00 86.62 383 LEU A C 1
ATOM 3240 O O . LEU A 1 383 ? -29.173 -5.770 12.095 1.00 86.62 383 LEU A O 1
ATOM 3244 N N . LYS A 1 384 ? -28.723 -6.641 14.100 1.00 87.31 384 LYS A N 1
ATOM 3245 C CA . LYS A 1 384 ? -29.973 -7.421 14.207 1.00 87.31 384 LYS A CA 1
ATOM 3246 C C . LYS A 1 384 ? -31.089 -6.722 14.989 1.00 87.31 384 LYS A C 1
ATOM 3248 O O . LYS A 1 384 ? -32.220 -7.191 14.940 1.00 87.31 384 LYS A O 1
ATOM 3253 N N . LEU A 1 385 ? -30.800 -5.622 15.689 1.00 85.31 385 LEU A N 1
ATOM 3254 C CA . LEU A 1 385 ? -31.807 -4.880 16.460 1.00 85.31 385 LEU A CA 1
ATOM 3255 C C . LEU A 1 385 ? -32.860 -4.229 15.547 1.00 85.31 385 LEU A C 1
ATOM 3257 O O . LEU A 1 385 ? -32.507 -3.610 14.545 1.00 85.31 385 LEU A O 1
ATOM 3261 N N . THR A 1 386 ? -34.142 -4.346 15.892 1.00 79.88 386 THR A N 1
ATOM 3262 C CA . THR A 1 386 ? -35.254 -3.711 15.161 1.00 79.88 386 THR A CA 1
ATOM 3263 C C . THR A 1 386 ? -35.319 -2.208 15.400 1.00 79.88 386 THR A C 1
ATOM 3265 O O . THR A 1 386 ? -35.510 -1.456 14.450 1.00 79.88 386 THR A O 1
ATOM 3268 N N . SER A 1 387 ? -35.105 -1.763 16.640 1.00 81.06 387 SER A N 1
ATOM 3269 C CA . SER A 1 387 ? -35.024 -0.346 16.994 1.00 81.06 387 SER A CA 1
ATOM 3270 C C . SER A 1 387 ? -33.951 -0.104 18.060 1.00 81.06 387 SER A C 1
ATOM 3272 O O . SER A 1 387 ? -33.634 -0.971 18.879 1.00 81.06 387 SER A O 1
ATOM 3274 N N . ILE A 1 388 ? -33.356 1.088 18.028 1.00 85.12 388 ILE A N 1
ATOM 3275 C CA . ILE A 1 388 ? -32.307 1.501 18.973 1.00 85.12 388 ILE A CA 1
ATOM 3276 C C . ILE A 1 388 ? -32.901 1.716 20.371 1.00 85.12 388 ILE A C 1
ATOM 3278 O O . ILE A 1 388 ? -32.266 1.393 21.371 1.00 85.12 388 ILE A O 1
ATOM 3282 N N . GLU A 1 389 ? -34.123 2.244 20.424 1.00 80.94 389 GLU A N 1
ATOM 3283 C CA . GLU A 1 389 ? -34.842 2.612 21.649 1.00 80.94 389 GLU A CA 1
ATOM 3284 C C . GLU A 1 389 ? -35.294 1.388 22.455 1.00 80.94 389 GLU A C 1
ATOM 3286 O O . GLU A 1 389 ? -35.322 1.443 23.681 1.00 80.94 389 GLU A O 1
ATOM 3291 N N . GLU A 1 390 ? -35.585 0.266 21.788 1.00 79.31 390 GLU A N 1
ATOM 3292 C CA . GLU A 1 390 ? -35.857 -1.016 22.454 1.00 79.31 390 GLU A CA 1
ATOM 3293 C C . GLU A 1 390 ? -34.567 -1.755 22.838 1.00 79.31 390 GLU A C 1
ATOM 3295 O O . GLU A 1 390 ? -34.553 -2.533 23.792 1.00 79.31 390 GLU A O 1
ATOM 3300 N N . GLY A 1 391 ? -33.483 -1.541 22.084 1.00 78.44 391 GLY A N 1
ATOM 3301 C CA . GLY A 1 391 ? -32.226 -2.274 22.239 1.00 78.44 391 GLY A CA 1
ATOM 3302 C C . GLY A 1 391 ? -31.255 -1.701 23.276 1.00 78.44 391 GLY A C 1
ATOM 3303 O O . GLY A 1 391 ? -30.443 -2.456 23.814 1.00 78.44 391 GLY A O 1
ATOM 3304 N N . TYR A 1 392 ? -31.314 -0.397 23.564 1.00 88.00 392 TYR A N 1
ATOM 3305 C CA . TYR A 1 392 ? -30.371 0.290 24.453 1.00 88.00 392 TYR A CA 1
ATOM 3306 C C . TYR A 1 392 ? -31.059 1.119 25.536 1.00 88.00 392 TYR A C 1
ATOM 3308 O O . TYR A 1 392 ? -32.102 1.728 25.326 1.00 88.00 392 TYR A O 1
ATOM 3316 N N . GLU A 1 393 ? -30.415 1.210 26.701 1.00 87.00 393 GLU A N 1
ATOM 3317 C CA . GLU A 1 393 ? -30.889 2.041 27.806 1.00 87.00 393 GLU A CA 1
ATOM 3318 C C . GLU A 1 393 ? -30.831 3.547 27.453 1.00 87.00 393 GLU A C 1
ATOM 3320 O O . GLU A 1 393 ? -29.847 3.998 26.851 1.00 87.00 393 GLU A O 1
ATOM 3325 N N . PRO A 1 394 ? -31.808 4.376 27.878 1.00 86.81 394 PRO A N 1
ATOM 3326 C CA . PRO A 1 394 ? -31.834 5.811 27.572 1.00 86.81 394 PRO A CA 1
ATOM 3327 C C . PRO A 1 394 ? -30.557 6.578 27.955 1.00 86.81 394 PRO A C 1
ATOM 3329 O O . PRO A 1 394 ? -30.110 7.453 27.210 1.00 86.81 394 PRO A O 1
ATOM 3332 N N . LEU A 1 395 ? -29.926 6.230 29.084 1.00 87.12 395 LEU A N 1
ATOM 3333 C CA . LEU A 1 395 ? -28.657 6.832 29.517 1.00 87.12 395 LEU A CA 1
ATOM 3334 C C . LEU A 1 395 ? -27.518 6.538 28.532 1.00 87.12 395 LEU A C 1
ATOM 3336 O O . LEU A 1 395 ? -26.689 7.406 28.243 1.00 87.12 395 LEU A O 1
ATOM 3340 N N . PHE A 1 396 ? -27.496 5.325 27.980 1.00 89.00 396 PHE A N 1
ATOM 3341 C CA . PHE A 1 396 ? -26.522 4.923 26.975 1.00 89.00 396 PHE A CA 1
ATOM 3342 C C . PHE A 1 396 ? -26.746 5.670 25.658 1.00 89.00 396 PHE A C 1
ATOM 3344 O O . PHE A 1 396 ? -25.797 6.213 25.092 1.00 89.00 396 PHE A O 1
ATOM 3351 N N . ILE A 1 397 ? -28.002 5.788 25.215 1.00 89.88 397 ILE A N 1
ATOM 3352 C CA . ILE A 1 397 ? -28.366 6.567 24.023 1.00 89.88 397 ILE A CA 1
ATOM 3353 C C . ILE A 1 397 ? -27.911 8.024 24.181 1.00 89.88 397 ILE A C 1
ATOM 3355 O O . ILE A 1 397 ? -27.314 8.588 23.263 1.00 89.88 397 ILE A O 1
ATOM 3359 N N . HIS A 1 398 ? -28.117 8.630 25.354 1.00 87.25 398 HIS A N 1
ATOM 3360 C CA . HIS A 1 398 ? -27.654 9.991 25.630 1.00 87.25 398 HIS A CA 1
ATOM 3361 C C . HIS A 1 398 ? -26.123 10.118 25.534 1.00 87.25 398 HIS A C 1
ATOM 3363 O O . HIS A 1 398 ? -25.608 11.067 24.939 1.00 87.25 398 HIS A O 1
ATOM 3369 N N . LYS A 1 399 ? -25.376 9.140 26.060 1.00 90.06 399 LYS A N 1
ATOM 3370 C CA . LYS A 1 399 ? -23.909 9.094 25.951 1.00 90.06 399 LYS A CA 1
ATOM 3371 C C . LYS A 1 399 ? -23.442 9.013 24.493 1.00 90.06 399 LYS A C 1
ATOM 3373 O O . LYS A 1 399 ? -22.488 9.699 24.126 1.00 90.06 399 LYS A O 1
ATOM 3378 N N . ILE A 1 400 ? -24.106 8.206 23.666 1.00 90.94 400 ILE A N 1
ATOM 3379 C CA . ILE A 1 400 ? -23.814 8.102 22.229 1.00 90.94 400 ILE A CA 1
ATOM 3380 C C . ILE A 1 400 ? -24.107 9.425 21.519 1.00 90.94 400 ILE A C 1
ATOM 3382 O O . ILE A 1 400 ? -23.229 9.950 20.836 1.00 90.94 400 ILE A O 1
ATOM 3386 N N . LYS A 1 401 ? -25.279 10.025 21.764 1.00 89.88 401 LYS A N 1
ATOM 3387 C CA . LYS A 1 401 ? -25.639 11.338 21.207 1.00 89.88 401 LYS A CA 1
ATOM 3388 C C . LYS A 1 401 ? -24.612 12.412 21.567 1.00 89.88 401 LYS A C 1
ATOM 3390 O O . LYS A 1 401 ? -24.217 13.189 20.704 1.00 89.88 401 LYS A O 1
ATOM 3395 N N . HIS A 1 402 ? -24.112 12.426 22.803 1.00 89.06 402 HIS A N 1
ATOM 3396 C CA . HIS A 1 402 ? -23.044 13.345 23.202 1.00 89.06 402 HIS A CA 1
ATOM 3397 C C . HIS A 1 402 ? -21.764 13.150 22.369 1.00 89.06 402 HIS A C 1
ATOM 3399 O O . HIS A 1 402 ? -21.171 14.123 21.908 1.00 89.06 402 HIS A O 1
ATOM 3405 N N . LYS A 1 403 ? -21.350 11.902 22.116 1.00 91.06 403 LYS A N 1
ATOM 3406 C CA . LYS A 1 403 ? -20.200 11.613 21.241 1.00 91.06 403 LYS A CA 1
ATOM 3407 C C . LYS A 1 403 ? -20.446 12.041 19.794 1.00 91.06 403 LYS A C 1
ATOM 3409 O O . LYS A 1 403 ? -19.546 12.598 19.172 1.00 91.06 403 LYS A O 1
ATOM 3414 N N . HIS A 1 404 ? -21.657 11.850 19.275 1.00 92.25 404 HIS A N 1
ATOM 3415 C CA . HIS A 1 404 ? -22.034 12.345 17.948 1.00 92.25 404 HIS A CA 1
ATOM 3416 C C . HIS A 1 404 ? -21.989 13.869 17.863 1.00 92.25 404 HIS A C 1
ATOM 3418 O O . HIS A 1 404 ? -21.539 14.392 16.851 1.00 92.25 404 HIS A O 1
ATOM 3424 N N . ILE A 1 405 ? -22.376 14.589 18.919 1.00 88.38 405 ILE A N 1
ATOM 3425 C CA . ILE A 1 405 ? -22.248 16.055 18.977 1.00 88.38 405 ILE A CA 1
ATOM 3426 C C . ILE A 1 405 ? -20.772 16.473 18.926 1.00 88.38 405 ILE A C 1
ATOM 3428 O O . ILE A 1 405 ? -20.418 17.371 18.163 1.00 88.38 405 ILE A O 1
ATOM 3432 N N . LEU A 1 406 ? -19.890 15.798 19.674 1.00 87.94 406 LEU A N 1
ATOM 3433 C CA . LEU A 1 406 ? -18.444 16.046 19.593 1.00 87.94 406 LEU A CA 1
ATOM 3434 C C . LEU A 1 406 ? -17.907 15.802 18.176 1.00 87.94 406 LEU A C 1
ATOM 3436 O O . LEU A 1 406 ? -17.123 16.606 17.671 1.00 87.94 406 LEU A O 1
ATOM 3440 N N . ALA A 1 407 ? -18.375 14.737 17.518 1.00 88.25 407 ALA A N 1
ATOM 3441 C CA . ALA A 1 407 ? -18.055 14.467 16.123 1.00 88.25 407 ALA A CA 1
ATOM 3442 C C . ALA A 1 407 ? -18.531 15.605 15.212 1.00 88.25 407 ALA A C 1
ATOM 3444 O O . ALA A 1 407 ? -17.723 16.155 14.469 1.00 88.25 407 ALA A O 1
ATOM 3445 N N . LYS A 1 408 ? -19.802 16.020 15.307 1.00 87.31 408 LYS A N 1
ATOM 3446 C CA . LYS A 1 408 ? -20.347 17.135 14.515 1.00 87.31 408 LYS A CA 1
ATOM 3447 C C . LYS A 1 408 ? -19.498 18.395 14.666 1.00 87.31 408 LYS A C 1
ATOM 3449 O O . LYS A 1 408 ? -19.128 18.971 13.654 1.00 87.31 408 LYS A O 1
ATOM 3454 N N . ASN A 1 409 ? -19.113 18.766 15.888 1.00 85.25 409 ASN A N 1
ATOM 3455 C CA . ASN A 1 409 ? -18.312 19.969 16.150 1.00 85.25 409 ASN A CA 1
ATOM 3456 C C . ASN A 1 409 ? -16.927 19.946 15.487 1.00 85.25 409 ASN A C 1
ATOM 3458 O O . ASN A 1 409 ? -16.418 20.985 15.061 1.00 85.25 409 ASN A O 1
ATOM 3462 N N . TYR A 1 410 ? -16.296 18.773 15.424 1.00 84.25 410 TYR A N 1
ATOM 3463 C CA . TYR A 1 410 ? -15.011 18.617 14.751 1.00 84.25 410 TYR A CA 1
ATOM 3464 C C . TYR A 1 410 ? -15.187 18.592 13.230 1.00 84.25 410 TYR A C 1
ATOM 3466 O O . TYR A 1 410 ? -14.549 19.359 12.507 1.00 84.25 410 TYR A O 1
ATOM 3474 N N . PHE A 1 411 ? -16.093 17.744 12.737 1.00 84.44 411 PHE A N 1
ATOM 3475 C CA . PHE A 1 411 ? -16.272 17.516 11.308 1.00 84.44 411 PHE A CA 1
ATOM 3476 C C . PHE A 1 411 ? -16.992 18.672 10.591 1.00 84.44 411 PHE A C 1
ATOM 3478 O O . PHE A 1 411 ? -16.813 18.835 9.388 1.00 84.44 411 PHE A O 1
ATOM 3485 N N . SER A 1 412 ? -17.711 19.550 11.300 1.00 81.56 412 SER A N 1
ATOM 3486 C CA . SER A 1 412 ? -18.294 20.778 10.733 1.00 81.56 412 SER A CA 1
ATOM 3487 C C . SER A 1 412 ? -17.247 21.807 10.303 1.00 81.56 412 SER A C 1
ATOM 3489 O O . SER A 1 412 ? -17.558 22.729 9.557 1.00 81.56 412 SER A O 1
ATOM 3491 N N . GLN A 1 413 ? -16.001 21.683 10.770 1.00 76.94 413 GLN A N 1
ATOM 3492 C CA . GLN A 1 413 ? -14.894 22.535 10.319 1.00 76.94 413 GLN A CA 1
ATOM 3493 C C . GLN A 1 413 ? -14.452 22.195 8.889 1.00 76.94 413 GLN A C 1
ATOM 3495 O O . GLN A 1 413 ? -13.718 22.957 8.264 1.00 76.94 413 GLN A O 1
ATOM 3500 N N . ILE A 1 414 ? -14.895 21.049 8.371 1.00 75.25 414 ILE A N 1
ATOM 3501 C CA . ILE A 1 414 ? -14.516 20.510 7.073 1.00 75.25 414 ILE A CA 1
ATOM 3502 C C . ILE A 1 414 ? -15.581 20.946 6.068 1.00 75.25 414 ILE A C 1
ATOM 3504 O O . ILE A 1 414 ? -16.694 20.424 6.122 1.00 75.25 414 ILE A O 1
ATOM 3508 N N . PRO A 1 415 ? -15.277 21.836 5.106 1.00 74.00 415 PRO A N 1
ATOM 3509 C CA . PRO A 1 415 ? -16.301 22.427 4.240 1.00 74.00 415 PRO A CA 1
ATOM 3510 C C . PRO A 1 415 ? -17.127 21.399 3.457 1.00 74.00 415 PRO A C 1
ATOM 3512 O O . PRO A 1 415 ? -18.329 21.567 3.284 1.00 74.00 415 PRO A O 1
ATOM 3515 N N . VAL A 1 416 ? -16.489 20.311 3.009 1.00 76.44 416 VAL A N 1
ATOM 3516 C CA . VAL A 1 416 ? -17.165 19.242 2.260 1.00 76.44 416 VAL A CA 1
ATOM 3517 C C . VAL A 1 416 ? -18.154 18.491 3.151 1.00 76.44 416 VAL A C 1
ATOM 3519 O O . VAL A 1 416 ? -19.285 18.272 2.737 1.00 76.44 416 VAL A O 1
ATOM 3522 N N . LEU A 1 417 ? -17.766 18.135 4.379 1.00 78.50 417 LEU A N 1
ATOM 3523 C CA . LEU A 1 417 ? -18.631 17.389 5.301 1.00 78.50 417 LEU A CA 1
ATOM 3524 C C . LEU A 1 417 ? -19.687 18.279 5.961 1.00 78.50 417 LEU A C 1
ATOM 3526 O O . LEU A 1 417 ? -20.786 17.809 6.229 1.00 78.50 417 LEU A O 1
ATOM 3530 N N . ALA A 1 418 ? -19.391 19.566 6.154 1.00 74.25 418 ALA A N 1
ATOM 3531 C CA . ALA A 1 418 ? -20.341 20.545 6.668 1.00 74.25 418 ALA A CA 1
ATOM 3532 C C . ALA A 1 418 ? -21.592 20.658 5.784 1.00 74.25 418 ALA A C 1
ATOM 3534 O O . ALA A 1 418 ? -22.684 20.814 6.313 1.00 74.25 418 ALA A O 1
ATOM 3535 N N . SER A 1 419 ? -21.454 20.497 4.461 1.00 76.75 419 SER A N 1
ATOM 3536 C CA . SER A 1 419 ? -22.594 20.521 3.530 1.00 76.75 419 SER A CA 1
ATOM 3537 C C . SER A 1 419 ? -23.598 19.375 3.720 1.00 76.75 419 SER A C 1
ATOM 3539 O O . SER A 1 419 ? -24.728 19.474 3.253 1.00 76.75 419 SER A O 1
ATOM 3541 N N . PHE A 1 420 ? -23.202 18.304 4.417 1.00 77.31 420 PHE A N 1
ATOM 3542 C CA . PHE A 1 420 ? -24.066 17.167 4.744 1.00 77.31 420 PHE A CA 1
ATOM 3543 C C . PHE A 1 420 ? -24.712 17.287 6.133 1.00 77.31 420 PHE A C 1
ATOM 3545 O O . PHE A 1 420 ? -25.471 16.406 6.534 1.00 77.31 420 PHE A O 1
ATOM 3552 N N . ILE A 1 421 ? -24.410 18.345 6.894 1.00 75.56 421 ILE A N 1
ATOM 3553 C CA . ILE A 1 421 ? -25.039 18.598 8.191 1.00 75.56 421 ILE A CA 1
ATOM 3554 C C . ILE A 1 421 ? -26.279 19.471 7.940 1.00 75.56 421 ILE A C 1
ATOM 3556 O O . ILE A 1 421 ? -26.127 20.561 7.396 1.00 75.56 421 ILE A O 1
ATOM 3560 N N . PRO A 1 422 ? -27.497 19.035 8.317 1.00 63.25 422 PRO A N 1
ATOM 3561 C CA . PRO A 1 422 ? -28.707 19.826 8.111 1.00 63.25 422 PRO A CA 1
ATOM 3562 C C . PRO A 1 422 ? -28.623 21.201 8.794 1.00 63.25 422 PRO A C 1
ATOM 3564 O O . PRO A 1 422 ? -28.327 21.293 9.992 1.00 63.25 422 PRO A O 1
ATOM 3567 N N . ASP A 1 423 ? -28.914 22.259 8.033 1.00 49.19 423 ASP A N 1
ATOM 3568 C CA . ASP A 1 423 ? -28.962 23.649 8.496 1.00 49.19 423 ASP A CA 1
ATOM 3569 C C . ASP A 1 423 ? -30.102 23.832 9.515 1.00 49.19 423 ASP A C 1
ATOM 3571 O O . ASP A 1 423 ? -31.270 23.996 9.169 1.00 49.19 423 ASP A O 1
ATOM 3575 N N . GLY A 1 424 ? -29.764 23.748 10.802 1.00 52.72 424 GLY A N 1
ATOM 3576 C CA . GLY A 1 424 ? -30.697 23.958 11.914 1.00 52.72 424 GLY A CA 1
ATOM 3577 C C . GLY A 1 424 ? -30.113 23.595 13.280 1.00 52.72 424 GLY A C 1
ATOM 3578 O O . GLY A 1 424 ? -30.357 24.289 14.261 1.00 52.72 424 GLY A O 1
ATOM 3579 N N . GLU A 1 425 ? -29.255 22.573 13.350 1.00 52.38 425 GLU A N 1
ATOM 3580 C CA . GLU A 1 425 ? -28.623 22.153 14.615 1.00 52.38 425 GLU A CA 1
ATOM 3581 C C . GLU A 1 425 ? -27.314 22.905 14.922 1.00 52.38 425 GLU A C 1
ATOM 3583 O O . GLU A 1 425 ? -26.907 23.020 16.078 1.00 52.38 425 GLU A O 1
ATOM 3588 N N . ILE A 1 426 ? -26.652 23.453 13.897 1.00 50.09 426 ILE A N 1
ATOM 3589 C CA . ILE A 1 426 ? -25.363 24.155 14.031 1.00 50.09 426 ILE A CA 1
ATOM 3590 C C . ILE A 1 426 ? -25.528 25.476 14.810 1.00 50.09 426 ILE A C 1
ATOM 3592 O O . ILE A 1 426 ? -24.673 25.827 15.630 1.00 50.09 426 ILE A O 1
ATOM 3596 N N . ASP A 1 427 ? -26.644 26.184 14.610 1.00 43.94 427 ASP A N 1
ATOM 3597 C CA . ASP A 1 427 ? -26.915 27.481 15.245 1.00 43.94 427 ASP A CA 1
ATOM 3598 C C . ASP A 1 427 ? -27.377 27.363 16.705 1.00 43.94 427 ASP A C 1
ATOM 3600 O O . ASP A 1 427 ? -27.046 28.223 17.527 1.00 43.94 427 ASP A O 1
ATOM 3604 N N . GLU A 1 428 ? -28.069 26.282 17.079 1.00 48.28 428 GLU A N 1
ATOM 3605 C CA . GLU A 1 428 ? -28.389 26.004 18.487 1.00 48.28 428 GLU A CA 1
ATOM 3606 C C . GLU A 1 428 ? -27.138 25.644 19.303 1.00 48.28 428 GLU A C 1
ATOM 3608 O O . GLU A 1 428 ? -27.020 26.013 20.475 1.00 48.28 428 GLU A O 1
ATOM 3613 N N . ILE A 1 429 ? -26.169 24.968 18.678 1.00 48.53 429 ILE A N 1
ATOM 3614 C CA . ILE A 1 429 ? -24.913 24.569 19.320 1.00 48.53 429 ILE A CA 1
ATOM 3615 C C . ILE A 1 429 ? -23.954 25.763 19.449 1.00 48.53 429 ILE A C 1
ATOM 3617 O O . ILE A 1 429 ? -23.360 25.945 20.514 1.00 48.53 429 ILE A O 1
ATOM 3621 N N . ARG A 1 430 ? -23.855 26.640 18.433 1.00 47.72 430 ARG A N 1
ATOM 3622 C CA . ARG A 1 430 ? -23.081 27.899 18.528 1.00 47.72 430 ARG A CA 1
ATOM 3623 C C . ARG A 1 430 ? -23.593 28.825 19.633 1.00 47.72 430 ARG A C 1
ATOM 3625 O O . ARG A 1 430 ? -22.787 29.452 20.317 1.00 47.72 430 ARG A O 1
ATOM 3632 N N . LYS A 1 431 ? -24.911 28.880 19.850 1.00 46.94 431 LYS A N 1
ATOM 3633 C CA . LYS A 1 431 ? -25.523 29.692 20.916 1.00 46.94 431 LYS A CA 1
ATOM 3634 C C . LYS A 1 431 ? -25.274 29.148 22.327 1.00 46.94 431 LYS A C 1
ATOM 3636 O O . LYS A 1 431 ? -25.234 29.937 23.263 1.00 46.94 431 LYS A O 1
ATOM 3641 N N . LYS A 1 432 ? -25.066 27.837 22.505 1.00 46.28 432 LYS A N 1
ATOM 3642 C CA . LYS A 1 432 ? -24.845 27.230 23.835 1.00 46.28 432 LYS A CA 1
ATOM 3643 C C . LYS A 1 432 ? -23.439 27.433 24.415 1.00 46.28 432 LYS A C 1
ATOM 3645 O O . LYS A 1 432 ? -23.279 27.268 25.620 1.00 46.28 432 LYS A O 1
ATOM 3650 N N . TYR A 1 433 ? -22.441 27.794 23.600 1.00 45.44 433 TYR A N 1
ATOM 3651 C CA . TYR A 1 433 ? -21.035 27.885 24.037 1.00 45.44 433 TYR A CA 1
ATOM 3652 C C . TYR A 1 433 ? -20.391 29.274 23.904 1.00 45.44 433 TYR A C 1
ATOM 3654 O O . TYR A 1 433 ? -19.238 29.442 24.299 1.00 45.44 433 TYR A O 1
ATOM 3662 N N . HIS A 1 434 ? -21.118 30.292 23.434 1.00 38.47 434 HIS A N 1
ATOM 3663 C CA . HIS A 1 434 ? -20.712 31.680 23.652 1.00 38.47 434 HIS A CA 1
ATOM 3664 C C . HIS A 1 434 ? -21.246 32.164 25.004 1.00 38.47 434 HIS A C 1
ATOM 3666 O O . HIS A 1 434 ? -22.325 32.739 25.092 1.00 38.47 434 HIS A O 1
ATOM 3672 N N . SER A 1 435 ? -20.471 31.958 26.070 1.00 34.38 435 SER A N 1
ATOM 3673 C CA . SER A 1 435 ? -20.535 32.875 27.207 1.00 34.38 435 SER A CA 1
ATOM 3674 C C . SER A 1 435 ? -20.077 34.247 26.713 1.00 34.38 435 SER A C 1
ATOM 3676 O O . SER A 1 435 ? -18.979 34.363 26.163 1.00 34.38 435 SER A O 1
ATOM 3678 N N . GLU A 1 436 ? -20.926 35.259 26.868 1.00 35.94 436 GLU A N 1
ATOM 3679 C CA . GLU A 1 436 ? -20.622 36.660 26.589 1.00 35.94 436 GLU A CA 1
ATOM 3680 C C . GLU A 1 436 ? -19.360 37.098 27.346 1.00 35.94 436 GLU A C 1
ATOM 3682 O O . GLU A 1 436 ? -19.407 37.493 28.508 1.00 35.94 436 GLU A O 1
ATOM 3687 N N . THR A 1 437 ? -18.208 37.054 26.684 1.00 33.72 437 THR A N 1
ATOM 3688 C CA . THR A 1 437 ? -17.046 37.839 27.094 1.00 33.72 437 THR A CA 1
ATOM 3689 C C . THR A 1 437 ? -16.957 39.008 26.131 1.00 33.72 437 THR A C 1
ATOM 3691 O O . THR A 1 437 ? -16.282 38.951 25.106 1.00 33.72 437 THR A O 1
ATOM 3694 N N . THR A 1 438 ? -17.694 40.075 26.436 1.00 29.41 438 THR A N 1
ATOM 3695 C CA . THR A 1 438 ? -17.498 41.382 25.803 1.00 29.41 438 THR A CA 1
ATOM 3696 C C . THR A 1 438 ? -16.021 41.778 25.942 1.00 29.41 438 THR A C 1
ATOM 3698 O O . THR A 1 438 ? -15.537 41.874 27.077 1.00 29.41 438 THR A O 1
ATOM 3701 N N . PRO A 1 439 ? -15.273 42.005 24.850 1.00 32.22 439 PRO A N 1
ATOM 3702 C CA . PRO A 1 439 ? -13.910 42.497 24.958 1.00 32.22 439 PRO A CA 1
ATOM 3703 C C . PRO A 1 439 ? -13.952 43.946 25.457 1.00 32.22 439 PRO A C 1
ATOM 3705 O O . PRO A 1 439 ? -14.510 44.824 24.801 1.00 32.22 439 PRO A O 1
ATOM 3708 N N . LYS A 1 440 ? -13.369 44.202 26.636 1.00 30.64 440 LYS A N 1
ATOM 3709 C CA . LYS A 1 440 ? -13.081 45.566 27.093 1.00 30.64 440 LYS A CA 1
ATOM 3710 C C . LYS A 1 440 ? -12.124 46.205 26.088 1.00 30.64 440 LYS A C 1
ATOM 3712 O O . LYS A 1 440 ? -10.965 45.807 25.995 1.00 30.64 440 LYS A O 1
ATOM 3717 N N . ILE A 1 441 ? -12.632 47.177 25.341 1.00 32.56 441 ILE A N 1
ATOM 3718 C CA . ILE A 1 441 ? -11.839 48.095 24.528 1.00 32.56 441 ILE A CA 1
ATOM 3719 C C . ILE A 1 441 ? -10.940 48.865 25.501 1.00 32.56 441 ILE A C 1
ATOM 3721 O O . ILE A 1 441 ? -11.425 49.632 26.329 1.00 32.56 441 ILE A O 1
ATOM 3725 N N . ILE A 1 442 ? -9.637 48.602 25.451 1.00 32.75 442 ILE A N 1
ATOM 3726 C CA . ILE A 1 442 ? -8.630 49.448 26.088 1.00 32.75 442 ILE A CA 1
ATOM 3727 C C . ILE A 1 442 ? -8.350 50.568 25.088 1.00 32.75 442 ILE A C 1
ATOM 3729 O O . ILE A 1 442 ? -7.743 50.333 24.044 1.00 32.75 442 ILE A O 1
ATOM 3733 N N . GLU A 1 443 ? -8.842 51.767 25.387 1.00 31.17 443 GLU A N 1
ATOM 3734 C CA . GLU A 1 443 ? -8.492 52.985 24.660 1.00 31.17 443 GLU A CA 1
ATOM 3735 C C . GLU A 1 443 ? -7.006 53.300 24.884 1.00 31.17 443 GLU A C 1
ATOM 3737 O O . GLU A 1 443 ? -6.558 53.570 25.999 1.00 31.17 443 GLU A O 1
ATOM 3742 N N . LEU A 1 444 ? -6.226 53.245 23.805 1.00 32.47 444 LEU A N 1
ATOM 3743 C CA . LEU A 1 444 ? -4.864 53.766 23.754 1.00 32.47 444 LEU A CA 1
ATOM 3744 C C . LEU A 1 444 ? -4.936 55.297 23.701 1.00 32.47 444 LEU A C 1
ATOM 3746 O O . LEU A 1 444 ? -5.220 55.872 22.653 1.00 32.47 444 LEU A O 1
ATOM 3750 N N . GLN A 1 445 ? -4.664 55.955 24.828 1.00 33.59 445 GLN A N 1
ATOM 3751 C CA . GLN A 1 445 ? -4.378 57.388 24.849 1.00 33.59 445 GLN A CA 1
ATOM 3752 C C . GLN A 1 445 ? -3.044 57.646 24.139 1.00 33.59 445 GLN A C 1
ATOM 3754 O O . GLN A 1 445 ? -1.973 57.307 24.640 1.00 33.59 445 GLN A O 1
ATOM 3759 N N . THR A 1 446 ? -3.109 58.256 22.959 1.00 34.66 446 THR A N 1
ATOM 3760 C CA . THR A 1 446 ? -1.967 58.910 22.315 1.00 34.66 446 THR A CA 1
ATOM 3761 C C . THR A 1 446 ? -1.676 60.240 23.015 1.00 34.66 446 THR A C 1
ATOM 3763 O O . THR A 1 446 ? -2.601 61.044 23.147 1.00 34.66 446 THR A O 1
ATOM 3766 N N . PRO A 1 447 ? -0.429 60.537 23.413 1.00 39.69 447 PRO A N 1
ATOM 3767 C CA . PRO A 1 447 ? -0.044 61.894 23.757 1.00 39.69 447 PRO A CA 1
ATOM 3768 C C . PRO A 1 447 ? 0.358 62.657 22.488 1.00 39.69 447 PRO A C 1
ATOM 3770 O O . PRO A 1 447 ? 1.072 62.136 21.632 1.00 39.69 447 PRO A O 1
ATOM 3773 N N . SER A 1 448 ? -0.091 63.903 22.383 1.00 34.66 448 SER A N 1
ATOM 3774 C CA . SER A 1 448 ? 0.415 64.892 21.425 1.00 34.66 448 SER A CA 1
ATOM 3775 C C . SER A 1 448 ? 0.133 66.300 21.955 1.00 34.66 448 SER A C 1
ATOM 3777 O O . SER A 1 448 ? -0.873 66.456 22.656 1.00 34.66 448 SER A O 1
ATOM 3779 N N . PRO A 1 449 ? 0.900 67.332 21.564 1.00 47.50 449 PRO A N 1
ATOM 3780 C CA . PRO A 1 449 ? 2.154 67.333 20.798 1.00 47.50 449 PRO A CA 1
ATOM 3781 C C . PRO A 1 449 ? 3.415 67.459 21.665 1.00 47.50 449 PRO A C 1
ATOM 3783 O O . PRO A 1 449 ? 3.339 68.070 22.756 1.00 47.50 449 PRO A O 1
#

pLDDT: mean 84.86, std 14.08, range [29.41, 97.44]

Organism: Diceros bicornis minor (NCBI:txid77932)

Sequence (449 aa):
VLVLQTYYRQWHAKIVVKNLRRQKMLRLKWEAQEELRKMREKEEWMKLDYYRRHNPQTKEDFELLYNALELWHREELARINQSFTGAERKAALCELLEKEIQIISSIGRHRYIAYMANQEASIQAFLDKCSAPKTWRTFDGKIVEMDTQFTIRARELQNIYKCIMLKNLSQDERLDVLLTLKHTVKEHECKLTQEILQLIDREVDLMMRGVKHHNLEGLRKRIATLFFQYIKTPLFNPEVARHLKAPQDPLKFYKKIYFCHSCQLYLPSTAFAVSSTSHRIYRCRHCVNLDNETRQRESFLKYKCLLQRLYYSETDYEDDSKIAFLMQLQDIQYLTENIWASQSVLSAWTDLNDLVMVRWDKSLEWSPWNCILLTKDEAAVHLKLTSIEEGYEPLFIHKIKHKHILAKNYFSQIPVLASFIPDGEIDEIRKKYHSETTPKIIELQTPSP